Protein 2DG8 (pdb70)

Secondary structure (DSSP, 8-state):
-TTHHHHHHHHHHHHHHHH-GGG--HHHHHHHHTS-THHHHHH-SSHHHHHHHHHHHHHHHHHHHHHHHHHT--SHHHHHHHHHHHHHHHHHT-HHHHHHHHHHHHHHHH-GGGHHHHHHHHHHHHHHHTTTS-HHHHHHHHHHHHHHHHHHHT-SS---HHHHHHHHHHHT---/--HHHHHHHHHHHHHHHH-GGG--HHHHHHHHT--HHHHHHH-SSSHHHHHHHHHHHHHHHHHHHHHHHHT--SHHHHHHHHHHHHHHHHHS-HHHHHHHHHHHHHHHH-GGGHHHHHHHHHHHHHHHTTTS-HHHHHHHHHHHHHHHHHHHH-SSPPPHHHHHHHHHHHT--S--/---HHHHHHHHHHHHHH-GGG--HHHHHHHHTS-THHHHHH-SSHHHHHHHHHHHHHHHHHHHHHHHHTT--SHHHHHHHHHHHHHHHHSS-HHHHHHHHHHHHHHHH-GGGHHHHHHHHHHHHHHHTTTS-HHHHHHHHHHHHHHHHHHHTSSS---HHHHHHHHHHHT----/--HHHHHHHHHHHHHHHH-GGG--HHHHHHHHT--HHHHHHH-SSHHHHHHHHHHHHHHHHHHHHTTTTTT--SHHHHHHHHHHHHHHHHHS-HHHHHHHHHHHHHHHH-GGGHHHHHHHHHHHHHHHTTTS-HHHHHHHHHHHHHHHHHHHTSSSPPPHHHHHHHHHHHT--

Organism: Streptomyces coelicolor (strain ATCC BAA-471 / A3(2) / M145) (NCBI:txid100226)

Sequence (698 aa):
DPQRRERILAATLDLIAEEGIARVSHRRIAQRAGVPLGSMTYHFTGIEQLLREAFGRFTDHIVAVFDEHLGAAADRDEAREAVADLVHELSEDSQRDLVLTQELYTLAARQPAYRELTHEWMRRSRVHLEKHFDPGTARQLDALIEGLTLHRALAREPHGRALTLEAIARITTTDPQRRERILAATLDLIAEEGIARVSHRRIAQRAGVPLGSMTYHFTGIEQLLREAFGRFTDHIVAVFDEHLGAAADRDEAREAVADLVHELSEDSQRDLVLTQELYTLAARQPAYRELTHEWMRRSRVHLEKHFDPGTARQLDALIEGLTLHRALAREPHGRALTLEAIARITTTDRPQRRERILAATLDLIAEEGIARVSHRRIAQRAGVPLGSMTYHFTGIEQLLREAFGRFTDHIVAVFDEHLGAAADRDEAREAVADLVHELSEDSQRDLVLTQELYTLAARQPAYRELTHEWMRRSRVHLEKHFDPGTARQLDALIEGLTLHRALAREPHGRALTLEAIARITTTDRPQRRERILAATLDLIAEEGIARVSHRRIAQRAGVPLGSMTYHFTGIEQLLREAFGRFTDHIVAVFDEHLGAAADRDEAREAVADLVHELSEDSQRDLVLTQELYTLAARQPAYRELTHEWMRRSRVHLEKHFDPGTARQLDALIEGLTLHRALAREPHGRALTLEAIARITTT

Radius of gyration: 28.58 Å; Cα contacts (8 Å, |Δi|>4): 851; chains: 4; bounding box: 65×69×83 Å

Nearest PDB structures (foldseek):
  2dg8-assembly1_D  TM=9.908E-01  e=5.354E-22  Streptomyces coelicolor A3(2)
  7acl-assembly1_B  TM=9.291E-01  e=4.642E-12  Escherichia coli
  5x5i-assembly4_D  TM=9.284E-01  e=2.004E-11  Escherichia coli K-12
  3hta-assembly1_B  TM=8.439E-01  e=1.707E-08  Streptomyces lividans
  3htj-assembly1_B  TM=8.521E-01  e=8.098E-08  Streptomyces lividans

B-factor: mean 44.73, std 11.01, range [23.77, 95.93]

Foldseek 3Di:
DVCLLVLLLVLQLVCCLPPNDVPDDLVSSCVSSVHDSVVSVVNDVDVVVSVLVSLLVLLVVLLVLLCVQLVPADALVSNLVSLLVSLVCLQPVDSSSVSSVVRLVVVCVVDVVSVVSVVVSLVSSLVSLCVHAPSVLSSVLSVLSVVLSVCQNPDPHRDDSVVSSVVSCVSRDDD/DVLLCLLLVQQLVCCLPPNPVPDDLVVSCVRSVHDSVVSVVNDPGVVVSVLVSVLVLLVVLLVLLCVLLVPQPAQLSNLVSLLVSLVCLQPPDSSNVSSVVSLVVVCVVPVVSVVVVVVSLVSNLVSVVVHAPSVLSSQLSVVSVVLSVCQNPDPHRDDSVVSSVVSCVSRDDPDD/DDLVLLLVLQLVCCLPPNPVPDDLVNSCVSSVHDSVVDVVPDVDPVRSVLVSLLVLLVVLLVLLCVQLVVDPEPVSNLVSLLVSLCCQQPPDSSNVSSVVRLVVVCVVPVVSVVSVVNSLVSQLVRVVVHAPSVLSNQLSVLSVVLSVCQNPPPHRDDSVVSSVVNVVSRDDPD/DCLVVLLLVLQLVCCLPPNPVPDDLVVSCVSSVHDSVVSVVVDVDPVRSVLVSVLVLLVVLLVLLCVQCVPQPALVSNLLSLLVSLVCLQPVDVSNVSSVVRLVVVCVVPVVSVVSVVVSLVSNLVSVCVRAPNVLSNQLSVLSVVLSVQQNPDPHRDDSVVSSVVNCVSRPD

Solvent-accessible surface area: 30636 Å² total; per-residue (Å²): 121,122,91,86,73,93,87,0,18,30,4,0,6,46,0,0,11,114,69,8,52,74,106,23,31,54,183,88,0,4,143,86,6,58,12,81,93,48,9,2,94,182,48,5,128,23,70,91,58,1,13,60,55,0,0,16,88,5,4,74,83,8,5,54,16,9,59,122,28,0,48,86,14,86,69,134,95,83,0,29,74,10,0,0,39,0,0,31,56,34,8,69,88,22,85,66,26,14,5,1,20,4,11,0,12,13,13,0,0,63,92,79,46,5,43,78,22,3,41,62,18,20,108,72,4,33,75,25,0,77,121,37,17,71,89,30,3,0,80,3,0,7,1,0,3,35,0,0,18,15,6,21,5,0,13,114,127,64,19,43,82,84,33,0,51,81,0,0,42,34,0,5,62,91,181,143,111,100,61,69,109,1,0,53,11,0,10,48,0,0,14,106,70,10,52,63,108,16,12,40,152,77,0,6,146,87,22,55,16,85,104,44,13,0,84,180,29,6,129,19,68,93,41,0,9,117,38,0,0,12,83,9,5,64,85,7,10,53,14,9,65,121,34,5,56,88,13,88,70,127,105,85,0,41,71,11,0,0,61,0,0,26,57,41,15,112,104,37,99,98,27,20,5,0,21,4,9,0,12,11,13,0,0,63,66,89,73,5,40,89,32,2,36,65,18,19,102,62,5,24,57,28,0,76,127,33,14,68,93,31,2,0,83,4,0,7,1,0,4,38,0,0,18,17,13,10,10,5,25,190,80,60,23,20,92,37,31,0,50,68,0,0,28,28,0,3,63,60,125,213,182,100,166,95,98,121,0,10,50,6,0,17,47,0,0,12,110,61,10,47,65,106,16,32,41,159,70,0,7,114,88,5,56,21,96,110,49,23,1,98,168,29,6,123,20,64,105,44,1,14,141,23,0,0,14,118,4,0,70,78,7,20,41,15,8,46,133,41,6,44,85,13,70,64,135,98,81,2,50,76,12,0,0,60,0,0,27,61,33,12,90,108,39,95,98,26,9,7,1,25,2,10,0,5,9,12,0,0,70,79,76,63,4,42,92,18,3,18,64,8,16,114,87,0,39,91,29,2,81,143,30,11,32,90,28,2,0,89,5,0,5,2,0,4,22,0,2,19,12,9,10,6,1,13,124,107,57,25,44,87,82,41,0,44,72,0,0,39,35,0,10,91,46,163,199,172,126,100,77,59,107,0,3,51,7,0,17,51,0,0,13,118,64,11,44,71,101,21,37,41,180,92,3,5,135,81,7,58,14,70,87,45,7,0,96,178,52,4,124,19,70,92,27,1,7,99,51,0,0,24,100,5,7,58,88,4,6,50,29,9,37,134,40,1,37,94,15,98,77,128,91,90,0,36,77,12,0,0,61,0,0,24,69,39,18,114,106,42,85,103,24,18,2,0,21,6,7,0,11,7,10,0,0,60,86,72,56,8,40,76,16,2,41,64,21,19,102,66,4,29,72,23,0,78,122,37,12,70,96,30,3,0,70,0,0,6,2,0,4,40,0,0,20,18,14,19,7,0,13,162,126,62,20,46,87,83,29,0,50,73,0,0,36,32,0,5,68,156

InterPro domains:
  IPR001647 DNA-binding HTH domain, TetR-type [PF00440] (14-60)
  IPR001647 DNA-binding HTH domain, TetR-type [PR00455] (14-27)
  IPR001647 DNA-binding HTH domain, TetR-type [PR00455] (35-58)
  IPR001647 DNA-binding HTH domain, TetR-type [PS50977] (8-68)
  IPR009057 Homedomain-like superfamily [SSF46689] (4-81)
  IPR036271 Tetracyclin repressor-like, C-terminal domain superfamily [SSF48498] (86-174)
  IPR041583 Tetracyclin repressor-like, C-terminal, group 31 [PF17940] (81-178)

Structure (mmCIF, N/CA/C/O backbone):
data_2DG8
#
_entry.id   2DG8
#
_cell.length_a   51.336
_cell.length_b   101.262
_cell.length_c   76.914
_cell.angle_alpha   90.00
_cell.angle_beta   98.60
_cell.angle_gamma   90.00
#
_symmetry.space_group_name_H-M   'P 1 21 1'
#
loop_
_entity.id
_entity.type
_entity.pdbx_description
1 polymer 'putative tetR-family transcriptional regulatory protein'
2 water water
#
loop_
_atom_site.group_PDB
_atom_site.id
_atom_site.type_symbol
_atom_site.label_atom_id
_atom_site.label_alt_id
_atom_site.label_comp_id
_atom_site.label_asym_id
_atom_site.label_entity_id
_atom_site.label_seq_id
_atom_site.pdbx_PDB_ins_code
_atom_site.Cartn_x
_atom_site.Cartn_y
_atom_site.Cartn_z
_atom_site.occupancy
_atom_site.B_iso_or_equiv
_atom_site.auth_seq_id
_atom_site.auth_comp_id
_atom_site.auth_asym_id
_atom_site.auth_atom_id
_atom_site.pdbx_PDB_model_num
ATOM 1 N N . ASP A 1 7 ? -30.658 21.534 67.382 1.00 83.79 7 ASP A N 1
ATOM 2 C CA . ASP A 1 7 ? -29.273 21.725 67.906 1.00 82.89 7 ASP A CA 1
ATOM 3 C C . ASP A 1 7 ? -29.265 22.201 69.357 1.00 80.76 7 ASP A C 1
ATOM 4 O O . ASP A 1 7 ? -29.473 23.382 69.634 1.00 80.87 7 ASP A O 1
ATOM 9 N N . PRO A 1 8 ? -29.030 21.277 70.305 1.00 78.75 8 PRO A N 1
ATOM 10 C CA . PRO A 1 8 ? -28.988 21.578 71.744 1.00 76.84 8 PRO A CA 1
ATOM 11 C C . PRO A 1 8 ? -27.777 22.435 72.130 1.00 74.44 8 PRO A C 1
ATOM 12 O O . PRO A 1 8 ? -27.501 22.640 73.317 1.00 74.85 8 PRO A O 1
ATOM 16 N N . GLN A 1 9 ? -27.062 22.930 71.123 1.00 70.04 9 GLN A N 1
ATOM 17 C CA . GLN A 1 9 ? -25.874 23.750 71.344 1.00 65.59 9 GLN A CA 1
ATOM 18 C C . GLN A 1 9 ? -26.125 25.248 71.182 1.00 60.57 9 GLN A C 1
ATOM 19 O O . GLN A 1 9 ? -25.183 26.023 71.010 1.00 59.51 9 GLN A O 1
ATOM 25 N N . ARG A 1 10 ? -27.384 25.666 71.235 1.00 55.01 10 ARG A N 1
ATOM 26 C CA . ARG A 1 10 ? -27.686 27.085 71.081 1.00 50.18 10 ARG A CA 1
ATOM 27 C C . ARG A 1 10 ? -27.288 27.863 72.331 1.00 46.88 10 ARG A C 1
ATOM 28 O O . ARG A 1 10 ? -26.828 29.002 72.248 1.00 44.63 10 ARG A O 1
ATOM 36 N N . ARG A 1 11 ? -27.463 27.242 73.491 1.00 44.62 11 ARG A N 1
ATOM 37 C CA . ARG A 1 11 ? -27.114 27.884 74.745 1.00 43.27 11 ARG A CA 1
ATOM 38 C C . ARG A 1 11 ? -25.599 28.073 74.791 1.00 44.26 11 ARG A C 1
ATOM 39 O O . ARG A 1 11 ? -25.116 29.149 75.140 1.00 43.48 11 ARG A O 1
ATOM 47 N N . GLU A 1 12 ? -24.859 27.027 74.425 1.00 44.85 12 GLU A N 1
ATOM 48 C CA . GLU A 1 12 ? -23.397 27.074 74.409 1.00 44.92 12 GLU A CA 1
ATOM 49 C C . GLU A 1 12 ? -22.921 28.169 73.458 1.00 44.25 12 GLU A C 1
ATOM 50 O O . GLU A 1 12 ? -21.947 28.874 73.734 1.00 40.97 12 GLU A O 1
ATOM 56 N N . ARG A 1 13 ? -23.608 28.302 72.329 1.00 42.93 13 ARG A N 1
ATOM 57 C CA . ARG A 1 13 ? -23.233 29.303 71.341 1.00 42.59 13 ARG A CA 1
ATOM 58 C C . ARG A 1 13 ? -23.443 30.697 71.900 1.00 39.74 13 ARG A C 1
ATOM 59 O O . ARG A 1 13 ? -22.697 31.625 71.584 1.00 39.98 13 ARG A O 1
ATOM 67 N N . ILE A 1 14 ? -24.461 30.847 72.734 1.00 36.33 14 ILE A N 1
ATOM 68 C CA . ILE A 1 14 ? -24.734 32.144 73.320 1.00 35.26 14 ILE A CA 1
ATOM 69 C C . ILE A 1 14 ? -23.585 32.520 74.247 1.00 34.02 14 ILE A C 1
ATOM 70 O O . ILE A 1 14 ? -23.115 33.659 74.226 1.00 32.45 14 ILE A O 1
ATOM 75 N N . LEU A 1 15 ? -23.122 31.553 75.038 1.00 31.18 15 LEU A N 1
ATOM 76 C CA . LEU A 1 15 ? -22.023 31.791 75.967 1.00 32.83 15 LEU A CA 1
ATOM 77 C C . LEU A 1 15 ? -20.749 32.191 75.233 1.00 33.52 15 LEU A C 1
ATOM 78 O O . LEU A 1 15 ? -20.061 33.134 75.631 1.00 32.15 15 LEU A O 1
ATOM 83 N N . ALA A 1 16 ? -20.452 31.483 74.149 1.00 34.78 16 ALA A N 1
ATOM 84 C CA . ALA A 1 16 ? -19.266 31.769 73.351 1.00 35.55 16 ALA A CA 1
ATOM 85 C C . ALA A 1 16 ? -19.321 33.176 72.754 1.00 35.51 16 ALA A C 1
ATOM 86 O O . ALA A 1 16 ? -18.334 33.907 72.787 1.00 36.40 16 ALA A O 1
ATOM 88 N N . ALA A 1 17 ? -20.477 33.547 72.211 1.00 35.71 17 ALA A N 1
ATOM 89 C CA . ALA A 1 17 ? -20.660 34.861 71.600 1.00 34.37 17 ALA A CA 1
ATOM 90 C C . ALA A 1 17 ? -20.491 35.958 72.648 1.00 34.75 17 ALA A C 1
ATOM 91 O O . ALA A 1 17 ? -20.003 37.057 72.352 1.00 35.41 17 ALA A O 1
ATOM 93 N N . THR A 1 18 ? -20.903 35.654 73.876 1.00 31.33 18 THR A N 1
ATOM 94 C CA . THR A 1 18 ? -20.779 36.600 74.977 1.00 30.20 18 THR A CA 1
ATOM 95 C C . THR A 1 18 ? -19.290 36.845 75.263 1.00 27.88 18 THR A C 1
ATOM 96 O O . THR A 1 18 ? -18.861 37.976 75.488 1.00 23.77 18 THR A O 1
ATOM 100 N N . LEU A 1 19 ? -18.516 35.767 75.243 1.00 28.40 19 LEU A N 1
ATOM 101 C CA . LEU A 1 19 ? -17.073 35.821 75.478 1.00 32.07 19 LEU A CA 1
ATOM 102 C C . LEU A 1 19 ? -16.404 36.593 74.339 1.00 31.96 19 LEU A C 1
ATOM 103 O O . LEU A 1 19 ? -15.569 37.456 74.585 1.00 31.72 19 LEU A O 1
ATOM 108 N N . ASP A 1 20 ? -16.776 36.279 73.098 1.00 32.49 20 ASP A N 1
ATOM 109 C CA . ASP A 1 20 ? -16.238 36.975 71.932 1.00 33.83 20 ASP A CA 1
ATOM 110 C C . ASP A 1 20 ? -16.495 38.476 72.106 1.00 35.01 20 ASP A C 1
ATOM 111 O O . ASP A 1 20 ? -15.588 39.294 71.962 1.00 36.45 20 ASP A O 1
ATOM 116 N N . LEU A 1 21 ? -17.748 38.822 72.402 1.00 34.32 21 LEU A N 1
ATOM 117 C CA . LEU A 1 21 ? -18.153 40.210 72.591 1.00 34.06 21 LEU A CA 1
ATOM 118 C C . LEU A 1 21 ? -17.315 40.919 73.656 1.00 33.80 21 LEU A C 1
ATOM 119 O O . LEU A 1 21 ? -16.776 41.994 73.408 1.00 33.56 21 LEU A O 1
ATOM 124 N N . ILE A 1 22 ? -17.200 40.323 74.839 1.00 34.50 22 ILE A N 1
ATOM 125 C CA . ILE A 1 22 ? -16.420 40.942 75.909 1.00 35.56 22 ILE A CA 1
ATOM 126 C C . ILE A 1 22 ? -14.961 41.127 75.483 1.00 37.77 22 ILE A C 1
ATOM 127 O O . ILE A 1 22 ? -14.380 42.201 75.667 1.00 35.71 22 ILE A O 1
ATOM 132 N N . ALA A 1 23 ? -14.375 40.085 74.896 1.00 38.38 23 ALA A N 1
ATOM 133 C CA . ALA A 1 23 ? -12.981 40.150 74.451 1.00 38.88 23 ALA A CA 1
ATOM 134 C C . ALA A 1 23 ? -12.752 41.270 73.432 1.00 39.65 23 ALA A C 1
ATOM 135 O O . ALA A 1 23 ? -11.791 42.022 73.531 1.00 38.94 23 ALA A O 1
ATOM 137 N N . GLU A 1 24 ? -13.646 41.378 72.458 1.00 43.06 24 GLU A N 1
ATOM 138 C CA . GLU A 1 24 ? -13.526 42.384 71.411 1.00 44.55 24 GLU A CA 1
ATOM 139 C C . GLU A 1 24 ? -13.943 43.808 71.767 1.00 43.41 24 GLU A C 1
ATOM 140 O O . GLU A 1 24 ? -13.198 44.753 71.509 1.00 46.99 24 GLU A O 1
ATOM 146 N N . GLU A 1 25 ? -15.113 43.967 72.375 1.00 41.61 25 GLU A N 1
ATOM 147 C CA . GLU A 1 25 ? -15.628 45.303 72.689 1.00 40.09 25 GLU A CA 1
ATOM 148 C C . GLU A 1 25 ? -15.623 45.716 74.152 1.00 39.34 25 GLU A C 1
ATOM 149 O O . GLU A 1 25 ? -15.871 46.883 74.463 1.00 37.43 25 GLU A O 1
ATOM 155 N N . GLY A 1 26 ? -15.366 44.768 75.049 1.00 36.66 26 GLY A N 1
ATOM 156 C CA . GLY A 1 26 ? -15.348 45.091 76.462 1.00 35.47 26 GLY A CA 1
ATOM 157 C C . GLY A 1 26 ? -16.642 44.743 77.173 1.00 36.79 26 GLY A C 1
ATOM 158 O O . GLY A 1 26 ? -17.698 44.604 76.546 1.00 37.75 26 GLY A O 1
ATOM 159 N N . ILE A 1 27 ? -16.555 44.619 78.492 1.00 34.75 27 ILE A N 1
ATOM 160 C CA . ILE A 1 27 ? -17.689 44.271 79.330 1.00 35.49 27 ILE A CA 1
ATOM 161 C C . ILE A 1 27 ? -18.895 45.222 79.226 1.00 36.13 27 ILE A C 1
ATOM 162 O O . ILE A 1 27 ? -20.036 44.768 79.192 1.00 35.21 27 ILE A O 1
ATOM 167 N N . ALA A 1 28 ? -18.651 46.527 79.161 1.00 34.93 28 ALA A N 1
ATOM 168 C CA . ALA A 1 28 ? -19.752 47.491 79.090 1.00 37.52 28 ALA A CA 1
ATOM 169 C C . ALA A 1 28 ? -20.628 47.350 77.838 1.00 37.74 28 ALA A C 1
ATOM 170 O O . ALA A 1 28 ? -21.777 47.779 77.834 1.00 38.06 28 ALA A O 1
ATOM 172 N N . ARG A 1 29 ? -20.086 46.743 76.786 1.00 36.93 29 ARG A N 1
ATOM 173 C CA . ARG A 1 29 ? -20.827 46.559 75.546 1.00 36.82 29 ARG A CA 1
ATOM 174 C C . ARG A 1 29 ? -21.698 45.308 75.549 1.00 37.83 29 ARG A C 1
ATOM 175 O O . ARG A 1 29 ? -22.327 44.983 74.538 1.00 39.22 29 ARG A O 1
ATOM 183 N N . VAL A 1 30 ? -21.729 44.598 76.672 1.00 36.40 30 VAL A N 1
ATOM 184 C CA . VAL A 1 30 ? -22.543 43.392 76.755 1.00 38.22 30 VAL A CA 1
ATOM 185 C C . VAL A 1 30 ? -24.031 43.722 76.710 1.00 39.04 30 VAL A C 1
ATOM 186 O O . VAL A 1 30 ? -24.524 44.509 77.511 1.00 39.12 30 VAL A O 1
ATOM 190 N N . SER A 1 31 ? -24.742 43.130 75.758 1.00 40.64 31 SER A N 1
ATOM 191 C CA . SER A 1 31 ? -26.180 43.342 75.660 1.00 40.75 31 SER A CA 1
ATOM 192 C C . SER A 1 31 ? -26.799 42.160 74.952 1.00 40.68 31 SER A C 1
ATOM 193 O O . SER A 1 31 ? -26.155 41.502 74.132 1.00 41.49 31 SER A O 1
ATOM 196 N N . HIS A 1 32 ? -28.052 41.892 75.292 1.00 41.39 32 HIS A N 1
ATOM 197 C CA . HIS A 1 32 ? -28.808 40.797 74.711 1.00 42.08 32 HIS A CA 1
ATOM 198 C C . HIS A 1 32 ? -28.861 40.840 73.192 1.00 40.96 32 HIS A C 1
ATOM 199 O O . HIS A 1 32 ? -28.676 39.820 72.531 1.00 42.01 32 HIS A O 1
ATOM 206 N N . ARG A 1 33 ? -29.113 42.019 72.634 1.00 42.09 33 ARG A N 1
ATOM 207 C CA . ARG A 1 33 ? -29.193 42.154 71.183 1.00 41.77 33 ARG A CA 1
ATOM 208 C C . ARG A 1 33 ? -27.874 41.866 70.469 1.00 41.53 33 ARG A C 1
ATOM 209 O O . ARG A 1 33 ? -27.842 41.111 69.494 1.00 40.93 33 ARG A O 1
ATOM 217 N N . ARG A 1 34 ? -26.787 42.459 70.954 1.00 40.64 34 ARG A N 1
ATOM 218 C CA . ARG A 1 34 ? -25.482 42.260 70.337 1.00 40.64 34 ARG A CA 1
ATOM 219 C C . ARG A 1 34 ? -25.049 40.798 70.377 1.00 42.15 34 ARG A C 1
ATOM 220 O O . ARG A 1 34 ? -24.480 40.277 69.413 1.00 42.92 34 ARG A O 1
ATOM 228 N N . ILE A 1 35 ? -25.323 40.135 71.496 1.00 41.45 35 ILE A N 1
ATOM 229 C CA . ILE A 1 35 ? -24.945 38.739 71.660 1.00 39.08 35 ILE A CA 1
ATOM 230 C C . ILE A 1 35 ? -25.767 37.824 70.770 1.00 40.03 35 ILE A C 1
ATOM 231 O O . ILE A 1 35 ? -25.219 36.935 70.112 1.00 40.71 35 ILE A O 1
ATOM 236 N N . ALA A 1 36 ? -27.078 38.040 70.737 1.00 40.70 36 ALA A N 1
ATOM 237 C CA . ALA A 1 36 ? -27.942 37.213 69.900 1.00 40.73 36 ALA A CA 1
ATOM 238 C C . ALA A 1 36 ? -27.446 37.250 68.456 1.00 40.01 36 ALA A C 1
ATOM 239 O O . ALA A 1 36 ? -27.354 36.214 67.795 1.00 40.42 36 ALA A O 1
ATOM 241 N N . GLN A 1 37 ? -27.117 38.444 67.973 1.00 41.46 37 GLN A N 1
ATOM 242 C CA . GLN A 1 37 ? -26.615 38.597 66.609 1.00 43.32 37 GLN A CA 1
ATOM 243 C C . GLN A 1 37 ? -25.335 37.797 66.364 1.00 43.76 37 GLN A C 1
ATOM 244 O O . GLN A 1 37 ? -25.202 37.118 65.338 1.00 42.03 37 GLN A O 1
ATOM 250 N N . ARG A 1 38 ? -24.390 37.881 67.299 1.00 42.58 38 ARG A N 1
ATOM 251 C CA . ARG A 1 38 ? -23.130 37.156 67.160 1.00 42.38 38 ARG A CA 1
ATOM 252 C C . ARG A 1 38 ? -23.342 35.641 67.239 1.00 43.10 38 ARG A C 1
ATOM 253 O O . ARG A 1 38 ? -22.674 34.872 66.553 1.00 43.32 38 ARG A O 1
ATOM 261 N N . ALA A 1 39 ? -24.266 35.216 68.092 1.00 43.27 39 ALA A N 1
ATOM 262 C CA . ALA A 1 39 ? -24.552 33.796 68.246 1.00 42.10 39 ALA A CA 1
ATOM 263 C C . ALA A 1 39 ? -25.456 33.324 67.117 1.00 43.20 39 ALA A C 1
ATOM 264 O O . ALA A 1 39 ? -25.677 32.122 66.942 1.00 43.74 39 ALA A O 1
ATOM 266 N N . GLY A 1 40 ? -25.978 34.272 66.347 1.00 42.60 40 GLY A N 1
ATOM 267 C CA . GLY A 1 40 ? -26.866 33.905 65.260 1.00 43.46 40 GLY A CA 1
ATOM 268 C C . GLY A 1 40 ? -28.058 33.137 65.796 1.00 42.76 40 GLY A C 1
ATOM 269 O O . GLY A 1 40 ? -28.330 32.015 65.371 1.00 44.29 40 GLY A O 1
ATOM 270 N N . VAL A 1 41 ? -28.750 33.736 66.761 1.00 42.49 41 VAL A N 1
ATOM 271 C CA . VAL A 1 41 ? -29.931 33.134 67.369 1.00 41.12 41 VAL A CA 1
ATOM 272 C C . VAL A 1 41 ? -30.938 34.252 67.594 1.00 40.62 41 VAL A C 1
ATOM 273 O O . VAL A 1 41 ? -30.560 35.401 67.813 1.00 41.62 41 VAL A O 1
ATOM 277 N N . PRO A 1 42 ? -32.238 33.939 67.529 1.00 42.05 42 PRO A N 1
ATOM 278 C CA . PRO A 1 42 ? -33.210 35.013 67.749 1.00 39.97 42 PRO A CA 1
ATOM 279 C C . PRO A 1 42 ? -33.055 35.667 69.125 1.00 40.19 42 PRO A C 1
ATOM 280 O O . PRO A 1 42 ? -32.670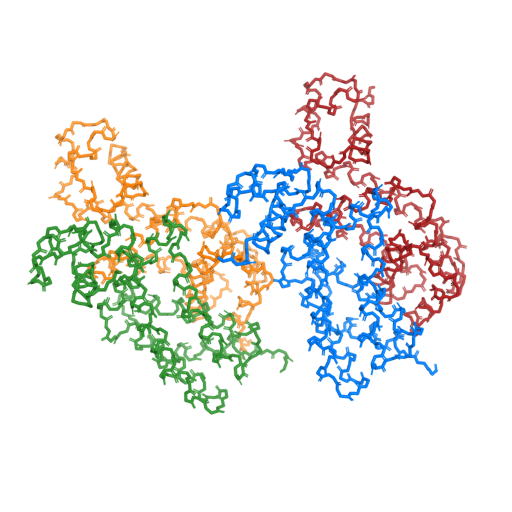 35.012 70.103 1.00 39.50 42 PRO A O 1
ATOM 284 N N . LEU A 1 43 ? -33.344 36.965 69.185 1.00 39.37 43 LEU A N 1
ATOM 285 C CA . LEU A 1 43 ? -33.241 37.743 70.416 1.00 40.61 43 LEU A CA 1
ATOM 286 C C . LEU A 1 43 ? -33.920 37.056 71.603 1.00 40.34 43 LEU A C 1
ATOM 287 O O . LEU A 1 43 ? -33.399 37.062 72.723 1.00 40.14 43 LEU A O 1
ATOM 292 N N . GLY A 1 44 ? -35.079 36.458 71.352 1.00 39.16 44 GLY A N 1
ATOM 293 C CA . GLY A 1 44 ? -35.808 35.788 72.414 1.00 39.62 44 GLY A CA 1
ATOM 294 C C . GLY A 1 44 ? -35.051 34.648 73.083 1.00 41.06 44 GLY A C 1
ATOM 295 O O . GLY A 1 44 ? -35.326 34.317 74.238 1.00 41.65 44 GLY A O 1
ATOM 296 N N . SER A 1 45 ? -34.100 34.046 72.370 1.00 39.24 45 SER A N 1
ATOM 297 C CA . SER A 1 45 ? -33.323 32.939 72.918 1.00 39.11 45 SER A CA 1
ATOM 298 C C . SER A 1 45 ? -32.507 33.359 74.135 1.00 38.11 45 SER A C 1
ATOM 299 O O . SER A 1 45 ? -32.174 32.527 74.975 1.00 39.65 45 SER A O 1
ATOM 302 N N . MET A 1 46 ? -32.181 34.645 74.225 1.00 36.49 46 MET A N 1
ATOM 303 C CA . MET A 1 46 ? -31.393 35.146 75.345 1.00 36.30 46 MET A CA 1
ATOM 304 C C . MET A 1 46 ? -32.118 34.918 76.672 1.00 36.54 46 MET A C 1
ATOM 305 O O . MET A 1 46 ? -31.579 34.294 77.585 1.00 34.92 46 MET A O 1
ATOM 310 N N . THR A 1 47 ? -33.346 35.417 76.769 1.00 36.29 47 THR A N 1
ATOM 311 C CA . THR A 1 47 ? -34.137 35.276 77.988 1.00 36.94 47 THR A CA 1
ATOM 312 C C . THR A 1 47 ? -34.793 33.898 78.134 1.00 35.35 47 THR A C 1
ATOM 313 O O . THR A 1 47 ? -35.342 33.564 79.181 1.00 34.12 47 THR A O 1
ATOM 317 N N . TYR A 1 48 ? -34.746 33.097 77.082 1.00 35.73 48 TYR A N 1
ATOM 318 C CA . TYR A 1 48 ? -35.308 31.760 77.166 1.00 35.66 48 TYR A CA 1
ATOM 319 C C . TYR A 1 48 ? -34.343 30.898 77.990 1.00 36.44 48 TYR A C 1
ATOM 320 O O . TYR A 1 48 ? -34.757 30.094 78.837 1.00 35.08 48 TYR A O 1
ATOM 329 N N . HIS A 1 49 ? -33.050 31.091 77.734 1.00 35.12 49 HIS A N 1
ATOM 330 C CA . HIS A 1 49 ? -31.989 30.324 78.385 1.00 34.27 49 HIS A CA 1
ATOM 331 C C . HIS A 1 49 ? -31.363 30.938 79.623 1.00 33.55 49 HIS A C 1
ATOM 332 O O . HIS A 1 49 ? -30.795 30.224 80.441 1.00 34.43 49 HIS A O 1
ATOM 339 N N . PHE A 1 50 ? -31.457 32.253 79.762 1.00 31.16 50 PHE A N 1
ATOM 340 C CA . PHE A 1 50 ? -30.834 32.919 80.898 1.00 33.62 50 PHE A CA 1
ATOM 341 C C . PHE A 1 50 ? -31.776 33.827 81.674 1.00 33.21 50 PHE A C 1
ATOM 342 O O . PHE A 1 50 ? -32.530 34.609 81.087 1.00 32.88 50 PHE A O 1
ATOM 350 N N . THR A 1 51 ? -31.712 33.727 82.997 1.00 33.03 51 THR A N 1
ATOM 351 C CA . THR A 1 51 ? -32.568 34.525 83.869 1.00 34.14 51 THR A CA 1
ATOM 352 C C . THR A 1 51 ? -32.228 36.005 83.820 1.00 34.59 51 THR A C 1
ATOM 353 O O . THR A 1 51 ? -33.062 36.851 84.132 1.00 37.15 51 THR A O 1
ATOM 357 N N . GLY A 1 52 ? -31.001 36.318 83.426 1.00 36.40 52 GLY A N 1
ATOM 358 C CA . GLY A 1 52 ? -30.576 37.705 83.362 1.00 36.33 52 GLY A CA 1
ATOM 359 C C . GLY A 1 52 ? -29.112 37.790 82.980 1.00 38.08 52 GLY A C 1
ATOM 360 O O . GLY A 1 52 ? -28.458 36.759 82.801 1.00 35.92 52 GLY A O 1
ATOM 361 N N . ILE A 1 53 ? -28.590 39.008 82.884 1.00 38.85 53 ILE A N 1
ATOM 362 C CA . ILE A 1 53 ? -27.202 39.222 82.492 1.00 42.03 53 ILE A CA 1
ATOM 363 C C . ILE A 1 53 ? -26.186 38.651 83.476 1.00 42.10 53 ILE A C 1
ATOM 364 O O . ILE A 1 53 ? -25.099 38.227 83.074 1.00 40.78 53 ILE A O 1
ATOM 369 N N . GLU A 1 54 ? -26.538 38.637 84.759 1.00 42.49 54 GLU A N 1
ATOM 370 C CA . GLU A 1 54 ? -25.628 38.120 85.770 1.00 41.92 54 GLU A CA 1
ATOM 371 C C . GLU A 1 54 ? -25.378 36.631 85.582 1.00 39.54 54 GLU A C 1
ATOM 372 O O . GLU A 1 54 ? -24.232 36.196 85.575 1.00 38.76 54 GLU A O 1
ATOM 378 N N . GLN A 1 55 ? -26.441 35.844 85.441 1.00 36.30 55 GLN A N 1
ATOM 379 C CA . GLN A 1 55 ? -26.255 34.414 85.239 1.00 34.53 55 GLN A CA 1
ATOM 380 C C . GLN A 1 55 ? -25.472 34.186 83.944 1.00 34.47 55 GLN A C 1
ATOM 381 O O . GLN A 1 55 ? -24.592 33.330 83.879 1.00 34.68 55 GLN A O 1
ATOM 387 N N . LEU A 1 56 ? -25.815 34.953 82.915 1.00 33.26 56 LEU A N 1
ATOM 388 C CA . LEU A 1 56 ? -25.153 34.863 81.613 1.00 34.69 56 LEU A CA 1
ATOM 389 C C . LEU A 1 56 ? -23.654 35.121 81.814 1.00 34.18 56 LEU A C 1
ATOM 390 O O . LEU A 1 56 ? -22.814 34.323 81.394 1.00 34.04 56 LEU A O 1
ATOM 395 N N . LEU A 1 57 ? -23.323 36.225 82.478 1.00 33.89 57 LEU A N 1
ATOM 396 C CA . LEU A 1 57 ? -21.922 36.558 82.723 1.00 36.95 57 LEU A CA 1
ATOM 397 C C . LEU A 1 57 ? -21.221 35.520 83.591 1.00 36.65 57 LEU A C 1
ATOM 398 O O . LEU A 1 57 ? -20.060 35.171 83.351 1.00 38.93 57 LEU A O 1
ATOM 403 N N . ARG A 1 58 ? -21.922 35.019 84.598 1.00 37.44 58 ARG A N 1
ATOM 404 C CA . ARG A 1 58 ? -21.333 34.019 85.477 1.00 39.54 58 ARG A CA 1
ATOM 405 C C . ARG A 1 58 ? -21.046 32.744 84.699 1.00 38.82 58 ARG A C 1
ATOM 406 O O . ARG A 1 58 ? -19.977 32.147 84.854 1.00 38.93 58 ARG A O 1
ATOM 414 N N . GLU A 1 59 ? -21.986 32.334 83.850 1.00 36.02 59 GLU A N 1
ATOM 415 C CA . GLU A 1 59 ? -21.789 31.120 83.067 1.00 37.01 59 GLU A CA 1
ATOM 416 C C . GLU A 1 59 ? -20.749 31.315 81.969 1.00 35.75 59 GLU A C 1
ATOM 417 O O . GLU A 1 59 ? -20.030 30.378 81.633 1.00 37.12 59 GLU A O 1
ATOM 423 N N . ALA A 1 60 ? -20.667 32.526 81.415 1.00 34.44 60 ALA A N 1
ATOM 424 C CA . ALA A 1 60 ? -19.692 32.818 80.366 1.00 33.98 60 ALA A CA 1
ATOM 425 C C . ALA A 1 60 ? -18.262 32.807 80.906 1.00 33.96 60 ALA A C 1
ATOM 426 O O . ALA A 1 60 ? -17.383 32.164 80.340 1.00 33.57 60 ALA A O 1
ATOM 428 N N . PHE A 1 61 ? -18.034 33.531 81.995 1.00 34.04 61 PHE A N 1
ATOM 429 C CA . PHE A 1 61 ? -16.705 33.598 82.592 1.00 33.80 61 PHE A CA 1
ATOM 430 C C . PHE A 1 61 ? -16.335 32.279 83.254 1.00 34.11 61 PHE A C 1
ATOM 431 O O . PHE A 1 61 ? -15.151 31.973 83.448 1.00 33.32 61 PHE A O 1
ATOM 439 N N . GLY A 1 62 ? -17.354 31.503 83.603 1.00 32.95 62 GLY A N 1
ATOM 440 C CA . GLY A 1 62 ? -17.114 30.209 84.207 1.00 34.01 62 GLY A CA 1
ATOM 441 C C . GLY A 1 62 ? -16.589 29.300 83.112 1.00 35.53 62 GLY A C 1
ATOM 442 O O . GLY A 1 62 ? -15.720 28.467 83.354 1.00 37.08 62 GLY A O 1
ATOM 443 N N . ARG A 1 63 ? -17.122 29.459 81.902 1.00 34.28 63 ARG A N 1
ATOM 444 C CA . ARG A 1 63 ? -16.671 28.661 80.766 1.00 35.74 63 ARG A CA 1
ATOM 445 C C . ARG A 1 63 ? -15.220 29.017 80.422 1.00 34.33 63 ARG A C 1
ATOM 446 O O . ARG A 1 63 ? -14.405 28.130 80.145 1.00 31.98 63 ARG A O 1
ATOM 454 N N . PHE A 1 64 ? -14.913 30.316 80.403 1.00 33.23 64 PHE A N 1
ATOM 455 C CA . PHE A 1 64 ? -13.550 30.771 80.112 1.00 33.77 64 PHE A CA 1
ATOM 456 C C . PHE A 1 64 ? -12.622 30.228 81.200 1.00 32.22 64 PHE A C 1
ATOM 457 O O . PHE A 1 64 ? -11.500 29.805 80.938 1.00 34.02 64 PHE A O 1
ATOM 465 N N . THR A 1 65 ? -13.122 30.233 82.423 1.00 31.40 65 THR A N 1
ATOM 466 C CA . THR A 1 65 ? -12.385 29.735 83.575 1.00 34.18 65 THR A CA 1
ATOM 467 C C . THR A 1 65 ? -12.042 28.249 83.418 1.00 33.90 65 THR A C 1
ATOM 468 O O . THR A 1 65 ? -10.907 27.837 83.671 1.00 33.10 65 THR A O 1
ATOM 472 N N . ASP A 1 66 ? -13.012 27.456 82.975 1.00 33.95 66 ASP A N 1
ATOM 473 C CA . ASP A 1 66 ? -12.805 26.021 82.767 1.00 35.90 66 ASP A CA 1
ATOM 474 C C . ASP A 1 66 ? -11.685 25.798 81.755 1.00 34.64 66 ASP A C 1
ATOM 475 O O . ASP A 1 66 ? -10.862 24.892 81.897 1.00 34.12 66 ASP A O 1
ATOM 480 N N . HIS A 1 67 ? -11.673 26.642 80.730 1.00 35.79 67 HIS A N 1
ATOM 481 C CA . HIS A 1 67 ? -10.691 26.587 79.646 1.00 35.71 67 HIS A CA 1
ATOM 482 C C . HIS A 1 67 ? -9.241 26.779 80.103 1.00 34.95 67 HIS A C 1
ATOM 483 O O . HIS A 1 67 ? -8.361 25.997 79.738 1.00 35.76 67 HIS A O 1
ATOM 490 N N . ILE A 1 68 ? -8.993 27.816 80.896 1.00 34.72 68 ILE A N 1
ATOM 491 C CA . ILE A 1 68 ? -7.645 28.085 81.379 1.00 35.20 68 ILE A CA 1
ATOM 492 C C . ILE A 1 68 ? -7.212 27.014 82.373 1.00 36.14 68 ILE A C 1
ATOM 493 O O . ILE A 1 68 ? -6.048 26.599 82.385 1.00 33.94 68 ILE A O 1
ATOM 498 N N . VAL A 1 69 ? -8.151 26.559 83.199 1.00 36.26 69 VAL A N 1
ATOM 499 C CA . VAL A 1 69 ? -7.856 25.509 84.163 1.00 37.07 69 VAL A CA 1
ATOM 500 C C . VAL A 1 69 ? -7.389 24.274 83.399 1.00 36.02 69 VAL A C 1
ATOM 501 O O . VAL A 1 69 ? -6.481 23.565 83.828 1.00 35.72 69 VAL A O 1
ATOM 505 N N . ALA A 1 70 ? -8.014 24.029 82.255 1.00 35.96 70 ALA A N 1
ATOM 506 C CA . ALA A 1 70 ? -7.661 22.884 81.436 1.00 35.83 70 ALA A CA 1
ATOM 507 C C . ALA A 1 70 ? -6.259 23.082 80.874 1.00 35.79 70 ALA A C 1
ATOM 508 O O . ALA A 1 70 ? -5.547 22.116 80.605 1.00 39.22 70 ALA A O 1
ATOM 510 N N . VAL A 1 71 ? -5.868 24.337 80.680 1.00 36.43 71 VAL A N 1
ATOM 511 C CA . VAL A 1 71 ? -4.538 24.622 80.157 1.00 35.36 71 VAL A CA 1
ATOM 512 C C . VAL A 1 71 ? -3.521 24.203 81.211 1.00 34.79 71 VAL A C 1
ATOM 513 O O . VAL A 1 71 ? -2.431 23.736 80.881 1.00 34.85 71 VAL A O 1
ATOM 517 N N . PHE A 1 72 ? -3.889 24.377 82.478 1.00 34.84 72 PHE A N 1
ATOM 518 C CA . PHE A 1 72 ? -3.028 23.982 83.581 1.00 37.54 72 PHE A CA 1
ATOM 519 C C . PHE A 1 72 ? -2.918 22.459 83.546 1.00 40.00 72 PHE A C 1
ATOM 520 O O . PHE A 1 72 ? -1.831 21.897 83.682 1.00 38.35 72 PHE A O 1
ATOM 528 N N . ASP A 1 73 ? -4.057 21.805 83.344 1.00 40.08 73 ASP A N 1
ATOM 529 C CA . ASP A 1 73 ? -4.111 20.355 83.283 1.00 42.69 73 ASP A CA 1
ATOM 530 C C . ASP A 1 73 ? -3.268 19.833 82.129 1.00 44.88 73 ASP A C 1
ATOM 531 O O . ASP A 1 73 ? -2.534 18.855 82.276 1.00 45.10 73 ASP A O 1
ATOM 536 N N . GLU A 1 74 ? -3.379 20.488 80.978 1.00 44.98 74 GLU A N 1
ATOM 537 C CA . GLU A 1 74 ? -2.618 20.084 79.805 1.00 46.56 74 GLU A CA 1
ATOM 538 C C . GLU A 1 74 ? -1.111 20.053 80.084 1.00 46.89 74 GLU A C 1
ATOM 539 O O . GLU A 1 74 ? -0.429 19.082 79.747 1.00 49.51 74 GLU A O 1
ATOM 545 N N . HIS A 1 75 ? -0.595 21.118 80.693 1.00 44.49 75 HIS A N 1
ATOM 546 C CA . HIS A 1 75 ? 0.829 21.207 80.993 1.00 41.99 75 HIS A CA 1
ATOM 547 C C . HIS A 1 75 ? 1.266 20.365 82.175 1.00 42.29 75 HIS A C 1
ATOM 548 O O . HIS A 1 75 ? 2.240 19.616 82.082 1.00 41.30 75 HIS A O 1
ATOM 555 N N . LEU A 1 76 ? 0.550 20.503 83.286 1.00 42.68 76 LEU A N 1
ATOM 556 C CA . LEU A 1 76 ? 0.877 19.790 84.514 1.00 44.92 76 LEU A CA 1
ATOM 557 C C . LEU A 1 76 ? 0.553 18.300 84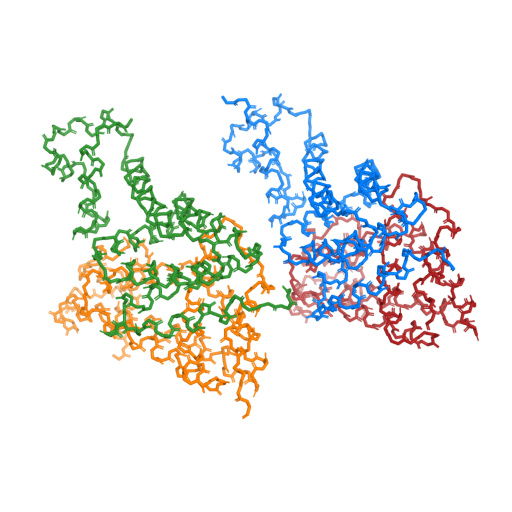.479 1.00 46.23 76 LEU A C 1
ATOM 558 O O . LEU A 1 76 ? 1.289 17.483 85.037 1.00 44.89 76 LEU A O 1
ATOM 563 N N . GLY A 1 77 ? -0.551 17.948 83.835 1.00 47.22 77 GLY A N 1
ATOM 564 C CA . GLY A 1 77 ? -0.936 16.551 83.762 1.00 49.54 77 GLY A CA 1
ATOM 565 C C . GLY A 1 77 ? 0.106 15.685 83.079 1.00 49.56 77 GLY A C 1
ATOM 566 O O . GLY A 1 77 ? 0.210 14.492 83.368 1.00 50.95 77 GLY A O 1
ATOM 567 N N . ALA A 1 78 ? 0.887 16.285 82.183 1.00 48.70 78 ALA A N 1
ATOM 568 C CA . ALA A 1 78 ? 1.917 15.559 81.445 1.00 48.75 78 ALA A CA 1
ATOM 569 C C . ALA A 1 78 ? 3.273 15.505 82.147 1.00 49.85 78 ALA A C 1
ATOM 570 O O . ALA A 1 78 ? 4.245 15.010 81.575 1.00 49.66 78 ALA A O 1
ATOM 572 N N . ALA A 1 79 ? 3.344 16.013 83.375 1.00 49.85 79 ALA A N 1
ATOM 573 C CA . ALA A 1 79 ? 4.594 16.011 84.131 1.00 50.34 79 ALA A CA 1
ATOM 574 C C . ALA A 1 79 ? 4.699 14.763 85.001 1.00 50.51 79 ALA A C 1
ATOM 575 O O . ALA A 1 79 ? 3.777 14.436 85.748 1.00 49.91 79 ALA A O 1
ATOM 577 N N . ALA A 1 80 ? 5.839 14.084 84.910 1.00 51.53 80 ALA A N 1
ATOM 578 C CA . ALA A 1 80 ? 6.082 12.857 85.662 1.00 53.26 80 ALA A CA 1
ATOM 579 C C . ALA A 1 80 ? 6.600 13.058 87.089 1.00 54.42 80 ALA A C 1
ATOM 580 O O . ALA A 1 80 ? 6.316 12.245 87.972 1.00 55.50 80 ALA A O 1
ATOM 582 N N . ASP A 1 81 ? 7.350 14.133 87.313 1.00 54.03 81 ASP A N 1
ATOM 583 C CA . ASP A 1 81 ? 7.911 14.423 88.629 1.00 55.12 81 ASP A CA 1
ATOM 584 C C . ASP A 1 81 ? 8.037 15.926 88.858 1.00 55.35 81 ASP A C 1
ATOM 585 O O . ASP A 1 81 ? 7.630 16.720 88.007 1.00 55.52 81 ASP A O 1
ATOM 590 N N . ARG A 1 82 ? 8.606 16.310 90.002 1.00 54.04 82 ARG A N 1
ATOM 591 C CA . ARG A 1 82 ? 8.798 17.723 90.331 1.00 54.99 82 ARG A CA 1
ATOM 592 C C . ARG A 1 82 ? 9.535 18.448 89.209 1.00 52.96 82 ARG A C 1
ATOM 593 O O . ARG A 1 82 ? 9.099 19.500 88.744 1.00 51.65 82 ARG A O 1
ATOM 601 N N . ASP A 1 83 ? 10.669 17.886 88.794 1.00 50.53 83 ASP A N 1
ATOM 602 C CA . ASP A 1 83 ? 11.476 18.494 87.751 1.00 49.05 83 ASP A CA 1
ATOM 603 C C . ASP A 1 83 ? 10.700 18.791 86.480 1.00 47.99 83 ASP A C 1
ATOM 604 O O . ASP A 1 83 ? 10.822 19.883 85.929 1.00 47.10 83 ASP A O 1
ATOM 609 N N . GLU A 1 84 ? 9.910 17.831 86.005 1.00 45.56 84 GLU A N 1
ATOM 610 C CA . GLU A 1 84 ? 9.133 18.060 84.792 1.00 44.18 84 GLU A CA 1
ATOM 611 C C . GLU A 1 84 ? 8.026 19.066 85.088 1.00 41.37 84 GLU A C 1
ATOM 612 O O . GLU A 1 84 ? 7.688 19.886 84.244 1.00 42.39 84 GLU A O 1
ATOM 618 N N . ALA A 1 85 ? 7.480 19.008 86.298 1.00 38.23 85 ALA A N 1
ATOM 619 C CA . ALA A 1 85 ? 6.426 19.927 86.707 1.00 37.62 85 ALA A CA 1
ATOM 620 C C . ALA A 1 85 ? 6.927 21.368 86.663 1.00 37.80 85 ALA A C 1
ATOM 621 O O . ALA A 1 85 ? 6.251 22.247 86.132 1.00 36.25 85 ALA A O 1
ATOM 623 N N . ARG A 1 86 ? 8.113 21.602 87.223 1.00 36.62 86 ARG A N 1
ATOM 624 C CA . ARG A 1 86 ? 8.695 22.939 87.239 1.00 37.09 86 ARG A CA 1
ATOM 625 C C . ARG A 1 86 ? 8.882 23.434 85.812 1.00 38.17 86 ARG A C 1
ATOM 626 O O . ARG A 1 86 ? 8.600 24.594 85.501 1.00 36.88 86 ARG A O 1
ATOM 634 N N . GLU A 1 87 ? 9.373 22.545 84.953 1.00 38.21 87 GLU A N 1
ATOM 635 C CA . GLU A 1 87 ? 9.615 22.859 83.545 1.00 39.76 87 GLU A CA 1
ATOM 636 C C . GLU A 1 87 ? 8.271 23.100 82.853 1.00 38.81 87 GLU A C 1
ATOM 637 O O . GLU A 1 87 ? 8.143 23.952 81.972 1.00 35.56 87 GLU A O 1
ATOM 643 N N . ALA A 1 88 ? 7.275 22.321 83.264 1.00 37.78 88 ALA A N 1
ATOM 644 C CA . ALA A 1 88 ? 5.935 22.419 82.710 1.00 37.58 88 ALA A CA 1
ATOM 645 C C . ALA A 1 88 ? 5.320 23.769 83.063 1.00 36.14 88 ALA A C 1
ATOM 646 O O . ALA A 1 88 ? 4.630 24.380 82.244 1.00 35.81 88 ALA A O 1
ATOM 648 N N . VAL A 1 89 ? 5.568 24.223 84.288 1.00 34.47 89 VAL A N 1
ATOM 649 C CA . VAL A 1 89 ? 5.032 25.491 84.754 1.00 32.77 89 VAL A CA 1
ATOM 650 C C . VAL A 1 89 ? 5.629 26.651 83.970 1.00 33.11 89 VAL A C 1
ATOM 651 O O . VAL A 1 89 ? 4.940 27.628 83.687 1.00 32.68 89 VAL A O 1
ATOM 655 N N . ALA A 1 90 ? 6.909 26.544 83.621 1.00 30.40 90 ALA A N 1
ATOM 656 C CA . ALA A 1 90 ? 7.564 27.600 82.857 1.00 29.28 90 ALA A CA 1
ATOM 657 C C . ALA A 1 90 ? 6.859 27.710 81.519 1.00 29.47 90 ALA A C 1
ATOM 658 O O . ALA A 1 90 ? 6.598 28.812 81.025 1.00 29.41 90 ALA A O 1
ATOM 660 N N . ASP A 1 91 ? 6.554 26.555 80.937 1.00 32.15 91 ASP A N 1
ATOM 661 C CA . ASP A 1 91 ? 5.868 26.501 79.653 1.00 35.58 91 ASP A CA 1
ATOM 662 C C . ASP A 1 91 ? 4.503 27.152 79.784 1.00 34.13 91 ASP A C 1
ATOM 663 O O . ASP A 1 91 ? 4.059 27.892 78.904 1.00 34.98 91 ASP A O 1
ATOM 668 N N . LEU A 1 92 ? 3.838 26.856 80.892 1.00 33.66 92 LEU A N 1
ATOM 669 C CA . LEU A 1 92 ? 2.508 27.387 81.157 1.00 34.23 92 LEU A CA 1
ATOM 670 C C . LEU A 1 92 ? 2.566 28.914 81.206 1.00 33.27 92 LEU A C 1
ATOM 671 O O . LEU A 1 92 ? 1.758 29.592 80.584 1.00 34.19 92 LEU A O 1
ATOM 676 N N . VAL A 1 93 ? 3.522 29.442 81.964 1.00 31.34 93 VAL A N 1
ATOM 677 C CA . VAL A 1 93 ? 3.675 30.881 82.110 1.00 31.95 93 VAL A CA 1
ATOM 678 C C . VAL A 1 93 ? 3.888 31.584 80.779 1.00 33.02 93 VAL A C 1
ATOM 679 O O . VAL A 1 93 ? 3.253 32.602 80.510 1.00 30.45 93 VAL A O 1
ATOM 683 N N . HIS A 1 94 ? 4.786 31.056 79.949 1.00 32.50 94 HIS A N 1
ATOM 684 C CA . HIS A 1 94 ? 5.037 31.700 78.667 1.00 32.82 94 HIS A CA 1
ATOM 685 C C . HIS A 1 94 ? 3.858 31.581 77.702 1.00 33.16 94 HIS A C 1
ATOM 686 O O . HIS A 1 94 ? 3.520 32.532 76.994 1.00 31.24 94 HIS A O 1
ATOM 693 N N . GLU A 1 95 ? 3.204 30.432 77.694 1.00 33.64 95 GLU A N 1
ATOM 694 C CA . GLU A 1 95 ? 2.057 30.270 76.813 1.00 36.26 95 GLU A CA 1
ATOM 695 C C . GLU A 1 95 ? 0.925 31.235 77.210 1.00 34.03 95 GLU A C 1
ATOM 696 O O . GLU A 1 95 ? 0.349 31.906 76.364 1.00 31.97 95 GLU A O 1
ATOM 702 N N . LEU A 1 96 ? 0.623 31.314 78.501 1.00 33.68 96 LEU A N 1
ATOM 703 C CA . LEU A 1 96 ? -0.449 32.188 78.971 1.00 34.15 96 LEU A CA 1
ATOM 704 C C . LEU A 1 96 ? -0.147 33.668 78.776 1.00 33.07 96 LEU A C 1
ATOM 705 O O . LEU A 1 96 ? -1.062 34.468 78.627 1.00 33.83 96 LEU A O 1
ATOM 710 N N . SER A 1 97 ? 1.128 34.036 78.799 1.00 30.26 97 SER A N 1
ATOM 711 C CA . SER A 1 97 ? 1.493 35.431 78.641 1.00 32.80 97 SER A CA 1
ATOM 712 C C . SER A 1 97 ? 1.540 35.926 77.204 1.00 32.98 97 SER A C 1
ATOM 713 O O . SER A 1 97 ? 1.445 37.129 76.977 1.00 33.95 97 SER A O 1
ATOM 716 N N . GLU A 1 98 ? 1.671 35.030 76.230 1.00 33.24 98 GLU A N 1
ATOM 717 C CA . GLU A 1 98 ? 1.776 35.506 74.850 1.00 36.05 98 GLU A CA 1
ATOM 718 C C . GLU A 1 98 ? 1.042 34.791 73.726 1.00 36.52 98 GLU A C 1
ATOM 719 O O . GLU A 1 98 ? 0.979 35.314 72.614 1.00 36.44 98 GLU A O 1
ATOM 725 N N . ASP A 1 99 ? 0.487 33.615 73.989 1.00 36.67 99 ASP A N 1
ATOM 726 C CA . ASP A 1 99 ? -0.178 32.878 72.926 1.00 35.65 99 ASP A CA 1
ATOM 727 C C . ASP A 1 99 ? -1.544 33.386 72.501 1.00 33.92 99 ASP A C 1
ATOM 728 O O . ASP A 1 99 ? -1.849 33.394 71.323 1.00 30.50 99 ASP A O 1
ATOM 733 N N . SER A 1 100 ? -2.361 33.823 73.448 1.00 34.72 100 SER A N 1
ATOM 734 C CA . SER A 1 100 ? -3.691 34.311 73.110 1.00 34.09 100 SER A CA 1
ATOM 735 C C . SER A 1 100 ? -4.013 35.670 73.724 1.00 33.12 100 SER A C 1
ATOM 736 O O . SER A 1 100 ? -4.196 35.784 74.934 1.00 33.33 100 SER A O 1
ATOM 739 N N . GLN A 1 101 ? -4.073 36.706 72.894 1.00 33.93 101 GLN A N 1
ATOM 740 C CA . GLN A 1 101 ? -4.409 38.027 73.404 1.00 37.16 101 GLN A CA 1
ATOM 741 C C . GLN A 1 101 ? -5.862 38.019 73.885 1.00 36.19 101 GLN A C 1
ATOM 742 O O . GLN A 1 101 ? -6.212 38.727 74.826 1.00 39.58 101 GLN A O 1
ATOM 748 N N . ARG A 1 102 ? -6.698 37.212 73.239 1.00 36.08 102 ARG A N 1
ATOM 749 C CA . ARG A 1 102 ? -8.111 37.095 73.612 1.00 35.82 102 ARG A CA 1
ATOM 750 C C . ARG A 1 102 ? -8.216 36.565 75.042 1.00 34.51 102 ARG A C 1
ATOM 751 O O . ARG A 1 102 ? -8.998 37.068 75.841 1.00 33.98 102 ARG A O 1
ATOM 759 N N . ASP A 1 103 ? -7.424 35.547 75.361 1.00 33.96 103 ASP A N 1
ATOM 760 C CA . ASP A 1 103 ? -7.437 34.979 76.703 1.00 33.30 103 ASP A CA 1
ATOM 761 C C . ASP A 1 103 ? -6.910 35.982 77.739 1.00 33.63 103 ASP A C 1
ATOM 762 O O . ASP A 1 103 ? -7.457 36.102 78.841 1.00 32.81 103 ASP A O 1
ATOM 767 N N . LEU A 1 104 ? -5.855 36.708 77.383 1.00 32.44 104 LEU A N 1
ATOM 768 C CA . LEU A 1 104 ? -5.292 37.709 78.282 1.00 31.61 104 LEU A CA 1
ATOM 769 C C . LEU A 1 104 ? -6.346 38.779 78.580 1.00 30.06 104 LEU A C 1
ATOM 770 O O . LEU A 1 104 ? -6.528 39.179 79.724 1.00 29.44 104 LEU A O 1
ATOM 775 N N . VAL A 1 105 ? -7.030 39.244 77.540 1.00 28.85 105 VAL A N 1
ATOM 776 C CA . VAL A 1 105 ? -8.067 40.266 77.700 1.00 29.94 105 VAL A CA 1
ATOM 777 C C . VAL A 1 105 ? -9.246 39.766 78.549 1.00 28.01 105 VAL A C 1
ATOM 778 O O . VAL A 1 105 ? -9.730 40.482 79.428 1.00 30.43 105 VAL A O 1
ATOM 782 N N . LEU A 1 106 ? -9.698 38.537 78.302 1.00 28.86 106 LEU A N 1
ATOM 783 C CA . LEU A 1 106 ? -10.818 37.977 79.067 1.00 26.61 106 LEU A CA 1
ATOM 784 C C . LEU A 1 106 ? -10.400 37.801 80.524 1.00 27.53 106 LEU A C 1
ATOM 785 O O . LEU A 1 106 ? -11.188 38.032 81.448 1.00 26.62 106 LEU A O 1
ATOM 790 N N . THR A 1 107 ? -9.151 37.406 80.734 1.00 26.07 107 THR A N 1
ATOM 791 C CA . THR A 1 107 ? -8.647 37.247 82.085 1.00 28.94 107 THR A CA 1
ATOM 792 C C . THR A 1 107 ? -8.713 38.604 82.788 1.00 27.62 107 THR A C 1
ATOM 793 O O . THR A 1 107 ? -9.213 38.714 83.904 1.00 27.49 107 THR A O 1
ATOM 797 N N . GLN A 1 108 ? -8.208 39.642 82.133 1.00 29.81 108 GLN A N 1
ATOM 798 C CA . GLN A 1 108 ? -8.222 40.965 82.749 1.00 30.57 108 GLN A CA 1
ATOM 799 C C . GLN A 1 108 ? -9.636 41.522 82.920 1.00 30.88 108 GLN A C 1
ATOM 800 O O . GLN A 1 108 ? -9.911 42.225 83.892 1.00 32.95 108 GLN A O 1
ATOM 806 N N . GLU A 1 109 ? -10.534 41.219 81.989 1.00 28.86 109 GLU A N 1
ATOM 807 C CA . GLU A 1 109 ? -11.908 41.707 82.121 1.00 30.34 109 GLU A CA 1
ATOM 808 C C . GLU A 1 109 ? -12.489 41.103 83.387 1.00 30.34 109 GLU A C 1
ATOM 809 O O . GLU A 1 109 ? -13.075 41.806 84.208 1.00 32.56 109 GLU A O 1
ATOM 815 N N . LEU A 1 110 ? -12.309 39.796 83.552 1.00 31.04 110 LEU A N 1
ATOM 816 C CA . LEU A 1 110 ? -12.836 39.117 84.725 1.00 33.11 110 LEU A CA 1
ATOM 817 C C . LEU A 1 110 ? -12.310 39.715 86.021 1.00 33.87 110 LEU A C 1
ATOM 818 O O . LEU A 1 110 ? -13.076 39.958 86.952 1.00 35.50 110 LEU A O 1
ATOM 823 N N . TYR A 1 111 ? -11.004 39.946 86.082 1.00 34.72 111 TYR A N 1
ATOM 824 C CA . TYR A 1 111 ? -10.391 40.521 87.279 1.00 35.44 111 TYR A CA 1
ATOM 825 C C . TYR A 1 111 ? -10.970 41.893 87.630 1.00 35.51 111 TYR A C 1
ATOM 826 O O . TYR A 1 111 ? -11.145 42.208 88.806 1.00 34.91 111 TYR A O 1
ATOM 835 N N . THR A 1 112 ? -11.262 42.709 86.617 1.00 36.79 112 THR A N 1
ATOM 836 C CA . THR A 1 112 ? -11.823 44.041 86.867 1.00 36.20 112 THR A CA 1
ATOM 837 C C . THR A 1 112 ? -13.233 43.872 87.403 1.00 35.97 112 THR A C 1
ATOM 838 O O . THR A 1 112 ? -13.638 44.561 88.338 1.00 36.68 112 THR A O 1
ATOM 842 N N . LEU A 1 113 ? -13.973 42.932 86.822 1.00 37.76 113 LEU A N 1
ATOM 843 C CA . LEU A 1 113 ? -15.341 42.667 87.257 1.00 38.55 113 LEU A CA 1
ATOM 844 C C . LEU A 1 113 ? -15.348 42.210 88.720 1.00 38.23 113 LEU A C 1
ATOM 845 O O . LEU A 1 113 ? -16.123 42.713 89.540 1.00 38.78 113 LEU A O 1
ATOM 850 N N . ALA A 1 114 ? -14.474 41.265 89.047 1.00 36.99 114 ALA A N 1
ATOM 851 C CA . ALA A 1 114 ? -14.389 40.748 90.409 1.00 37.88 114 ALA A CA 1
ATOM 852 C C . ALA A 1 114 ? -13.938 41.836 91.387 1.00 38.74 114 ALA A C 1
ATOM 853 O O . ALA A 1 114 ? -14.348 41.843 92.545 1.00 39.15 114 ALA A O 1
ATOM 855 N N . ALA A 1 115 ? -13.091 42.749 90.927 1.00 38.92 115 ALA A N 1
ATOM 856 C CA . ALA A 1 115 ? -12.622 43.830 91.791 1.00 39.42 115 ALA A CA 1
ATOM 857 C C . ALA A 1 115 ? -13.788 44.750 92.147 1.00 40.18 115 ALA A C 1
ATOM 858 O O . ALA A 1 115 ? -13.951 45.152 93.305 1.00 39.26 115 ALA A O 1
ATOM 860 N N . ARG A 1 116 ? -14.597 45.068 91.139 1.00 41.40 116 ARG A N 1
ATOM 861 C CA . ARG A 1 116 ? -15.744 45.956 91.298 1.00 43.66 116 ARG A CA 1
ATOM 862 C C . ARG A 1 116 ? -16.929 45.338 92.027 1.00 44.79 116 ARG A C 1
ATOM 863 O O . ARG A 1 116 ? -17.465 45.940 92.950 1.00 47.41 116 ARG A O 1
ATOM 871 N N . GLN A 1 117 ? -17.335 44.141 91.610 1.00 46.39 117 GLN A N 1
ATOM 872 C CA . GLN A 1 117 ? -18.479 43.452 92.213 1.00 45.70 117 GLN A CA 1
ATOM 873 C C . GLN A 1 117 ? -18.070 42.164 92.915 1.00 45.62 117 GLN A C 1
ATOM 874 O O . GLN A 1 117 ? -17.984 41.115 92.288 1.00 47.42 117 GLN A O 1
ATOM 880 N N . PRO A 1 118 ? -17.841 42.228 94.239 1.00 46.31 118 PRO A N 1
ATOM 881 C CA . PRO A 1 118 ? -17.435 41.100 95.085 1.00 45.37 118 PRO A CA 1
ATOM 882 C C . PRO A 1 118 ? -18.090 39.763 94.752 1.00 44.20 118 PRO A C 1
ATOM 883 O O . PRO A 1 118 ? -17.447 38.716 94.825 1.00 44.01 118 PRO A O 1
ATOM 887 N N . ALA A 1 119 ? -19.367 39.788 94.391 1.00 43.62 119 ALA A N 1
ATOM 888 C CA . ALA A 1 119 ? -20.066 38.555 94.055 1.00 43.32 119 ALA A CA 1
ATOM 889 C C . ALA A 1 119 ? -19.274 37.741 93.033 1.00 43.84 119 ALA A C 1
ATOM 890 O O . ALA A 1 119 ? -19.254 36.507 93.085 1.00 43.11 119 ALA A O 1
ATOM 892 N N . TYR A 1 120 ? -18.607 38.428 92.109 1.00 42.12 120 TYR A N 1
ATOM 893 C CA . TYR A 1 120 ? -17.842 37.719 91.091 1.00 42.34 120 TYR A CA 1
ATOM 894 C C . TYR A 1 120 ? -16.526 37.118 91.581 1.00 40.94 120 TYR A C 1
ATOM 895 O O . TYR A 1 120 ? -15.867 36.384 90.843 1.00 38.89 120 TYR A O 1
ATOM 904 N N . ARG A 1 121 ? -16.151 37.410 92.827 1.00 39.83 121 ARG A N 1
ATOM 905 C CA . ARG A 1 121 ? -14.927 36.853 93.383 1.00 37.34 121 ARG A CA 1
ATOM 906 C C . ARG A 1 121 ? -15.138 35.371 93.674 1.00 38.09 121 ARG A C 1
ATOM 907 O O . ARG A 1 121 ? -14.187 34.638 93.964 1.00 36.82 121 ARG A O 1
ATOM 915 N N . GLU A 1 122 ? -16.393 34.935 93.596 1.00 36.93 122 GLU A N 1
ATOM 916 C CA . GLU A 1 122 ? -16.719 33.521 93.780 1.00 40.85 122 GLU A CA 1
ATOM 917 C C . GLU A 1 122 ? -16.120 32.804 92.572 1.00 40.30 122 GLU A C 1
ATOM 918 O O . GLU A 1 122 ? -15.673 31.660 92.661 1.00 41.08 122 GLU A O 1
ATOM 924 N N . LEU A 1 123 ? -16.133 33.498 91.438 1.00 38.94 123 LEU A N 1
ATOM 925 C CA . LEU A 1 123 ? -15.592 32.963 90.201 1.00 40.97 123 LEU A CA 1
ATOM 926 C C . LEU A 1 123 ? -14.074 32.869 90.287 1.00 39.93 123 LEU A C 1
ATOM 927 O O . LEU A 1 123 ? -13.497 31.816 90.027 1.00 38.91 123 LEU A O 1
ATOM 932 N N . THR A 1 124 ? -13.427 33.972 90.653 1.00 38.84 124 THR A N 1
ATOM 933 C CA . THR A 1 124 ? -11.974 33.967 90.754 1.00 38.07 124 THR A CA 1
ATOM 934 C C . THR A 1 124 ? -11.496 33.018 91.855 1.00 36.97 124 THR A C 1
ATOM 935 O O . THR A 1 124 ? -10.465 32.357 91.711 1.00 37.26 124 THR A O 1
ATOM 939 N N . HIS A 1 125 ? -12.255 32.925 92.943 1.00 38.10 125 HIS A N 1
ATOM 940 C CA . HIS A 1 125 ? -11.886 32.043 94.052 1.00 36.47 125 HIS A CA 1
ATOM 941 C C . HIS A 1 125 ? -11.912 30.584 93.588 1.00 37.66 125 HIS A C 1
ATOM 942 O O . HIS A 1 125 ? -11.011 29.803 93.902 1.00 35.58 125 HIS A O 1
ATOM 949 N N . GLU A 1 126 ? -12.954 30.223 92.845 1.00 37.45 126 GLU A N 1
ATOM 950 C CA . GLU A 1 126 ? -13.107 28.863 92.333 1.00 36.83 126 GLU A CA 1
ATOM 951 C C . GLU A 1 126 ? -12.056 28.581 91.259 1.00 36.72 126 GLU A C 1
ATOM 952 O O . GLU A 1 126 ? -11.608 27.447 91.094 1.00 35.93 126 GLU A O 1
ATOM 958 N N . TRP A 1 127 ? -11.663 29.624 90.533 1.00 35.17 127 TRP A N 1
ATOM 959 C CA . TRP A 1 127 ? -10.641 29.497 89.494 1.00 34.88 127 TRP A CA 1
ATOM 960 C C . TRP A 1 127 ? -9.293 29.181 90.177 1.00 33.42 127 TRP A C 1
ATOM 961 O O . TRP A 1 127 ? -8.604 28.226 89.824 1.00 33.97 127 TRP A O 1
ATOM 972 N N . MET A 1 128 ? -8.936 29.977 91.175 1.00 34.09 128 MET A N 1
ATOM 973 C CA . MET A 1 128 ? -7.679 29.765 91.888 1.00 36.97 128 MET A CA 1
ATOM 974 C C . MET A 1 128 ? -7.625 28.392 92.550 1.00 35.59 128 MET A C 1
ATOM 975 O O . MET A 1 128 ? -6.571 27.765 92.606 1.00 35.94 128 MET A O 1
ATOM 980 N N . ARG A 1 129 ? -8.766 27.927 93.043 1.00 35.78 129 ARG A N 1
ATOM 981 C CA . ARG A 1 129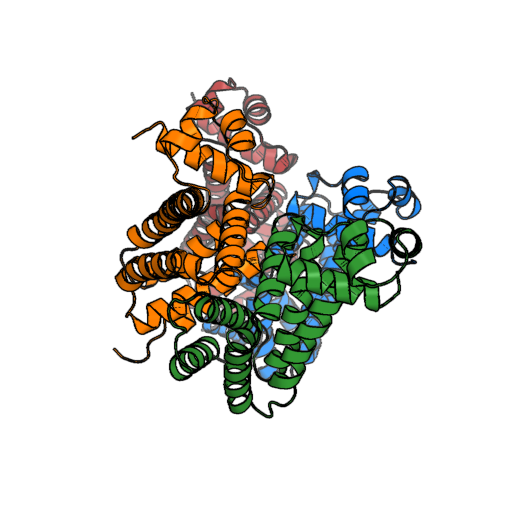 ? -8.837 26.637 93.711 1.00 38.58 129 ARG A CA 1
ATOM 982 C C . ARG A 1 129 ? -8.570 25.478 92.757 1.00 38.16 129 ARG A C 1
ATOM 983 O O . ARG A 1 129 ? -7.862 24.539 93.099 1.00 39.25 129 ARG A O 1
ATOM 991 N N . ARG A 1 130 ? -9.150 25.537 91.565 1.00 39.33 130 ARG A N 1
ATOM 992 C CA . ARG A 1 130 ? -8.960 24.475 90.582 1.00 40.45 130 ARG A CA 1
ATOM 993 C C . ARG A 1 130 ? -7.526 24.478 90.044 1.00 39.99 130 ARG A C 1
ATOM 994 O O . ARG A 1 130 ? -6.953 23.423 89.745 1.00 39.86 130 ARG A O 1
ATOM 1002 N N . SER A 1 131 ? -6.949 25.668 89.922 1.00 39.25 131 SER A N 1
ATOM 1003 C CA . SER A 1 131 ? -5.569 25.786 89.460 1.00 37.89 131 SER A CA 1
ATOM 1004 C C . SER A 1 131 ? -4.690 25.046 90.466 1.00 37.42 131 SER A C 1
ATOM 1005 O O . SER A 1 131 ? -3.844 24.226 90.099 1.00 36.23 131 SER A O 1
ATOM 1008 N N . ARG A 1 132 ? -4.915 25.334 91.745 1.00 37.95 132 ARG A N 1
ATOM 1009 C CA . ARG A 1 132 ? -4.134 24.721 92.810 1.00 40.47 132 ARG A CA 1
ATOM 1010 C C . ARG A 1 132 ? -4.273 23.207 92.849 1.00 40.92 132 ARG A C 1
ATOM 1011 O O . ARG A 1 132 ? -3.328 22.505 93.203 1.00 42.22 132 ARG A O 1
ATOM 1019 N N . VAL A 1 133 ? -5.444 22.699 92.485 1.00 39.77 133 VAL A N 1
ATOM 1020 C CA . VAL A 1 133 ? -5.646 21.258 92.488 1.00 39.73 133 VAL A CA 1
ATOM 1021 C C . VAL A 1 133 ? -4.574 20.612 91.606 1.00 40.00 133 VAL A C 1
ATOM 1022 O O . VAL A 1 133 ? -3.813 19.754 92.063 1.00 39.24 133 VAL A O 1
ATOM 1026 N N . HIS A 1 134 ? -4.497 21.038 90.349 1.00 39.18 134 HIS A N 1
ATOM 1027 C CA . HIS A 1 134 ? -3.508 20.476 89.431 1.00 39.10 134 HIS A CA 1
ATOM 1028 C C . HIS A 1 134 ? -2.078 20.720 89.890 1.00 38.51 134 HIS A C 1
ATOM 1029 O O . HIS A 1 134 ? -1.186 19.924 89.608 1.00 39.21 134 HIS A O 1
ATOM 1036 N N . LEU A 1 135 ? -1.861 21.822 90.596 1.00 37.69 135 LEU A N 1
ATOM 1037 C CA . LEU A 1 135 ? -0.530 22.149 91.081 1.00 38.09 135 LEU A CA 1
ATOM 1038 C C . LEU A 1 135 ? -0.173 21.202 92.224 1.00 38.71 135 LEU A C 1
ATOM 1039 O O . LEU A 1 135 ? 0.976 20.781 92.360 1.00 36.44 135 LEU A O 1
ATOM 1044 N N . GLU A 1 136 ? -1.169 20.863 93.035 1.00 40.53 136 GLU A N 1
ATOM 1045 C CA . GLU A 1 136 ? -0.949 19.973 94.165 1.00 42.94 136 GLU A CA 1
ATOM 1046 C C . GLU A 1 136 ? -0.704 18.525 93.761 1.00 42.88 136 GLU A C 1
ATOM 1047 O O . GLU A 1 136 ? -0.487 17.672 94.618 1.00 45.09 136 GLU A O 1
ATOM 1053 N N . LYS A 1 137 ? -0.748 18.243 92.466 1.00 42.56 137 LYS A N 1
ATOM 1054 C CA . LYS A 1 137 ? -0.479 16.892 92.008 1.00 44.63 137 LYS A CA 1
ATOM 1055 C C . LYS A 1 137 ? 1.037 16.698 92.002 1.00 45.21 137 LYS A C 1
ATOM 1056 O O . LYS A 1 137 ? 1.531 15.586 91.812 1.00 46.50 137 LYS A O 1
ATOM 1062 N N . HIS A 1 138 ? 1.774 17.785 92.222 1.00 43.73 138 HIS A N 1
ATOM 1063 C CA . HIS A 1 138 ? 3.229 17.715 92.229 1.00 43.69 138 HIS A CA 1
ATOM 1064 C C . HIS A 1 138 ? 3.884 18.403 93.418 1.00 42.42 138 HIS A C 1
ATOM 1065 O O . HIS A 1 138 ? 4.995 18.050 93.798 1.00 43.23 138 HIS A O 1
ATOM 1072 N N . PHE A 1 139 ? 3.207 19.391 93.994 1.00 41.92 139 PHE A N 1
ATOM 1073 C CA . PHE A 1 139 ? 3.757 20.127 95.127 1.00 41.48 139 PHE A CA 1
ATOM 1074 C C . PHE A 1 139 ? 2.784 20.122 96.291 1.00 43.19 139 PHE A C 1
ATOM 1075 O O . PHE A 1 139 ? 1.582 19.935 96.097 1.00 44.50 139 PHE A O 1
ATOM 1083 N N . ASP A 1 140 ? 3.306 20.335 97.498 1.00 44.35 140 ASP A N 1
ATOM 1084 C CA . ASP A 1 140 ? 2.472 20.374 98.694 1.00 45.56 140 ASP A CA 1
ATOM 1085 C C . ASP A 1 140 ? 1.530 21.580 98.602 1.00 45.30 140 ASP A C 1
ATOM 1086 O O . ASP A 1 140 ? 1.788 22.516 97.842 1.00 47.58 140 ASP A O 1
ATOM 1091 N N . PRO A 1 141 ? 0.426 21.569 99.371 1.00 43.93 141 PRO A N 1
ATOM 1092 C CA . PRO A 1 141 ? -0.572 22.647 99.386 1.00 42.01 141 PRO A CA 1
ATOM 1093 C C . PRO A 1 141 ? -0.011 24.060 99.530 1.00 41.78 141 PRO A C 1
ATOM 1094 O O . PRO A 1 141 ? -0.410 24.969 98.807 1.00 40.34 141 PRO A O 1
ATOM 1098 N N . GLY A 1 142 ? 0.897 24.243 100.480 1.00 40.40 142 GLY A N 1
ATOM 1099 C CA . GLY A 1 142 ? 1.470 25.554 100.692 1.00 40.66 142 GLY A CA 1
ATOM 1100 C C . GLY A 1 142 ? 2.248 26.078 99.496 1.00 39.69 142 GLY A C 1
ATOM 1101 O O . GLY A 1 142 ? 2.005 27.194 99.033 1.00 35.65 142 GLY A O 1
ATOM 1102 N N . THR A 1 143 ? 3.185 25.284 98.987 1.00 39.60 143 THR A N 1
ATOM 1103 C CA . THR A 1 143 ? 3.977 25.744 97.855 1.00 42.68 143 THR A CA 1
ATOM 1104 C C . THR A 1 143 ? 3.074 25.931 96.639 1.00 41.82 143 THR A C 1
ATOM 1105 O O . THR A 1 143 ? 3.255 26.862 95.852 1.00 43.92 143 THR A O 1
ATOM 1109 N N . ALA A 1 144 ? 2.094 25.047 96.495 1.00 40.17 144 ALA A N 1
ATOM 1110 C CA . ALA A 1 144 ? 1.162 25.135 95.378 1.00 39.61 144 ALA A CA 1
ATOM 1111 C C . ALA A 1 144 ? 0.450 26.488 95.393 1.00 38.22 144 ALA A C 1
ATOM 1112 O O . ALA A 1 144 ? 0.198 27.071 94.338 1.00 38.58 144 ALA A O 1
ATOM 1114 N N . ARG A 1 145 ? 0.134 26.985 96.585 1.00 35.66 145 ARG A N 1
ATOM 1115 C CA . ARG A 1 145 ? -0.539 28.270 96.710 1.00 34.93 145 ARG A CA 1
ATOM 1116 C C . ARG A 1 145 ? 0.434 29.401 96.380 1.00 35.66 145 ARG A C 1
ATOM 1117 O O . ARG A 1 145 ? 0.087 30.338 95.654 1.00 34.89 145 ARG A O 1
ATOM 1125 N N . GLN A 1 146 ? 1.648 29.319 96.923 1.00 32.50 146 GLN A N 1
ATOM 1126 C CA . GLN A 1 146 ? 2.661 30.335 96.649 1.00 32.06 146 GLN A CA 1
ATOM 1127 C C . GLN A 1 146 ? 2.985 30.332 95.147 1.00 31.84 146 GLN A C 1
ATOM 1128 O O . GLN A 1 146 ? 3.140 31.388 94.525 1.00 29.40 146 GLN A O 1
ATOM 1134 N N . LEU A 1 147 ? 3.069 29.136 94.573 1.00 30.61 147 LEU A N 1
ATOM 1135 C CA . LEU A 1 147 ? 3.379 28.984 93.157 1.00 32.67 147 LEU A CA 1
ATOM 1136 C C . LEU A 1 147 ? 2.297 29.569 92.250 1.00 31.85 147 LEU A C 1
ATOM 1137 O O . LEU A 1 147 ? 2.608 30.193 91.231 1.00 30.69 147 LEU A O 1
ATOM 1142 N N . ASP A 1 148 ? 1.033 29.380 92.619 1.00 30.48 148 ASP A N 1
ATOM 1143 C CA . ASP A 1 148 ? -0.071 29.913 91.816 1.00 29.33 148 ASP A CA 1
ATOM 1144 C C . ASP A 1 148 ? 0.018 31.434 91.754 1.00 31.32 148 ASP A C 1
ATOM 1145 O O . ASP A 1 148 ? -0.266 32.035 90.719 1.00 33.85 148 ASP A O 1
ATOM 1150 N N . ALA A 1 149 ? 0.403 32.065 92.863 1.00 30.17 149 ALA A N 1
ATOM 1151 C CA . ALA A 1 149 ? 0.534 33.517 92.880 1.00 30.37 149 ALA A CA 1
ATOM 1152 C C . ALA A 1 149 ? 1.721 33.955 92.020 1.00 31.20 149 ALA A C 1
ATOM 1153 O O . ALA A 1 149 ? 1.686 35.025 91.404 1.00 30.61 149 ALA A O 1
ATOM 1155 N N . LEU A 1 150 ? 2.775 33.138 91.989 1.00 31.18 150 LEU A N 1
ATOM 1156 C CA . LEU A 1 150 ? 3.953 33.468 91.186 1.00 31.79 150 LEU A CA 1
ATOM 1157 C C . LEU A 1 150 ? 3.583 33.369 89.712 1.00 31.36 150 LEU A C 1
ATOM 1158 O O . LEU A 1 150 ? 3.891 34.265 88.921 1.00 34.33 150 LEU A O 1
ATOM 1163 N N . ILE A 1 151 ? 2.927 32.271 89.347 1.00 31.15 151 ILE A N 1
ATOM 1164 C CA . ILE A 1 151 ? 2.506 32.053 87.966 1.00 31.09 151 ILE A CA 1
ATOM 1165 C C . ILE A 1 151 ? 1.667 33.243 87.504 1.00 32.17 151 ILE A C 1
ATOM 1166 O O . ILE A 1 151 ? 1.839 33.756 86.387 1.00 31.83 151 ILE A O 1
ATOM 1171 N N . GLU A 1 152 ? 0.771 33.683 88.380 1.00 29.58 152 GLU A N 1
ATOM 1172 C CA . GLU A 1 152 ? -0.101 34.813 88.084 1.00 32.18 152 GLU A CA 1
ATOM 1173 C C . GLU A 1 152 ? 0.736 36.053 87.773 1.00 29.53 152 GLU A C 1
ATOM 1174 O O . GLU A 1 152 ? 0.536 36.711 86.756 1.00 28.95 152 GLU A O 1
ATOM 1180 N N . GLY A 1 153 ? 1.675 36.355 88.664 1.00 28.05 153 GLY A N 1
ATOM 1181 C CA . GLY A 1 153 ? 2.528 37.518 88.500 1.00 27.57 153 GLY A CA 1
ATOM 1182 C C . GLY A 1 153 ? 3.504 37.480 87.334 1.00 28.30 153 GLY A C 1
ATOM 1183 O O . GLY A 1 153 ? 3.692 38.492 86.659 1.00 27.37 153 GLY A O 1
ATOM 1184 N N . LEU A 1 154 ? 4.134 36.329 87.100 1.00 28.75 154 LEU A N 1
ATOM 1185 C CA . LEU A 1 154 ? 5.083 36.183 85.995 1.00 28.81 154 LEU A CA 1
ATOM 1186 C C . LEU A 1 154 ? 4.361 36.331 84.662 1.00 29.95 154 LEU A C 1
ATOM 1187 O O . LEU A 1 154 ? 4.857 36.970 83.742 1.00 30.02 154 LEU A O 1
ATOM 1192 N N . THR A 1 155 ? 3.181 35.734 84.571 1.00 31.62 155 THR A N 1
ATOM 1193 C CA . THR A 1 155 ? 2.373 35.788 83.360 1.00 31.41 155 THR A CA 1
ATOM 1194 C C . THR A 1 155 ? 2.007 37.232 83.033 1.00 31.93 155 THR A C 1
ATOM 1195 O O . THR A 1 155 ? 2.173 37.698 81.901 1.00 32.37 155 THR A O 1
ATOM 1199 N N . LEU A 1 156 ? 1.511 37.930 84.047 1.00 31.83 156 LEU A N 1
ATOM 1200 C CA . LEU A 1 156 ? 1.095 39.309 83.915 1.00 31.81 156 LEU A CA 1
ATOM 1201 C C . LEU A 1 156 ? 2.251 40.207 83.513 1.00 31.94 156 LEU A C 1
ATOM 1202 O O . LEU A 1 156 ? 2.107 41.044 82.628 1.00 28.78 156 LEU A O 1
ATOM 1207 N N . HIS A 1 157 ? 3.400 40.045 84.160 1.00 30.96 157 HIS A N 1
ATOM 1208 C CA . HIS A 1 157 ? 4.533 40.891 83.823 1.00 32.90 157 HIS A CA 1
ATOM 1209 C C . HIS A 1 157 ? 5.118 40.613 82.454 1.00 32.52 157 HIS A C 1
ATOM 1210 O O . HIS A 1 157 ? 5.668 41.517 81.834 1.00 34.15 157 HIS A O 1
ATOM 1217 N N . ARG A 1 158 ? 5.002 39.381 81.968 1.00 32.86 158 ARG A N 1
ATOM 1218 C CA . ARG A 1 158 ? 5.518 39.087 80.629 1.00 35.23 158 ARG A CA 1
ATOM 1219 C C . ARG A 1 158 ? 4.540 39.612 79.578 1.00 34.54 158 ARG A C 1
ATOM 1220 O O . ARG A 1 158 ? 4.937 40.245 78.599 1.00 34.44 158 ARG A O 1
ATOM 1228 N N . ALA A 1 159 ? 3.258 39.347 79.801 1.00 33.88 159 ALA A N 1
ATOM 1229 C CA . ALA A 1 159 ? 2.209 39.760 78.875 1.00 35.08 159 ALA A CA 1
ATOM 1230 C C . ALA A 1 159 ? 2.145 41.265 78.636 1.00 36.21 159 ALA A C 1
ATOM 1231 O O . ALA A 1 159 ? 2.019 41.709 77.497 1.00 38.52 159 ALA A O 1
ATOM 1233 N N . LEU A 1 160 ? 2.240 42.054 79.699 1.00 37.90 160 LEU A N 1
ATOM 1234 C CA . LEU A 1 160 ? 2.159 43.504 79.550 1.00 40.03 160 LEU A CA 1
ATOM 1235 C C . LEU A 1 160 ? 3.517 44.171 79.509 1.00 41.73 160 LEU A C 1
ATOM 1236 O O . LEU A 1 160 ? 3.640 45.350 79.823 1.00 42.51 160 LEU A O 1
ATOM 1241 N N . ALA A 1 161 ? 4.540 43.417 79.123 1.00 42.24 161 ALA A N 1
ATOM 1242 C CA . ALA A 1 161 ? 5.885 43.966 79.042 1.00 44.40 161 ALA A CA 1
ATOM 1243 C C . ALA A 1 161 ? 6.173 44.521 77.655 1.00 45.65 161 ALA A C 1
ATOM 1244 O O . ALA A 1 161 ? 5.578 44.098 76.664 1.00 45.30 161 ALA A O 1
ATOM 1246 N N . ARG A 1 162 ? 7.082 45.485 77.596 1.00 48.64 162 ARG A N 1
ATOM 1247 C CA . ARG A 1 162 ? 7.495 46.048 76.324 1.00 51.23 162 ARG A CA 1
ATOM 1248 C C . ARG A 1 162 ? 8.597 45.090 75.907 1.00 50.89 162 ARG A C 1
ATOM 1249 O O . ARG A 1 162 ? 8.791 44.822 74.723 1.00 52.07 162 ARG A O 1
ATOM 1257 N N . GLU A 1 163 ? 9.298 44.561 76.909 1.00 49.44 163 GLU A N 1
ATOM 1258 C CA . GLU A 1 163 ? 10.381 43.607 76.700 1.00 50.29 163 GLU A CA 1
ATOM 1259 C C . GLU A 1 163 ? 10.248 42.508 77.764 1.00 47.51 163 GLU A C 1
ATOM 1260 O O . GLU A 1 163 ? 10.829 42.596 78.843 1.00 47.62 163 GLU A O 1
ATOM 1266 N N . PRO A 1 164 ? 9.486 41.447 77.458 1.00 46.04 164 PRO A N 1
ATOM 1267 C CA . PRO A 1 164 ? 9.261 40.329 78.382 1.00 44.00 164 PRO A CA 1
ATOM 1268 C C . PRO A 1 164 ? 10.514 39.577 78.777 1.00 42.55 164 PRO A C 1
ATOM 1269 O O . PRO A 1 164 ? 11.398 39.369 77.950 1.00 42.78 164 PRO A O 1
ATOM 1273 N N . HIS A 1 165 ? 10.591 39.176 80.046 1.00 40.14 165 HIS A N 1
ATOM 1274 C CA . HIS A 1 165 ? 11.755 38.438 80.519 1.00 37.39 165 HIS A CA 1
ATOM 1275 C C . HIS A 1 165 ? 11.768 37.059 79.856 1.00 35.53 165 HIS A C 1
ATOM 1276 O O . HIS A 1 165 ? 10.764 36.626 79.286 1.00 34.98 165 HIS A O 1
ATOM 1283 N N . GLY A 1 166 ? 12.903 36.372 79.927 1.00 35.08 166 GLY A N 1
ATOM 1284 C CA . GLY A 1 166 ? 13.017 35.065 79.300 1.00 31.80 166 GLY A CA 1
ATOM 1285 C C . GLY A 1 166 ? 12.715 33.877 80.189 1.00 30.19 166 GLY A C 1
ATOM 1286 O O . GLY A 1 166 ? 12.486 34.034 81.385 1.00 31.72 166 GLY A O 1
ATOM 1287 N N . ARG A 1 167 ? 12.751 32.683 79.599 1.00 29.89 167 ARG A N 1
ATOM 1288 C CA . ARG A 1 167 ? 12.458 31.435 80.309 1.00 29.73 167 ARG A CA 1
ATOM 1289 C C . ARG A 1 167 ? 13.420 31.105 81.458 1.00 30.36 167 ARG A C 1
ATOM 1290 O O . ARG A 1 167 ? 12.994 30.571 82.478 1.00 27.09 167 ARG A O 1
ATOM 1298 N N . ALA A 1 168 ? 14.706 31.418 81.306 1.00 30.33 168 ALA A N 1
ATOM 1299 C CA . ALA A 1 168 ? 15.661 31.124 82.377 1.00 31.78 168 ALA A CA 1
ATOM 1300 C C . ALA A 1 168 ? 15.236 31.832 83.664 1.00 31.86 168 ALA A C 1
ATOM 1301 O O . ALA A 1 168 ? 15.255 31.249 84.747 1.00 34.54 168 ALA A O 1
ATOM 1303 N N . LEU A 1 169 ? 14.850 33.095 83.540 1.00 32.44 169 LEU A N 1
ATOM 1304 C CA . LEU A 1 169 ? 14.398 33.874 84.685 1.00 31.93 169 LEU A CA 1
ATOM 1305 C C . LEU A 1 169 ? 13.101 33.271 85.228 1.00 30.65 169 LEU A C 1
ATOM 1306 O O . LEU A 1 169 ? 12.903 33.199 86.432 1.00 30.84 169 LEU A O 1
ATOM 1311 N N . THR A 1 170 ? 12.216 32.839 84.335 1.00 29.49 170 THR A N 1
ATOM 1312 C CA . THR A 1 170 ? 10.958 32.234 84.756 1.00 29.54 170 THR A CA 1
ATOM 1313 C C . THR A 1 170 ? 11.242 30.919 85.496 1.00 29.51 170 THR A C 1
ATOM 1314 O O . THR A 1 170 ? 10.700 30.661 86.567 1.00 29.34 170 THR A O 1
ATOM 1318 N N . LEU A 1 171 ? 12.114 30.101 84.927 1.00 30.72 171 LEU A N 1
ATOM 1319 C CA . LEU A 1 171 ? 12.439 28.820 85.528 1.00 31.14 171 LEU A CA 1
ATOM 1320 C C . LEU A 1 171 ? 13.100 28.970 86.894 1.00 29.54 171 LEU A C 1
ATOM 1321 O O . LEU A 1 171 ? 12.833 28.189 87.801 1.00 30.10 171 LEU A O 1
ATOM 1326 N N . GLU A 1 172 ? 13.949 29.982 87.051 1.00 30.30 172 GLU A N 1
ATOM 1327 C CA . GLU A 1 172 ? 14.620 30.204 88.331 1.00 30.02 172 GLU A CA 1
ATOM 1328 C C . GLU A 1 172 ? 13.635 30.589 89.436 1.00 28.04 172 GLU A C 1
ATOM 1329 O O . GLU A 1 172 ? 13.721 30.085 90.550 1.00 28.49 172 GLU A O 1
ATOM 1335 N N . ALA A 1 173 ? 12.710 31.494 89.135 1.00 28.90 173 ALA A N 1
ATOM 1336 C CA . ALA A 1 173 ? 11.728 31.924 90.137 1.00 29.48 173 ALA A CA 1
ATOM 1337 C C . ALA A 1 173 ? 10.918 30.709 90.565 1.00 29.45 173 ALA A C 1
ATOM 1338 O O . ALA A 1 173 ? 10.643 30.499 91.749 1.00 30.33 173 ALA A O 1
ATOM 1340 N N . ILE A 1 174 ? 10.537 29.901 89.587 1.00 29.50 174 ILE A N 1
ATOM 1341 C CA . ILE A 1 174 ? 9.773 28.705 89.874 1.00 30.90 174 ILE A CA 1
ATOM 1342 C C . ILE A 1 174 ? 10.590 27.772 90.764 1.00 32.13 174 ILE A C 1
ATOM 1343 O O . ILE A 1 174 ? 10.088 27.282 91.778 1.00 34.38 174 ILE A O 1
ATOM 1348 N N . ALA A 1 175 ? 11.853 27.546 90.406 1.00 32.49 175 ALA A N 1
ATOM 1349 C CA . ALA A 1 175 ? 12.702 26.668 91.206 1.00 33.93 175 ALA A CA 1
ATOM 1350 C C . ALA A 1 175 ? 12.800 27.189 92.631 1.00 32.37 175 ALA A C 1
ATOM 1351 O O . ALA A 1 175 ? 12.703 26.423 93.584 1.00 33.48 175 ALA A O 1
ATOM 1353 N N . ARG A 1 176 ? 12.982 28.496 92.777 1.00 32.96 176 ARG A N 1
ATOM 1354 C CA . ARG A 1 176 ? 13.084 29.096 94.102 1.00 34.11 176 ARG A CA 1
ATOM 1355 C C . ARG A 1 176 ? 11.799 28.967 94.943 1.00 34.97 176 ARG A C 1
ATOM 1356 O O . ARG A 1 176 ? 11.854 28.519 96.091 1.00 35.39 176 ARG A O 1
ATOM 1364 N N . ILE A 1 177 ? 10.644 29.314 94.370 1.00 34.95 177 ILE A N 1
ATOM 1365 C CA . ILE A 1 177 ? 9.370 29.226 95.092 1.00 36.12 177 ILE A CA 1
ATOM 1366 C C . ILE A 1 177 ? 9.028 27.774 95.484 1.00 38.05 177 ILE A C 1
ATOM 1367 O O . ILE A 1 177 ? 8.405 27.535 96.513 1.00 36.79 177 ILE A O 1
ATOM 1372 N N . THR A 1 178 ? 9.446 26.809 94.672 1.00 39.35 178 THR A N 1
ATOM 1373 C CA . THR A 1 178 ? 9.169 25.407 94.961 1.00 41.08 178 THR A CA 1
ATOM 1374 C C . THR A 1 178 ? 10.312 24.716 95.722 1.00 44.55 178 THR A C 1
ATOM 1375 O O . THR A 1 178 ? 10.461 23.493 95.675 1.00 43.30 178 THR A O 1
ATOM 1379 N N . THR A 1 179 ? 11.124 25.501 96.420 1.00 47.82 179 THR A N 1
ATOM 1380 C CA . THR A 1 179 ? 12.221 24.938 97.202 1.00 51.58 179 THR A CA 1
ATOM 1381 C C . THR A 1 179 ? 11.767 24.764 98.654 1.00 54.30 179 THR A C 1
ATOM 1382 O O . THR A 1 179 ? 11.178 25.672 99.234 1.00 54.26 179 THR A O 1
ATOM 1386 N N . THR A 1 180 ? 12.028 23.592 99.224 1.00 58.50 180 THR A N 1
ATOM 1387 C CA . THR A 1 180 ? 11.669 23.309 100.610 1.00 63.31 180 THR A CA 1
ATOM 1388 C C . THR A 1 180 ? 12.824 22.614 101.344 1.00 66.60 180 THR A C 1
ATOM 1389 O O . THR A 1 180 ? 12.653 21.530 101.904 1.00 67.58 180 THR A O 1
ATOM 1393 N N . ASP A 1 181 ? 13.999 23.245 101.323 1.00 70.45 181 ASP A N 1
ATOM 1394 C CA . ASP A 1 181 ? 15.201 22.723 101.985 1.00 73.33 181 ASP A CA 1
ATOM 1395 C C . ASP A 1 181 ? 15.949 23.867 102.663 1.00 74.48 181 ASP A C 1
ATOM 1396 O O . ASP A 1 181 ? 15.537 25.028 102.452 1.00 76.07 181 ASP A O 1
ATOM 1401 N N . PRO B 1 8 ? -0.454 61.973 33.191 1.00 88.09 8 PRO B N 1
ATOM 1402 C CA . PRO B 1 8 ? 0.137 62.972 34.110 1.00 88.18 8 PRO B CA 1
ATOM 1403 C C . PRO B 1 8 ? -0.749 63.201 35.333 1.00 87.81 8 PRO B C 1
ATOM 1404 O O . PRO B 1 8 ? -0.254 63.426 36.439 1.00 88.19 8 PRO B O 1
ATOM 1408 N N . GLN B 1 9 ? -2.059 63.148 35.121 1.00 87.12 9 GLN B N 1
ATOM 1409 C CA . GLN B 1 9 ? -3.025 63.324 36.197 1.00 86.47 9 GLN B CA 1
ATOM 1410 C C . GLN B 1 9 ? -4.325 62.639 35.801 1.00 85.47 9 GLN B C 1
ATOM 1411 O O . GLN B 1 9 ? -4.993 62.030 36.637 1.00 86.45 9 GLN B O 1
ATOM 1417 N N . ARG B 1 10 ? -4.682 62.741 34.523 1.00 82.93 10 ARG B N 1
ATOM 1418 C CA . ARG B 1 10 ? -5.904 62.114 34.033 1.00 80.51 10 ARG B CA 1
ATOM 1419 C C . ARG B 1 10 ? -5.687 60.604 34.031 1.00 77.76 10 ARG B C 1
ATOM 1420 O O . ARG B 1 10 ? -6.589 59.832 34.360 1.00 75.61 10 ARG B O 1
ATOM 1428 N N . ARG B 1 11 ? -4.476 60.203 33.657 1.00 75.49 11 ARG B N 1
ATOM 1429 C CA . ARG B 1 11 ? -4.084 58.802 33.624 1.00 73.55 11 ARG B CA 1
ATOM 1430 C C . ARG B 1 11 ? -4.298 58.200 35.009 1.00 71.76 11 ARG B C 1
ATOM 1431 O O . ARG B 1 11 ? -5.001 57.201 35.167 1.00 70.99 11 ARG B O 1
ATOM 1439 N N . GLU B 1 12 ? -3.689 58.831 36.009 1.00 69.34 12 GLU B N 1
ATOM 1440 C CA . GLU B 1 12 ? -3.785 58.375 37.389 1.00 66.65 12 GLU B CA 1
ATOM 1441 C C . GLU B 1 12 ? -5.208 58.382 37.942 1.00 64.37 12 GLU B C 1
ATOM 1442 O O . GLU B 1 12 ? -5.552 57.560 38.790 1.00 62.13 12 GLU B O 1
ATOM 1448 N N . ARG B 1 13 ? -6.035 59.304 37.465 1.00 62.60 13 ARG B N 1
ATOM 1449 C CA . ARG B 1 13 ? -7.413 59.364 37.930 1.00 61.21 13 ARG B CA 1
ATOM 1450 C C . ARG B 1 13 ? -8.153 58.116 37.464 1.00 59.24 13 ARG B C 1
ATOM 1451 O O . ARG B 1 13 ? -9.012 57.589 38.174 1.00 58.05 13 ARG B O 1
ATOM 1459 N N . ILE B 1 14 ? -7.805 57.652 36.267 1.00 56.93 14 ILE B N 1
ATOM 1460 C CA . ILE B 1 14 ? -8.420 56.462 35.688 1.00 56.43 14 ILE B CA 1
ATOM 1461 C C . ILE B 1 14 ? -7.973 55.217 36.450 1.00 53.95 14 ILE B C 1
ATOM 1462 O O . ILE B 1 14 ? -8.802 54.423 36.883 1.00 53.95 14 ILE B O 1
ATOM 1467 N N . LEU B 1 15 ? -6.661 55.056 36.605 1.00 53.23 15 LEU B N 1
ATOM 1468 C CA . LEU B 1 15 ? -6.114 53.912 37.327 1.00 52.22 15 LEU B CA 1
ATOM 1469 C C . LEU B 1 15 ? -6.720 53.907 38.720 1.00 51.63 15 LEU B C 1
ATOM 1470 O O . LEU B 1 15 ? -7.202 52.883 39.201 1.00 51.07 15 LEU B O 1
ATOM 1475 N N . ALA B 1 16 ? -6.709 55.072 39.356 1.00 51.75 16 ALA B N 1
ATOM 1476 C CA . ALA B 1 16 ? -7.265 55.222 40.690 1.00 51.29 16 ALA B CA 1
ATOM 1477 C C . ALA B 1 16 ? -8.685 54.669 40.730 1.00 50.86 16 ALA B C 1
ATOM 1478 O O . ALA B 1 16 ? -9.062 53.969 41.666 1.00 50.41 16 ALA B O 1
ATOM 1480 N N . ALA B 1 17 ? -9.467 54.983 39.702 1.00 49.75 17 ALA B N 1
ATOM 1481 C CA . ALA B 1 17 ? -10.850 54.522 39.624 1.00 48.02 17 ALA B CA 1
ATOM 1482 C C . ALA B 1 17 ? -10.956 53.015 39.379 1.00 46.53 17 ALA B C 1
ATOM 1483 O O . ALA B 1 17 ? -11.858 52.359 39.900 1.00 44.60 17 ALA B O 1
ATOM 1485 N N . THR B 1 18 ? -10.040 52.466 38.590 1.00 45.58 18 THR B N 1
ATOM 1486 C CA . THR B 1 18 ? -10.080 51.038 38.306 1.00 47.95 18 THR B CA 1
ATOM 1487 C C . THR B 1 18 ? -9.753 50.207 39.550 1.00 47.26 18 THR B C 1
ATOM 1488 O O . THR B 1 18 ? -10.402 49.190 39.805 1.00 46.02 18 THR B O 1
ATOM 1492 N N . LEU B 1 19 ? -8.753 50.633 40.321 1.00 46.58 19 LEU B N 1
ATOM 1493 C CA . LEU B 1 19 ? -8.398 49.906 41.535 1.00 45.50 19 LEU B CA 1
ATOM 1494 C C . LEU B 1 19 ? -9.619 49.880 42.437 1.00 44.53 19 LEU B C 1
ATOM 1495 O O . LEU B 1 19 ? -9.950 48.850 43.021 1.00 44.32 19 LEU B O 1
ATOM 1500 N N . ASP B 1 20 ? -10.288 51.022 42.545 1.00 45.37 20 ASP B N 1
ATOM 1501 C CA . ASP B 1 20 ? -11.493 51.136 43.359 1.00 47.70 20 ASP B CA 1
ATOM 1502 C C . ASP B 1 20 ? -12.543 50.157 42.850 1.00 45.91 20 ASP B C 1
ATOM 1503 O O . ASP B 1 20 ? -13.206 49.477 43.632 1.00 46.23 20 ASP B O 1
ATOM 1508 N N . LEU B 1 21 ? -12.696 50.100 41.531 1.00 45.19 21 LEU B N 1
ATOM 1509 C CA . LEU B 1 21 ? -13.671 49.204 40.925 1.00 44.32 21 LEU B CA 1
ATOM 1510 C C . LEU B 1 21 ? -13.313 47.759 41.246 1.00 42.84 21 LEU B C 1
ATOM 1511 O O . LEU B 1 21 ? -14.167 46.977 41.656 1.00 41.48 21 LEU B O 1
ATOM 1516 N N . ILE B 1 22 ? -12.044 47.413 41.065 1.00 43.01 22 ILE B N 1
ATOM 1517 C CA . ILE B 1 22 ? -11.583 46.059 41.343 1.00 44.49 22 ILE B CA 1
ATOM 1518 C C . ILE B 1 22 ? -11.805 45.695 42.813 1.00 45.97 22 ILE B C 1
ATOM 1519 O O . ILE B 1 22 ? -12.381 44.651 43.125 1.00 46.41 22 ILE B O 1
ATOM 1524 N N . ALA B 1 23 ? -11.358 46.566 43.710 1.00 46.52 23 ALA B N 1
ATOM 1525 C CA . ALA B 1 23 ? -11.506 46.331 45.138 1.00 48.13 23 ALA B CA 1
ATOM 1526 C C . ALA B 1 23 ? -12.969 46.215 45.551 1.00 49.69 23 ALA B C 1
ATOM 1527 O O . ALA B 1 23 ? -13.306 45.465 46.467 1.00 49.77 23 ALA B O 1
ATOM 1529 N N . GLU B 1 24 ? -13.838 46.952 44.869 1.00 50.53 24 GLU B N 1
ATOM 1530 C CA . GLU B 1 24 ? -15.254 46.942 45.206 1.00 52.17 24 GLU B CA 1
ATOM 1531 C C . GLU B 1 24 ? -16.112 45.865 44.549 1.00 51.25 24 GLU B C 1
ATOM 1532 O O . GLU B 1 24 ? -16.869 45.171 45.228 1.00 49.74 24 GLU B O 1
ATOM 1538 N N . GLU B 1 25 ? -15.992 45.721 43.234 1.00 51.71 25 GLU B N 1
ATOM 1539 C CA . GLU B 1 25 ? -16.827 44.770 42.508 1.00 51.37 25 GLU B CA 1
ATOM 1540 C C . GLU B 1 25 ? -16.100 43.574 41.908 1.00 50.01 25 GLU B C 1
ATOM 1541 O O . GLU B 1 25 ? -16.723 42.699 41.307 1.00 48.22 25 GLU B O 1
ATOM 1547 N N . GLY B 1 26 ? -14.783 43.539 42.065 1.00 48.11 26 GLY B N 1
ATOM 1548 C CA . GLY B 1 26 ? -14.024 42.431 41.527 1.00 46.16 26 GLY B CA 1
ATOM 1549 C C . GLY B 1 26 ? -13.501 42.726 40.141 1.00 45.42 26 GLY B C 1
ATOM 1550 O O . GLY B 1 26 ? -14.091 43.502 39.389 1.00 45.80 26 GLY B O 1
ATOM 1551 N N . ILE B 1 27 ? -12.390 42.084 39.809 1.00 44.03 27 ILE B N 1
ATOM 1552 C CA . ILE B 1 27 ? -11.726 42.249 38.528 1.00 45.23 27 ILE B CA 1
ATOM 1553 C C . ILE B 1 27 ? -12.639 42.068 37.303 1.00 45.98 27 ILE B C 1
ATOM 1554 O O . ILE B 1 27 ? -12.490 42.769 36.304 1.00 44.47 27 ILE B O 1
ATOM 1559 N N . ALA B 1 28 ? -13.590 41.143 37.381 1.00 47.29 28 ALA B N 1
ATOM 1560 C CA . ALA B 1 28 ? -14.484 40.890 36.252 1.00 49.25 28 ALA B CA 1
ATOM 1561 C C . ALA B 1 28 ? -15.304 42.091 35.785 1.00 47.92 28 ALA B C 1
ATOM 1562 O O . ALA B 1 28 ? -15.521 42.260 34.583 1.00 47.47 28 ALA B O 1
ATOM 1564 N N . ARG B 1 29 ? -15.759 42.922 36.717 1.00 47.84 29 ARG B N 1
ATOM 1565 C CA . ARG B 1 29 ? -16.570 44.076 36.347 1.00 48.38 29 ARG B CA 1
ATOM 1566 C C . ARG B 1 29 ? -15.817 45.264 35.743 1.00 48.46 29 ARG B C 1
ATOM 1567 O O . ARG B 1 29 ? -16.406 46.317 35.501 1.00 48.19 29 ARG B O 1
ATOM 1575 N N . VAL B 1 30 ? -14.529 45.083 35.471 1.00 48.49 30 VAL B N 1
ATOM 1576 C CA . VAL B 1 30 ? -13.717 46.144 34.885 1.00 52.09 30 VAL B CA 1
ATOM 1577 C C . VAL B 1 30 ? -13.966 46.320 33.385 1.00 53.83 30 VAL B C 1
ATOM 1578 O O . VAL B 1 30 ? -13.771 45.391 32.598 1.00 54.03 30 VAL B O 1
ATOM 1582 N N . SER B 1 31 ? -14.386 47.524 33.004 1.00 54.97 31 SER B N 1
ATOM 1583 C CA . SER B 1 31 ? -14.657 47.859 31.607 1.00 55.82 31 SER B CA 1
ATOM 1584 C C . SER B 1 31 ? -14.563 49.372 31.399 1.00 56.39 31 SER B C 1
ATOM 1585 O O . SER B 1 31 ? -14.854 50.152 32.311 1.00 55.80 31 SER B O 1
ATOM 1588 N N . HIS B 1 32 ? -14.150 49.778 30.201 1.00 56.38 32 HIS B N 1
ATOM 1589 C CA . HIS B 1 32 ? -14.023 51.193 29.865 1.00 57.91 32 HIS B CA 1
ATOM 1590 C C . HIS B 1 32 ? -15.281 51.944 30.281 1.00 57.42 32 HIS B C 1
ATOM 1591 O O . HIS B 1 32 ? -15.221 52.945 30.994 1.00 55.78 32 HIS B O 1
ATOM 1598 N N . ARG B 1 33 ? -16.421 51.443 29.823 1.00 57.82 33 ARG B N 1
ATOM 1599 C CA . ARG B 1 33 ? -17.716 52.041 30.116 1.00 59.84 33 ARG B CA 1
ATOM 1600 C C . ARG B 1 33 ? -18.004 52.190 31.607 1.00 59.08 33 ARG B C 1
ATOM 1601 O O . ARG B 1 33 ? -18.426 53.254 32.055 1.00 59.10 33 ARG B O 1
ATOM 1609 N N . ARG B 1 34 ? -17.777 51.133 32.380 1.00 59.30 34 ARG B N 1
ATOM 1610 C CA . ARG B 1 34 ? -18.032 51.197 33.814 1.00 59.09 34 ARG B CA 1
ATOM 1611 C C . ARG B 1 34 ? -17.029 52.087 34.548 1.00 59.02 34 ARG B C 1
ATOM 1612 O O . ARG B 1 34 ? -17.389 52.775 35.501 1.00 60.24 34 ARG B O 1
ATOM 1620 N N . ILE B 1 35 ? -15.778 52.078 34.100 1.00 59.54 35 ILE B N 1
ATOM 1621 C CA . ILE B 1 35 ? -14.735 52.896 34.716 1.00 60.97 35 ILE B CA 1
ATOM 1622 C C . ILE B 1 35 ? -14.926 54.376 34.386 1.00 62.86 35 ILE B C 1
ATOM 1623 O O . ILE B 1 35 ? -14.743 55.244 35.243 1.00 62.39 35 ILE B O 1
ATOM 1628 N N . ALA B 1 36 ? -15.289 54.662 33.139 1.00 63.96 36 ALA B N 1
ATOM 1629 C CA . ALA B 1 36 ? -15.509 56.036 32.711 1.00 65.22 36 ALA B CA 1
ATOM 1630 C C . ALA B 1 36 ? -16.515 56.697 33.651 1.00 66.02 36 ALA B C 1
ATOM 1631 O O . ALA B 1 36 ? -16.295 57.809 34.132 1.00 65.39 36 ALA B O 1
ATOM 1633 N N . GLN B 1 37 ? -17.611 55.994 33.915 1.00 68.11 37 GLN B N 1
ATOM 1634 C CA . GLN B 1 37 ? -18.659 56.489 34.803 1.00 70.86 37 GLN B CA 1
ATOM 1635 C C . GLN B 1 37 ? -18.084 56.846 36.172 1.00 71.74 37 GLN B C 1
ATOM 1636 O O . GLN B 1 37 ? -18.400 57.897 36.733 1.00 72.36 37 GLN B O 1
ATOM 1642 N N . ARG B 1 38 ? -17.239 55.965 36.703 1.00 72.16 38 ARG B N 1
ATOM 1643 C CA . ARG B 1 38 ? -16.613 56.174 38.008 1.00 71.57 38 ARG B CA 1
ATOM 1644 C C . ARG B 1 38 ? -15.731 57.414 38.068 1.00 71.03 38 ARG B C 1
ATOM 1645 O O . ARG B 1 38 ? -16.019 58.357 38.805 1.00 71.36 38 ARG B O 1
ATOM 1653 N N . ALA B 1 39 ? -14.652 57.403 37.291 1.00 69.68 39 ALA B N 1
ATOM 1654 C CA . ALA B 1 39 ? -13.703 58.513 37.263 1.00 69.19 39 ALA B CA 1
ATOM 1655 C C . ALA B 1 39 ? -14.295 59.836 36.771 1.00 69.30 39 ALA B C 1
ATOM 1656 O O . ALA B 1 39 ? -13.667 60.890 36.902 1.00 68.42 39 ALA B O 1
ATOM 1658 N N . GLY B 1 40 ? -15.499 59.785 36.212 1.00 69.69 40 GLY B N 1
ATOM 1659 C CA . GLY B 1 40 ? -16.112 60.999 35.705 1.00 69.45 40 GLY B CA 1
ATOM 1660 C C . GLY B 1 40 ? -15.299 61.520 34.534 1.00 69.77 40 GLY B C 1
ATOM 1661 O O . GLY B 1 40 ? -14.716 62.607 34.590 1.00 69.29 40 GLY B O 1
ATOM 1662 N N . VAL B 1 41 ? -15.245 60.727 33.470 1.00 68.50 41 VAL B N 1
ATOM 1663 C CA . VAL B 1 41 ? -14.503 61.103 32.279 1.00 67.50 41 VAL B CA 1
ATOM 1664 C C . VAL B 1 41 ? -15.231 60.598 31.040 1.00 66.87 41 VAL B C 1
ATOM 1665 O O . VAL B 1 41 ? -16.004 59.640 31.111 1.00 66.87 41 VAL B O 1
ATOM 1669 N N . PRO B 1 42 ? -15.002 61.246 29.886 1.00 65.65 42 PRO B N 1
ATOM 1670 C CA . PRO B 1 42 ? -15.662 60.823 28.649 1.00 64.44 42 PRO B CA 1
ATOM 1671 C C . PRO B 1 42 ? -15.279 59.381 28.362 1.00 62.96 42 PRO B C 1
ATOM 1672 O O . PRO B 1 42 ? -14.176 58.954 28.704 1.00 62.81 42 PRO B O 1
ATOM 1676 N N . LEU B 1 43 ? -16.177 58.625 27.747 1.00 60.71 43 LEU B N 1
ATOM 1677 C CA . LEU B 1 43 ? -15.850 57.247 27.423 1.00 60.64 43 LEU B CA 1
ATOM 1678 C C . LEU B 1 43 ? -14.683 57.322 26.444 1.00 59.72 43 LEU B C 1
ATOM 1679 O O . LEU B 1 43 ? -13.911 56.377 26.297 1.00 60.49 43 LEU B O 1
ATOM 1684 N N . GLY B 1 44 ? -14.548 58.478 25.801 1.00 58.68 44 GLY B N 1
ATOM 1685 C CA . GLY B 1 44 ? -13.485 58.681 24.835 1.00 57.35 44 GLY B CA 1
ATOM 1686 C C . GLY B 1 44 ? -12.112 58.838 25.456 1.00 56.41 44 GLY B C 1
ATOM 1687 O O . GLY B 1 44 ? -11.099 58.778 24.759 1.00 56.72 44 GLY B O 1
ATOM 1688 N N . SER B 1 45 ? -12.071 59.047 26.766 1.00 56.13 45 SER B N 1
ATOM 1689 C CA . SER B 1 45 ? -10.802 59.199 27.466 1.00 56.44 45 SER B CA 1
ATOM 1690 C C . SER B 1 45 ? -10.167 57.829 27.716 1.00 56.33 45 SER B C 1
ATOM 1691 O O . SER B 1 45 ? -8.943 57.693 27.715 1.00 55.18 45 SER B O 1
ATOM 1694 N N . MET B 1 46 ? -11.007 56.818 27.926 1.00 57.41 46 MET B N 1
ATOM 1695 C CA . MET B 1 46 ? -10.531 55.456 28.166 1.00 57.82 46 MET B CA 1
ATOM 169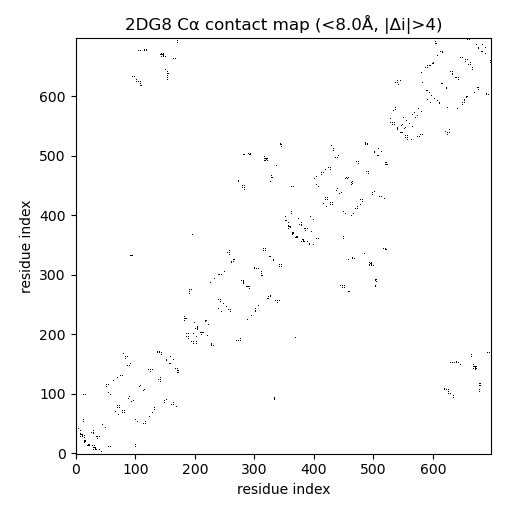6 C C . MET B 1 46 ? -9.777 54.957 26.941 1.00 59.80 46 MET B C 1
ATOM 1697 O O . MET B 1 46 ? -8.673 54.414 27.045 1.00 59.02 46 MET B O 1
ATOM 1702 N N . THR B 1 47 ? -10.392 55.147 25.777 1.00 61.92 47 THR B N 1
ATOM 1703 C CA . THR B 1 47 ? -9.805 54.729 24.511 1.00 64.03 47 THR B CA 1
ATOM 1704 C C . THR B 1 47 ? -8.553 55.531 24.181 1.00 64.19 47 THR B C 1
ATOM 1705 O O . THR B 1 47 ? -7.594 55.004 23.621 1.00 63.86 47 THR B O 1
ATOM 1709 N N . TYR B 1 48 ? -8.566 56.810 24.536 1.00 65.66 48 TYR B N 1
ATOM 1710 C CA . TYR B 1 48 ? -7.433 57.685 24.275 1.00 66.31 48 TYR B CA 1
ATOM 1711 C C . TYR B 1 48 ? -6.195 57.295 25.085 1.00 66.53 48 TYR B C 1
ATOM 1712 O O . TYR B 1 48 ? -5.071 57.365 24.586 1.00 66.75 48 TYR B O 1
ATOM 1721 N N . HIS B 1 49 ? -6.400 56.876 26.329 1.00 66.67 49 HIS B N 1
ATOM 1722 C CA . HIS B 1 49 ? -5.283 56.494 27.190 1.00 67.26 49 HIS B CA 1
ATOM 1723 C C . HIS B 1 49 ? -4.889 55.022 27.151 1.00 66.75 49 HIS B C 1
ATOM 1724 O O . HIS B 1 49 ? -3.725 54.689 27.371 1.00 66.31 49 HIS B O 1
ATOM 1731 N N . PHE B 1 50 ? -5.840 54.137 26.874 1.00 66.41 50 PHE B N 1
ATOM 1732 C CA . PHE B 1 50 ? -5.522 52.718 26.879 1.00 66.71 50 PHE B CA 1
ATOM 1733 C C . PHE B 1 50 ? -5.849 51.932 25.618 1.00 67.20 50 PHE B C 1
ATOM 1734 O O . PHE B 1 50 ? -6.956 52.006 25.080 1.00 66.43 50 PHE B O 1
ATOM 1742 N N . THR B 1 51 ? -4.857 51.170 25.169 1.00 68.06 51 THR B N 1
ATOM 1743 C CA . THR B 1 51 ? -4.960 50.344 23.974 1.00 68.73 51 THR B CA 1
ATOM 1744 C C . THR B 1 51 ? -5.912 49.173 24.180 1.00 68.40 51 THR B C 1
ATOM 1745 O O . THR B 1 51 ? -6.297 48.497 23.225 1.00 69.46 51 THR B O 1
ATOM 1749 N N . GLY B 1 52 ? -6.287 48.938 25.432 1.00 67.82 52 GLY B N 1
ATOM 1750 C CA . GLY B 1 52 ? -7.187 47.846 25.749 1.00 67.53 52 GLY B CA 1
ATOM 1751 C C . GLY B 1 52 ? -7.370 47.701 27.246 1.00 67.38 52 GLY B C 1
ATOM 1752 O O . GLY B 1 52 ? -7.328 48.687 27.975 1.00 68.15 52 GLY B O 1
ATOM 1753 N N . ILE B 1 53 ? -7.565 46.473 27.713 1.00 67.36 53 ILE B N 1
ATOM 1754 C CA . ILE B 1 53 ? -7.758 46.235 29.138 1.00 66.56 53 ILE B CA 1
ATOM 1755 C C . ILE B 1 53 ? -6.503 45.667 29.791 1.00 65.99 53 ILE B C 1
ATOM 1756 O O . ILE B 1 53 ? -6.282 45.848 30.985 1.00 66.34 53 ILE B O 1
ATOM 1761 N N . GLU B 1 54 ? -5.678 44.985 29.005 1.00 66.28 54 GLU B N 1
ATOM 1762 C CA . GLU B 1 54 ? -4.451 44.403 29.531 1.00 67.34 54 GLU B CA 1
ATOM 1763 C C . GLU B 1 54 ? -3.488 45.476 30.020 1.00 65.36 54 GLU B C 1
ATOM 1764 O O . GLU B 1 54 ? -2.940 45.371 31.113 1.00 65.45 54 GLU B O 1
ATOM 1770 N N . GLN B 1 55 ? -3.281 46.505 29.208 1.00 63.63 55 GLN B N 1
ATOM 1771 C CA . GLN B 1 55 ? -2.383 47.586 29.587 1.00 61.92 55 GLN B CA 1
ATOM 1772 C C . GLN B 1 55 ? -2.941 48.330 30.794 1.00 59.73 55 GLN B C 1
ATOM 1773 O O . GLN B 1 55 ? -2.198 48.702 31.702 1.00 58.93 55 GLN B O 1
ATOM 1779 N N . LEU B 1 56 ? -4.252 48.545 30.792 1.00 57.19 56 LEU B N 1
ATOM 1780 C CA . LEU B 1 56 ? -4.923 49.242 31.883 1.00 55.86 56 LEU B CA 1
ATOM 1781 C C . LEU B 1 56 ? -4.728 48.514 33.210 1.00 55.47 56 LEU B C 1
ATOM 1782 O O . LEU B 1 56 ? -4.605 49.138 34.264 1.00 55.00 56 LEU B O 1
ATOM 1787 N N . LEU B 1 57 ? -4.700 47.188 33.142 1.00 55.08 57 LEU B N 1
ATOM 1788 C CA . LEU B 1 57 ? -4.535 46.354 34.322 1.00 53.22 57 LEU B CA 1
ATOM 1789 C C . LEU B 1 57 ? -3.093 46.321 34.814 1.00 52.46 57 LEU B C 1
ATOM 1790 O O . LEU B 1 57 ? -2.848 46.338 36.020 1.00 50.72 57 LEU B O 1
ATOM 1795 N N . ARG B 1 58 ? -2.138 46.270 33.887 1.00 52.74 58 ARG B N 1
ATOM 1796 C CA . ARG B 1 58 ? -0.733 46.245 34.272 1.00 54.00 58 ARG B CA 1
ATOM 1797 C C . ARG B 1 58 ? -0.368 47.532 34.995 1.00 54.11 58 ARG B C 1
ATOM 1798 O O . ARG B 1 58 ? 0.495 47.539 35.877 1.00 52.59 58 ARG B O 1
ATOM 1806 N N . GLU B 1 59 ? -1.027 48.622 34.612 1.00 53.78 59 GLU B N 1
ATOM 1807 C CA . GLU B 1 59 ? -0.759 49.917 35.218 1.00 53.18 59 GLU B CA 1
ATOM 1808 C C . GLU B 1 59 ? -1.484 50.122 36.535 1.00 49.62 59 GLU B C 1
ATOM 1809 O O . GLU B 1 59 ? -0.893 50.613 37.490 1.00 50.24 59 GLU B O 1
ATOM 1815 N N . ALA B 1 60 ? -2.756 49.752 36.595 1.00 47.32 60 ALA B N 1
ATOM 1816 C CA . ALA B 1 60 ? -3.505 49.909 37.833 1.00 47.29 60 ALA B CA 1
ATOM 1817 C C . ALA B 1 60 ? -2.781 49.161 38.962 1.00 47.66 60 ALA B C 1
ATOM 1818 O O . ALA B 1 60 ? -2.458 49.741 40.000 1.00 46.84 60 ALA B O 1
ATOM 1820 N N . PHE B 1 61 ? -2.516 47.878 38.745 1.00 46.26 61 PHE B N 1
ATOM 1821 C CA . PHE B 1 61 ? -1.829 47.066 39.740 1.00 47.77 61 PHE B CA 1
ATOM 1822 C C . PHE B 1 61 ? -0.403 47.553 40.003 1.00 48.00 61 PHE B C 1
ATOM 1823 O O . PHE B 1 61 ? 0.105 47.439 41.119 1.00 47.14 61 PHE B O 1
ATOM 1831 N N . GLY B 1 62 ? 0.243 48.095 38.979 1.00 47.50 62 GLY B N 1
ATOM 1832 C CA . GLY B 1 62 ? 1.581 48.615 39.170 1.00 48.90 62 GLY B CA 1
ATOM 1833 C C . GLY B 1 62 ? 1.499 49.722 40.205 1.00 50.39 62 GLY B C 1
ATOM 1834 O O . GLY B 1 62 ? 2.354 49.841 41.087 1.00 50.92 62 GLY B O 1
ATOM 1835 N N . ARG B 1 63 ? 0.454 50.535 40.100 1.00 49.86 63 ARG B N 1
ATOM 1836 C CA . ARG B 1 63 ? 0.252 51.624 41.041 1.00 49.81 63 ARG B CA 1
ATOM 1837 C C . ARG B 1 63 ? 0.001 51.052 42.435 1.00 48.09 63 ARG B C 1
ATOM 1838 O O . ARG B 1 63 ? 0.515 51.573 43.425 1.00 46.44 63 ARG B O 1
ATOM 1846 N N . PHE B 1 64 ? -0.794 49.984 42.516 1.00 46.78 64 PHE B N 1
ATOM 1847 C CA . PHE B 1 64 ? -1.084 49.362 43.812 1.00 45.13 64 PHE B CA 1
ATOM 1848 C C . PHE B 1 64 ? 0.190 48.782 44.431 1.00 42.70 64 PHE B C 1
ATOM 1849 O O . PHE B 1 64 ? 0.358 48.786 45.646 1.00 39.81 64 PHE B O 1
ATOM 1857 N N . THR B 1 65 ? 1.071 48.276 43.576 1.00 43.37 65 THR B N 1
ATOM 1858 C CA . THR B 1 65 ? 2.344 47.710 44.003 1.00 46.82 65 THR B CA 1
ATOM 1859 C C . THR B 1 65 ? 3.219 48.815 44.591 1.00 46.19 65 THR B C 1
ATOM 1860 O O . THR B 1 65 ? 3.787 48.660 45.676 1.00 45.45 65 THR B O 1
ATOM 1864 N N . ASP B 1 66 ? 3.330 49.923 43.863 1.00 45.73 66 ASP B N 1
ATOM 1865 C CA . ASP B 1 66 ? 4.115 51.068 44.317 1.00 46.83 66 ASP B CA 1
ATOM 1866 C C . ASP B 1 66 ? 3.699 51.402 45.745 1.00 45.25 66 ASP B C 1
ATOM 1867 O O . ASP B 1 66 ? 4.536 51.665 46.608 1.00 46.66 66 ASP B O 1
ATOM 1872 N N . HIS B 1 67 ? 2.392 51.378 45.976 1.00 43.42 67 HIS B N 1
ATOM 1873 C CA . HIS B 1 67 ? 1.816 51.661 47.282 1.00 44.05 67 HIS B CA 1
ATOM 1874 C C . HIS B 1 67 ? 2.298 50.708 48.366 1.00 43.99 67 HIS B C 1
ATOM 1875 O O . HIS B 1 67 ? 2.686 51.139 49.449 1.00 43.94 67 HIS B O 1
ATOM 1882 N N . ILE B 1 68 ? 2.261 49.410 48.079 1.00 42.95 68 ILE B N 1
ATOM 1883 C CA . ILE B 1 68 ? 2.674 48.416 49.060 1.00 42.57 68 ILE B CA 1
ATOM 1884 C C . ILE B 1 68 ? 4.172 48.482 49.341 1.00 41.39 68 ILE B C 1
ATOM 1885 O O . ILE B 1 68 ? 4.598 48.340 50.484 1.00 39.46 68 ILE B O 1
ATOM 1890 N N . VAL B 1 69 ? 4.963 48.699 48.297 1.00 41.36 69 VAL B N 1
ATOM 1891 C CA . VAL B 1 69 ? 6.412 48.816 48.442 1.00 43.52 69 VAL B CA 1
ATOM 1892 C C . VAL B 1 69 ? 6.731 49.989 49.377 1.00 44.19 69 VAL B C 1
ATOM 1893 O O . VAL B 1 69 ? 7.689 49.944 50.155 1.00 43.08 69 VAL B O 1
ATOM 1897 N N . ALA B 1 70 ? 5.913 51.035 49.286 1.00 44.78 70 ALA B N 1
ATOM 1898 C CA . ALA B 1 70 ? 6.066 52.235 50.099 1.00 44.77 70 ALA B CA 1
ATOM 1899 C C . ALA B 1 70 ? 5.894 51.900 51.569 1.00 44.44 70 ALA B C 1
ATOM 1900 O O . ALA B 1 70 ? 6.651 52.371 52.412 1.00 43.61 70 ALA B O 1
ATOM 1902 N N . VAL B 1 71 ? 4.881 51.095 51.871 1.00 45.26 71 VAL B N 1
ATOM 1903 C CA . VAL B 1 71 ? 4.618 50.677 53.242 1.00 44.48 71 VAL B CA 1
ATOM 1904 C C . VAL B 1 71 ? 5.836 49.938 53.781 1.00 45.92 71 VAL B C 1
ATOM 1905 O O . VAL B 1 71 ? 6.202 50.100 54.948 1.00 47.20 71 VAL B O 1
ATOM 1909 N N . PHE B 1 72 ? 6.469 49.139 52.923 1.00 45.48 72 PHE B N 1
ATOM 1910 C CA . PHE B 1 72 ? 7.671 48.393 53.292 1.00 46.23 72 PHE B CA 1
ATOM 1911 C C . PHE B 1 72 ? 8.808 49.355 53.622 1.00 47.99 72 PHE B C 1
ATOM 1912 O O . PHE B 1 72 ? 9.391 49.305 54.706 1.00 49.23 72 PHE B O 1
ATOM 1920 N N . ASP B 1 73 ? 9.127 50.220 52.663 1.00 49.82 73 ASP B N 1
ATOM 1921 C CA . ASP B 1 73 ? 10.190 51.204 52.823 1.00 50.98 73 ASP B CA 1
ATOM 1922 C C . ASP B 1 73 ? 9.976 52.007 54.097 1.00 51.01 73 ASP B C 1
ATOM 1923 O O . ASP B 1 73 ? 10.922 52.287 54.833 1.00 50.79 73 ASP B O 1
ATOM 1928 N N . GLU B 1 74 ? 8.722 52.355 54.359 1.00 50.43 74 GLU B N 1
ATOM 1929 C CA . GLU B 1 74 ? 8.354 53.118 55.540 1.00 51.84 74 GLU B CA 1
ATOM 1930 C C . GLU B 1 74 ? 8.765 52.401 56.833 1.00 51.93 74 GLU B C 1
ATOM 1931 O O . GLU B 1 74 ? 9.325 53.017 57.742 1.00 52.73 74 GLU B O 1
ATOM 1937 N N . HIS B 1 75 ? 8.487 51.102 56.912 1.00 50.42 75 HIS B N 1
ATOM 1938 C CA . HIS B 1 75 ? 8.832 50.306 58.091 1.00 48.59 75 HIS B CA 1
ATOM 1939 C C . HIS B 1 75 ? 10.325 49.957 58.158 1.00 47.66 75 HIS B C 1
ATOM 1940 O O . HIS B 1 75 ? 10.967 50.123 59.195 1.00 47.37 75 HIS B O 1
ATOM 1947 N N . LEU B 1 76 ? 10.869 49.477 57.045 1.00 46.97 76 LEU B N 1
ATOM 1948 C CA . LEU B 1 76 ? 12.270 49.085 56.975 1.00 47.30 76 LEU B CA 1
ATOM 1949 C C . LEU B 1 76 ? 13.265 50.245 56.938 1.00 50.04 76 LEU B C 1
ATOM 1950 O O . LEU B 1 76 ? 14.410 50.103 57.377 1.00 50.81 76 LEU B O 1
ATOM 1955 N N . GLY B 1 77 ? 12.834 51.390 56.416 1.00 52.50 77 GLY B N 1
ATOM 1956 C CA . GLY B 1 77 ? 13.718 52.541 56.337 1.00 53.76 77 GLY B CA 1
ATOM 1957 C C . GLY B 1 77 ? 14.061 53.145 57.687 1.00 54.53 77 GLY B C 1
ATOM 1958 O O . GLY B 1 77 ? 15.151 53.676 57.868 1.00 53.61 77 GLY B O 1
ATOM 1959 N N . ALA B 1 78 ? 13.135 53.052 58.637 1.00 56.22 78 ALA B N 1
ATOM 1960 C CA . ALA B 1 78 ? 13.334 53.609 59.973 1.00 57.45 78 ALA B CA 1
ATOM 1961 C C . ALA B 1 78 ? 14.173 52.732 60.906 1.00 59.33 78 ALA B C 1
ATOM 1962 O O . ALA B 1 78 ? 14.603 53.186 61.971 1.00 58.66 78 ALA B O 1
ATOM 1964 N N . ALA B 1 79 ? 14.399 51.479 60.519 1.00 59.70 79 ALA B N 1
ATOM 1965 C CA . ALA B 1 79 ? 15.196 50.574 61.348 1.00 59.89 79 ALA B CA 1
ATOM 1966 C C . ALA B 1 79 ? 16.675 50.901 61.181 1.00 59.11 79 ALA B C 1
ATOM 1967 O O . ALA B 1 79 ? 17.172 51.005 60.060 1.00 59.18 79 ALA B O 1
ATOM 1969 N N . ALA B 1 80 ? 17.375 51.063 62.298 1.00 58.97 80 ALA B N 1
ATOM 1970 C CA . ALA B 1 80 ? 18.797 51.382 62.259 1.00 57.86 80 ALA B CA 1
ATOM 1971 C C . ALA B 1 80 ? 19.650 50.131 62.100 1.00 56.70 80 ALA B C 1
ATOM 1972 O O . ALA B 1 80 ? 20.707 50.169 61.465 1.00 57.30 80 ALA B O 1
ATOM 1974 N N . ASP B 1 81 ? 19.189 49.023 62.673 1.00 54.33 81 ASP B N 1
ATOM 1975 C CA . ASP B 1 81 ? 19.928 47.771 62.588 1.00 53.03 81 ASP B CA 1
ATOM 1976 C C . ASP B 1 81 ? 19.046 46.546 62.356 1.00 51.79 81 ASP B C 1
ATOM 1977 O O . ASP B 1 81 ? 17.829 46.655 62.200 1.00 49.00 81 ASP B O 1
ATOM 1982 N N . ARG B 1 82 ? 19.693 45.384 62.343 1.00 51.22 82 ARG B N 1
ATOM 1983 C CA . ARG B 1 82 ? 19.055 44.092 62.128 1.00 51.87 82 ARG B CA 1
ATOM 1984 C C . ARG B 1 82 ? 17.978 43.769 63.158 1.00 51.09 82 ARG B C 1
ATOM 1985 O O . ARG B 1 82 ? 16.920 43.245 62.814 1.00 49.97 82 ARG B O 1
ATOM 1993 N N . ASP B 1 83 ? 18.246 44.069 64.423 1.00 50.42 83 ASP B N 1
ATOM 1994 C CA . ASP B 1 83 ? 17.267 43.798 65.465 1.00 49.38 83 ASP B CA 1
ATOM 1995 C C . ASP B 1 83 ? 16.044 44.692 65.333 1.00 48.66 83 ASP B C 1
ATOM 1996 O O . ASP B 1 83 ? 14.919 44.229 65.504 1.00 47.89 83 ASP B O 1
ATOM 2001 N N . GLU B 1 84 ? 16.264 45.970 65.041 1.00 45.70 84 GLU B N 1
ATOM 2002 C CA . GLU B 1 84 ? 15.151 46.890 64.864 1.00 46.68 84 GLU B CA 1
ATOM 2003 C C . GLU B 1 84 ? 14.403 46.463 63.600 1.00 42.92 84 GLU B C 1
ATOM 2004 O O . GLU B 1 84 ? 13.188 46.600 63.509 1.00 42.01 84 GLU B O 1
ATOM 2010 N N . ALA B 1 85 ? 15.147 45.935 62.636 1.00 39.81 85 ALA B N 1
ATOM 2011 C CA . ALA B 1 85 ? 14.569 45.491 61.373 1.00 40.54 85 ALA B CA 1
ATOM 2012 C C . ALA B 1 85 ? 13.584 44.340 61.585 1.00 39.94 85 ALA B C 1
ATOM 2013 O O . ALA B 1 85 ? 12.523 44.311 60.964 1.00 40.13 85 ALA B O 1
ATOM 2015 N N . ARG B 1 86 ? 13.938 43.400 62.459 1.00 37.16 86 ARG B N 1
ATOM 2016 C CA . ARG B 1 86 ? 13.070 42.264 62.739 1.00 36.78 86 ARG B CA 1
ATOM 2017 C C . ARG B 1 86 ? 11.785 42.749 63.383 1.00 37.34 86 ARG B C 1
ATOM 2018 O O . ARG B 1 86 ? 10.701 42.288 63.031 1.00 36.52 86 ARG B O 1
ATOM 2026 N N . GLU B 1 87 ? 11.903 43.688 64.318 1.00 38.31 87 GLU B N 1
ATOM 2027 C CA . GLU B 1 87 ? 10.728 44.239 64.984 1.00 37.65 87 GLU B CA 1
ATOM 2028 C C . GLU B 1 87 ? 9.883 44.997 63.956 1.00 36.83 87 GLU B C 1
ATOM 2029 O O . GLU B 1 87 ? 8.649 44.962 64.002 1.00 35.23 87 GLU B O 1
ATOM 2035 N N . ALA B 1 88 ? 10.560 45.680 63.034 1.00 34.66 88 ALA B N 1
ATOM 2036 C CA . ALA B 1 88 ? 9.887 46.452 61.989 1.00 34.57 88 ALA B CA 1
ATOM 2037 C C . ALA B 1 88 ? 9.127 45.533 61.033 1.00 33.05 88 ALA B C 1
ATOM 2038 O O . ALA B 1 88 ? 8.047 45.880 60.553 1.00 35.16 88 ALA B O 1
ATOM 2040 N N . VAL B 1 89 ? 9.696 44.371 60.742 1.00 33.04 89 VAL B N 1
ATOM 2041 C CA . VAL B 1 89 ? 9.033 43.423 59.855 1.00 31.85 89 VAL B CA 1
ATOM 2042 C C . VAL B 1 89 ? 7.793 42.879 60.562 1.00 33.11 89 VAL B C 1
ATOM 2043 O O . VAL B 1 89 ? 6.759 42.644 59.937 1.00 31.45 89 VAL B O 1
ATOM 2047 N N . ALA B 1 90 ? 7.891 42.698 61.874 1.00 32.57 90 ALA B N 1
ATOM 2048 C CA . ALA B 1 90 ? 6.757 42.214 62.640 1.00 33.62 90 ALA B CA 1
ATOM 2049 C C . ALA B 1 90 ? 5.644 43.258 62.603 1.00 34.59 90 ALA B C 1
ATOM 2050 O O . ALA B 1 90 ? 4.465 42.909 62.495 1.00 36.01 90 ALA B O 1
ATOM 2052 N N . ASP B 1 91 ? 6.018 44.534 62.697 1.00 34.98 91 ASP B N 1
ATOM 2053 C CA . ASP B 1 91 ? 5.047 45.626 62.649 1.00 36.86 91 ASP B CA 1
ATOM 2054 C C . ASP B 1 91 ? 4.399 45.659 61.268 1.00 35.70 91 ASP B C 1
ATOM 2055 O O . ASP B 1 91 ? 3.196 45.882 61.133 1.00 37.01 91 ASP B O 1
ATOM 2060 N N . LEU B 1 92 ? 5.217 45.449 60.244 1.00 34.55 92 LEU B N 1
ATOM 2061 C CA . LEU B 1 92 ? 4.741 45.440 58.868 1.00 35.31 92 LEU B CA 1
ATOM 2062 C C . LEU B 1 92 ? 3.733 44.316 58.658 1.00 34.63 92 LEU B C 1
ATOM 2063 O O . LEU B 1 92 ? 2.681 44.528 58.064 1.00 34.76 92 LEU B O 1
ATOM 2068 N N . VAL B 1 93 ? 4.050 43.118 59.146 1.00 33.76 93 VAL B N 1
ATOM 2069 C CA . VAL B 1 93 ? 3.141 41.990 58.974 1.00 31.77 93 VAL B CA 1
ATOM 2070 C C . VAL B 1 93 ? 1.781 42.285 59.571 1.00 33.60 93 VAL B C 1
ATOM 2071 O O . VAL B 1 93 ? 0.746 42.002 58.952 1.00 31.90 93 VAL B O 1
ATOM 2075 N N . HIS B 1 94 ? 1.778 42.852 60.772 1.00 31.80 94 HIS B N 1
ATOM 2076 C CA . HIS B 1 94 ? 0.523 43.158 61.426 1.00 36.17 94 HIS B CA 1
ATOM 2077 C C . HIS B 1 94 ? -0.246 44.316 60.793 1.00 39.25 94 HIS B C 1
ATOM 2078 O O . HIS B 1 94 ? -1.462 44.224 60.622 1.00 40.68 94 HIS B O 1
ATOM 2085 N N . GLU B 1 95 ? 0.448 45.388 60.422 1.00 40.47 95 GLU B N 1
ATOM 2086 C CA . GLU B 1 95 ? -0.232 46.505 59.780 1.00 43.07 95 GLU B CA 1
ATOM 2087 C C . GLU B 1 95 ? -0.868 45.977 58.494 1.00 43.21 95 GLU B C 1
ATOM 2088 O O . GLU B 1 95 ? -2.023 46.261 58.189 1.00 45.69 95 GLU B O 1
ATOM 2094 N N . LEU B 1 96 ? -0.101 45.184 57.756 1.00 44.05 96 LEU B N 1
ATOM 2095 C CA . LEU B 1 96 ? -0.548 44.604 56.497 1.00 42.48 96 LEU B CA 1
ATOM 2096 C C . LEU B 1 96 ? -1.715 43.612 56.609 1.00 41.75 96 LEU B C 1
ATOM 2097 O O . LEU B 1 96 ? -2.435 43.388 55.637 1.00 40.23 96 LEU B O 1
ATOM 2102 N N . SER B 1 97 ? -1.920 43.023 57.782 1.00 40.87 97 SER B N 1
ATOM 2103 C CA . SER B 1 97 ? -3.002 42.053 57.916 1.00 41.90 97 SER B CA 1
ATOM 2104 C C . SER B 1 97 ? -4.227 42.536 58.679 1.00 43.12 97 SER B C 1
ATOM 2105 O O . SER B 1 97 ? -5.208 41.806 58.787 1.00 42.61 97 SER B O 1
ATOM 2108 N N . GLU B 1 98 ? -4.188 43.758 59.196 1.00 45.74 98 GLU B N 1
ATOM 2109 C CA . GLU B 1 98 ? -5.321 44.263 59.964 1.00 48.96 98 GLU B CA 1
ATOM 2110 C C . GLU B 1 98 ? -5.836 45.610 59.502 1.00 49.68 98 GLU B C 1
ATOM 2111 O O . GLU B 1 98 ? -7.022 45.903 59.636 1.00 49.95 98 GLU B O 1
ATOM 2117 N N . ASP B 1 99 ? -4.938 46.433 58.974 1.00 50.13 99 ASP B N 1
ATOM 2118 C CA . ASP B 1 99 ? -5.296 47.789 58.584 1.00 52.41 99 ASP B CA 1
ATOM 2119 C C . ASP B 1 99 ? -6.136 48.081 57.343 1.00 52.50 99 ASP B C 1
ATOM 2120 O O . ASP B 1 99 ? -6.922 49.029 57.355 1.00 51.84 99 ASP B O 1
ATOM 2125 N N . SER B 1 100 ? -6.002 47.298 56.280 1.00 51.00 100 SER B N 1
ATOM 2126 C CA . SER B 1 100 ? -6.777 47.616 55.087 1.00 49.48 100 SER B CA 1
ATOM 2127 C C . SER B 1 100 ? -7.439 46.462 54.342 1.00 47.25 100 SER B C 1
ATOM 2128 O O . SER B 1 100 ? -6.770 45.638 53.716 1.00 45.44 100 SER B O 1
ATOM 2131 N N . GLN B 1 101 ? -8.765 46.421 54.421 1.00 44.80 101 GLN B N 1
ATOM 2132 C CA . GLN B 1 101 ? -9.560 45.415 53.729 1.00 44.09 101 GLN B CA 1
ATOM 2133 C C . GLN B 1 101 ? -9.237 45.577 52.247 1.00 42.33 101 GLN B C 1
ATOM 2134 O O . GLN B 1 101 ? -9.018 44.609 51.524 1.00 41.82 101 GLN B O 1
ATOM 2140 N N . ARG B 1 102 ? -9.203 46.833 51.822 1.00 42.30 102 ARG B N 1
ATOM 2141 C CA . ARG B 1 102 ? -8.907 47.205 50.448 1.00 43.11 102 ARG B CA 1
ATOM 2142 C C . ARG B 1 102 ? -7.621 46.558 49.926 1.00 42.25 102 ARG B C 1
ATOM 2143 O O . ARG B 1 102 ? -7.645 45.842 48.926 1.00 41.87 102 ARG B O 1
ATOM 2151 N N . ASP B 1 103 ? -6.504 46.808 50.606 1.00 41.23 103 ASP B N 1
ATOM 2152 C CA . ASP B 1 103 ? -5.219 46.255 50.185 1.00 40.20 103 ASP B CA 1
ATOM 2153 C C . ASP B 1 103 ? -5.197 44.724 50.175 1.00 39.22 103 ASP B C 1
ATOM 2154 O O . ASP B 1 103 ? -4.517 44.109 49.349 1.00 37.77 103 ASP B O 1
ATOM 2159 N N . LEU B 1 104 ? -5.941 44.109 51.086 1.00 36.82 104 LEU B N 1
ATOM 2160 C CA . LEU B 1 104 ? -5.989 42.652 51.152 1.00 38.05 104 LEU B CA 1
ATOM 2161 C C . LEU B 1 104 ? -6.658 42.109 49.892 1.00 37.10 104 LEU B C 1
ATOM 2162 O O . LEU B 1 104 ? -6.169 41.166 49.265 1.00 36.22 104 LEU B O 1
ATOM 2167 N N . VAL B 1 105 ? -7.780 42.717 49.528 1.00 35.77 105 VAL B N 1
ATOM 2168 C CA . VAL B 1 105 ? -8.524 42.299 48.351 1.00 36.13 105 VAL B CA 1
ATOM 2169 C C . VAL B 1 105 ? -7.725 42.511 47.070 1.00 35.83 105 VAL B C 1
ATOM 2170 O O . VAL B 1 105 ? -7.594 41.599 46.253 1.00 35.83 105 VAL B O 1
ATOM 2174 N N . LEU B 1 106 ? -7.176 43.709 46.906 1.00 34.78 106 LEU B N 1
ATOM 2175 C CA . LEU B 1 106 ? -6.399 44.023 45.718 1.00 34.87 106 LEU B CA 1
ATOM 2176 C C . LEU B 1 106 ? -5.219 43.077 45.589 1.00 33.93 106 LEU B C 1
ATOM 2177 O O . LEU B 1 106 ? -4.890 42.634 44.490 1.00 34.42 106 LEU B O 1
ATOM 2182 N N . THR B 1 107 ? -4.582 42.771 46.713 1.00 32.23 107 THR B N 1
ATOM 2183 C CA . THR B 1 107 ? -3.457 41.848 46.714 1.00 31.28 107 THR B CA 1
ATOM 2184 C C . THR B 1 107 ? -3.943 40.500 46.191 1.00 30.20 107 THR B C 1
ATOM 2185 O O . THR B 1 107 ? -3.343 39.914 45.295 1.00 30.58 107 THR B O 1
ATOM 2189 N N . GLN B 1 108 ? -5.044 40.013 46.751 1.00 30.24 108 GLN B N 1
ATOM 2190 C CA . GLN B 1 108 ? -5.580 38.731 46.328 1.00 33.12 108 GLN B CA 1
ATOM 2191 C C . GLN B 1 108 ? -6.045 38.779 44.878 1.00 34.85 108 GLN B C 1
ATOM 2192 O O . GLN B 1 108 ? -5.806 37.837 44.118 1.00 36.55 108 GLN B O 1
ATOM 2198 N N . GLU B 1 109 ? -6.707 39.866 44.488 1.00 34.80 109 GLU B N 1
ATOM 2199 C CA . GLU B 1 109 ? -7.146 39.990 43.098 1.00 36.86 109 GLU B CA 1
ATOM 2200 C C . GLU B 1 109 ? -5.918 39.872 42.192 1.00 35.23 109 GLU B C 1
ATOM 2201 O O . GLU B 1 109 ? -5.958 39.182 41.176 1.00 36.38 109 GLU B O 1
ATOM 2207 N N . LEU B 1 110 ? -4.819 40.523 42.573 1.00 36.15 110 LEU B N 1
ATOM 2208 C CA . LEU B 1 110 ? -3.599 40.484 41.762 1.00 34.72 110 LEU B CA 1
ATOM 2209 C C . LEU B 1 110 ? -3.018 39.080 41.656 1.00 35.25 110 LEU B C 1
ATOM 2210 O O . LEU B 1 110 ? -2.594 38.659 40.577 1.00 33.52 110 LEU B O 1
ATOM 2215 N N . TYR B 1 111 ? -2.985 38.363 42.779 1.00 36.04 111 TYR B N 1
ATOM 2216 C CA . TYR B 1 111 ? -2.441 37.006 42.804 1.00 36.69 111 TYR B CA 1
ATOM 2217 C C . TYR B 1 111 ? -3.207 36.025 41.921 1.00 34.64 111 TYR B C 1
ATOM 2218 O O . TYR B 1 111 ? -2.608 35.177 41.274 1.00 33.45 111 TYR B O 1
ATOM 2227 N N . THR B 1 112 ? -4.529 36.128 41.907 1.00 35.80 112 THR B N 1
ATOM 2228 C CA . THR B 1 112 ? -5.334 35.243 41.072 1.00 37.26 112 THR B CA 1
ATOM 2229 C C . THR B 1 112 ? -5.032 35.537 39.606 1.00 39.54 112 THR B C 1
ATOM 2230 O O . THR B 1 112 ? -4.883 34.626 38.790 1.00 39.19 112 THR B O 1
ATOM 2234 N N . LEU B 1 113 ? -4.940 36.822 39.282 1.00 39.64 113 LEU B N 1
ATOM 2235 C CA . LEU B 1 113 ? -4.658 37.237 37.918 1.00 40.12 113 LEU B CA 1
ATOM 2236 C C . LEU B 1 113 ? -3.348 36.628 37.443 1.00 40.99 113 LEU B C 1
ATOM 2237 O O . LEU B 1 113 ? -3.294 36.005 36.385 1.00 41.95 113 LEU B O 1
ATOM 2242 N N . ALA B 1 114 ? -2.291 36.802 38.232 1.00 42.05 114 ALA B N 1
ATOM 2243 C CA . ALA B 1 114 ? -0.980 36.274 37.874 1.00 41.25 114 ALA B CA 1
ATOM 2244 C C . ALA B 1 114 ? -0.963 34.751 37.807 1.00 42.36 114 ALA B C 1
ATOM 2245 O O . ALA B 1 114 ? -0.196 34.167 37.039 1.00 41.29 114 ALA B O 1
ATOM 2247 N N . ALA B 1 115 ? -1.794 34.105 38.619 1.00 42.19 115 ALA B N 1
ATOM 2248 C CA . ALA B 1 115 ? -1.842 32.648 38.612 1.00 44.55 115 ALA B CA 1
ATOM 2249 C C . ALA B 1 115 ? -2.520 32.177 37.327 1.00 45.87 115 ALA B C 1
ATOM 2250 O O . ALA B 1 115 ? -2.058 31.257 36.652 1.00 45.83 115 ALA B O 1
ATOM 2252 N N . ARG B 1 116 ? -3.621 32.832 37.000 1.00 48.56 116 ARG B N 1
ATOM 2253 C CA . ARG B 1 116 ? -4.403 32.499 35.824 1.00 51.87 116 ARG B CA 1
ATOM 2254 C C . ARG B 1 116 ? -3.689 32.895 34.525 1.00 53.42 116 ARG B C 1
ATOM 2255 O O . ARG B 1 116 ? -3.714 32.150 33.547 1.00 54.93 116 ARG B O 1
ATOM 2263 N N . GLN B 1 117 ? -3.033 34.052 34.521 1.00 54.57 117 GLN B N 1
ATOM 2264 C CA . GLN B 1 117 ? -2.339 34.521 33.325 1.00 54.94 117 GLN B CA 1
ATOM 2265 C C . GLN B 1 117 ? -0.866 34.811 33.605 1.00 55.62 117 GLN B C 1
ATOM 2266 O O . GLN B 1 117 ? -0.502 35.905 34.038 1.00 55.45 117 GLN B O 1
ATOM 2272 N N . PRO B 1 118 ? 0.009 33.828 33.338 1.00 56.46 118 PRO B N 1
ATOM 2273 C CA . PRO B 1 118 ? 1.453 33.955 33.560 1.00 57.15 118 PRO B CA 1
ATOM 2274 C C . PRO B 1 118 ? 2.096 35.266 33.115 1.00 56.67 118 PRO B C 1
ATOM 2275 O O . PRO B 1 118 ? 3.211 35.583 33.523 1.00 55.99 118 PRO B O 1
ATOM 2279 N N . ALA B 1 119 ? 1.401 36.030 32.282 1.00 57.78 119 ALA B N 1
ATOM 2280 C CA . ALA B 1 119 ? 1.936 37.300 31.812 1.00 56.80 119 ALA B CA 1
ATOM 2281 C C . ALA B 1 119 ? 2.023 38.264 32.987 1.00 56.52 119 ALA B C 1
ATOM 2282 O O . ALA B 1 119 ? 3.042 38.923 33.188 1.00 56.95 119 ALA B O 1
ATOM 2284 N N . TYR B 1 120 ? 0.947 38.332 33.763 1.00 55.45 120 TYR B N 1
ATOM 2285 C CA . TYR B 1 120 ? 0.882 39.209 34.923 1.00 53.97 120 TYR B CA 1
ATOM 2286 C C . TYR B 1 120 ? 1.821 38.799 36.059 1.00 52.70 120 TYR B C 1
ATOM 2287 O O . TYR B 1 120 ? 1.935 39.507 37.058 1.00 50.08 120 TYR B O 1
ATOM 2296 N N . ARG B 1 121 ? 2.485 37.654 35.917 1.00 51.04 121 ARG B N 1
ATOM 2297 C CA . ARG B 1 121 ? 3.419 37.213 36.943 1.00 49.95 121 ARG B CA 1
ATOM 2298 C C . ARG B 1 121 ? 4.632 38.117 36.863 1.00 49.84 121 ARG B C 1
ATOM 2299 O O . ARG B 1 121 ? 5.467 38.152 37.766 1.00 48.46 121 ARG B O 1
ATOM 2307 N N . GLU B 1 122 ? 4.719 38.838 35.752 1.00 49.66 122 GLU B N 1
ATOM 2308 C CA . GLU B 1 122 ? 5.800 39.774 35.533 1.00 50.09 122 GLU B CA 1
ATOM 2309 C C . GLU B 1 122 ? 5.633 40.865 36.570 1.00 49.31 122 GLU B C 1
ATOM 2310 O O . GLU B 1 122 ? 6.601 41.375 37.127 1.00 49.96 122 GLU B O 1
ATOM 2316 N N . LEU B 1 123 ? 4.381 41.205 36.839 1.00 49.06 123 LEU B N 1
ATOM 2317 C CA . LEU B 1 123 ? 4.067 42.237 37.809 1.00 49.30 123 LEU B CA 1
ATOM 2318 C C . LEU B 1 123 ? 4.383 41.762 39.227 1.00 48.40 123 LEU B C 1
ATOM 2319 O O . LEU B 1 123 ? 4.952 42.502 40.031 1.00 48.12 123 LEU B O 1
ATOM 2324 N N . THR B 1 124 ? 4.020 40.521 39.530 1.00 47.29 124 THR B N 1
ATOM 2325 C CA . THR B 1 124 ? 4.273 39.976 40.854 1.00 47.01 124 THR B CA 1
ATOM 2326 C C . THR B 1 124 ? 5.770 39.764 41.112 1.00 47.38 124 THR B C 1
ATOM 2327 O O . THR B 1 124 ? 6.242 39.931 42.235 1.00 46.03 124 THR B O 1
ATOM 2331 N N . HIS B 1 125 ? 6.520 39.415 40.074 1.00 47.30 125 HIS B N 1
ATOM 2332 C CA . HIS B 1 125 ? 7.957 39.216 40.221 1.00 49.99 125 HIS B CA 1
ATOM 2333 C C . HIS B 1 125 ? 8.632 40.539 40.599 1.00 50.55 125 HIS B C 1
ATOM 2334 O O . HIS B 1 125 ? 9.467 40.586 41.501 1.00 50.72 125 HIS B O 1
ATOM 2341 N N . GLU B 1 126 ? 8.274 41.608 39.896 1.00 49.28 126 GLU B N 1
ATOM 2342 C CA . GLU B 1 126 ? 8.843 42.927 40.159 1.00 49.54 126 GLU B CA 1
ATOM 2343 C C . GLU B 1 126 ? 8.455 43.408 41.552 1.00 48.58 126 GLU B C 1
ATOM 2344 O O . GLU B 1 126 ? 9.214 44.112 42.220 1.00 49.87 126 GLU B O 1
ATOM 2350 N N . TRP B 1 127 ? 7.262 43.028 41.984 1.00 46.94 127 TRP B N 1
ATOM 2351 C CA . TRP B 1 127 ? 6.775 43.411 43.298 1.00 45.48 127 TRP B CA 1
ATOM 2352 C C . TRP B 1 127 ? 7.678 42.760 44.349 1.00 44.26 127 TRP B C 1
ATOM 2353 O O . TRP B 1 127 ? 8.176 43.424 45.260 1.00 43.93 127 TRP B O 1
ATOM 2364 N N . MET B 1 128 ? 7.900 41.458 44.202 1.00 42.80 128 MET B N 1
ATOM 2365 C CA . MET B 1 128 ? 8.743 40.718 45.132 1.00 40.71 128 MET B CA 1
ATOM 2366 C C . MET B 1 128 ? 10.179 41.252 45.128 1.00 40.77 128 MET B C 1
ATOM 2367 O O . MET B 1 128 ? 10.787 41.417 46.184 1.00 38.43 128 MET B O 1
ATOM 2372 N N . ARG B 1 129 ? 10.713 41.531 43.939 1.00 42.12 129 ARG B N 1
ATOM 2373 C CA . ARG B 1 129 ? 12.071 42.059 43.809 1.00 43.71 129 ARG B CA 1
ATOM 2374 C C . ARG B 1 129 ? 12.216 43.337 44.625 1.00 43.90 129 ARG B C 1
ATOM 2375 O O . ARG B 1 129 ? 13.129 43.464 45.444 1.00 43.51 129 ARG B O 1
ATOM 2383 N N . ARG B 1 130 ? 11.308 44.282 44.394 1.00 42.90 130 ARG B N 1
ATOM 2384 C CA . ARG B 1 130 ? 11.338 45.552 45.100 1.00 43.51 130 ARG B CA 1
ATOM 2385 C C . ARG B 1 130 ? 11.236 45.341 46.604 1.00 44.01 130 ARG B C 1
ATOM 2386 O O . ARG B 1 130 ? 11.881 46.045 47.379 1.00 44.49 130 ARG B O 1
ATOM 2394 N N . SER B 1 131 ? 10.418 44.375 47.015 1.00 44.27 131 SER B N 1
ATOM 2395 C CA . SER B 1 131 ? 10.263 44.062 48.435 1.00 44.44 131 SER B CA 1
ATOM 2396 C C . SER B 1 131 ? 11.600 43.586 48.996 1.00 43.14 131 SER B C 1
ATOM 2397 O O . SER B 1 131 ? 12.057 44.074 50.025 1.00 44.17 131 SER B O 1
ATOM 2400 N N . ARG B 1 132 ? 12.224 42.631 48.313 1.00 42.69 132 ARG B N 1
ATOM 2401 C CA . ARG B 1 132 ? 13.500 42.100 48.762 1.00 44.20 132 ARG B CA 1
ATOM 2402 C C . ARG B 1 132 ? 14.578 43.175 48.846 1.00 46.04 132 ARG B C 1
ATOM 2403 O O . ARG B 1 132 ? 15.430 43.134 49.737 1.00 46.26 132 ARG B O 1
ATOM 2411 N N . VAL B 1 133 ? 14.536 44.137 47.928 1.00 46.48 133 VAL B N 1
ATOM 2412 C CA . VAL B 1 133 ? 15.509 45.222 47.915 1.00 47.36 133 VAL B CA 1
ATOM 2413 C C . VAL B 1 133 ? 15.564 45.906 49.276 1.00 47.53 133 VAL B C 1
ATOM 2414 O O . VAL B 1 133 ? 16.641 46.233 49.774 1.00 48.00 133 VAL B O 1
ATOM 2418 N N . HIS B 1 134 ? 14.401 46.120 49.877 1.00 47.89 134 HIS B N 1
ATOM 2419 C CA . HIS B 1 134 ? 14.334 46.771 51.177 1.00 48.22 134 HIS B CA 1
ATOM 2420 C C . HIS B 1 134 ? 14.767 45.831 52.296 1.00 48.28 134 HIS B C 1
ATOM 2421 O O . HIS B 1 134 ? 15.348 46.271 53.288 1.00 47.68 134 HIS B O 1
ATOM 2428 N N . LEU B 1 135 ? 14.484 44.540 52.140 1.00 46.59 135 LEU B N 1
ATOM 2429 C CA . LEU B 1 135 ? 14.873 43.568 53.153 1.00 46.83 135 LEU B CA 1
ATOM 2430 C C . LEU B 1 135 ? 16.389 43.401 53.128 1.00 45.32 135 LEU B C 1
ATOM 2431 O O . LEU B 1 135 ? 17.021 43.258 54.167 1.00 43.52 135 LEU B O 1
ATOM 2436 N N . GLU B 1 136 ? 16.957 43.437 51.928 1.00 46.02 136 GLU B N 1
ATOM 2437 C CA . GLU B 1 136 ? 18.395 43.296 51.733 1.00 48.18 136 GLU B CA 1
ATOM 2438 C C . GLU B 1 136 ? 19.183 44.444 52.350 1.00 49.15 136 GLU B C 1
ATOM 2439 O O . GLU B 1 136 ? 20.417 44.420 52.391 1.00 46.96 136 GLU B O 1
ATOM 2445 N N . LYS B 1 137 ? 18.462 45.451 52.827 1.00 48.87 137 LYS B N 1
ATOM 2446 C CA . LYS B 1 137 ? 19.101 46.592 53.453 1.00 51.67 137 LYS B CA 1
ATOM 2447 C C . LYS B 1 137 ? 19.605 46.155 54.827 1.00 51.86 137 LYS B C 1
ATOM 2448 O O . LYS B 1 137 ? 20.493 46.785 55.404 1.00 50.32 137 LYS B O 1
ATOM 2454 N N . HIS B 1 138 ? 19.040 45.059 55.333 1.00 50.66 138 HIS B N 1
ATOM 2455 C CA . HIS B 1 138 ? 19.399 44.538 56.646 1.00 49.08 138 HIS B CA 1
ATOM 2456 C C . HIS B 1 138 ? 19.732 43.058 56.653 1.00 47.56 138 HIS B C 1
ATOM 2457 O O . HIS B 1 138 ? 20.298 42.555 57.619 1.00 47.44 138 HIS B O 1
ATOM 2464 N N . PHE B 1 139 ? 19.383 42.355 55.582 1.00 45.37 139 PHE B N 1
ATOM 2465 C CA . PHE B 1 139 ? 19.645 40.922 55.524 1.00 44.59 139 PHE B CA 1
ATOM 2466 C C . PHE B 1 139 ? 20.296 40.526 54.209 1.00 44.38 139 PHE B C 1
ATOM 2467 O O . PHE B 1 139 ? 20.145 41.225 53.204 1.00 46.10 139 PHE B O 1
ATOM 2475 N N . ASP B 1 140 ? 21.013 39.405 54.221 1.00 44.00 140 ASP B N 1
ATOM 2476 C CA . ASP B 1 140 ? 21.676 38.903 53.021 1.00 44.44 140 ASP B CA 1
ATOM 2477 C C . ASP B 1 140 ? 20.610 38.437 52.034 1.00 44.44 140 ASP B C 1
ATOM 2478 O O . ASP B 1 140 ? 19.533 38.010 52.437 1.00 43.17 140 ASP B O 1
ATOM 2483 N N . PRO B 1 141 ? 20.902 38.511 50.725 1.00 45.49 141 PRO B N 1
ATOM 2484 C CA . PRO B 1 141 ? 19.954 38.099 49.684 1.00 43.82 141 PRO B CA 1
ATOM 2485 C C . PRO B 1 141 ? 19.213 36.777 49.920 1.00 43.17 141 PRO B C 1
ATOM 2486 O O . PRO B 1 141 ? 17.995 36.718 49.770 1.00 39.24 141 PRO B O 1
ATOM 2490 N N . GLY B 1 142 ? 19.936 35.721 50.279 1.00 42.42 142 GLY B N 1
ATOM 2491 C CA . GLY B 1 142 ? 19.281 34.447 50.527 1.00 41.49 142 GLY B CA 1
ATOM 2492 C C . GLY B 1 142 ? 18.228 34.590 51.618 1.00 40.07 142 GLY B C 1
ATOM 2493 O O . GLY B 1 142 ? 17.073 34.196 51.459 1.00 38.06 142 GLY B O 1
ATOM 2494 N N . THR B 1 143 ? 18.641 35.168 52.737 1.00 39.42 143 THR B N 1
ATOM 2495 C CA . THR B 1 143 ? 17.752 35.381 53.868 1.00 39.87 143 THR B CA 1
ATOM 2496 C C . THR B 1 143 ? 16.543 36.255 53.518 1.00 38.95 143 THR B C 1
ATOM 2497 O O . THR B 1 143 ? 15.422 35.978 53.945 1.00 38.28 143 THR B O 1
ATOM 2501 N N . ALA B 1 144 ? 16.780 37.304 52.736 1.00 38.70 144 ALA B N 1
ATOM 2502 C CA . ALA B 1 144 ? 15.729 38.241 52.341 1.00 35.72 144 ALA B CA 1
ATOM 2503 C C . ALA B 1 144 ? 14.627 37.569 51.531 1.00 34.94 144 ALA B C 1
ATOM 2504 O O . ALA B 1 144 ? 13.442 37.875 51.687 1.00 33.22 144 ALA B O 1
ATOM 2506 N N . ARG B 1 145 ? 15.020 36.652 50.661 1.00 34.09 145 ARG B N 1
ATOM 2507 C CA . ARG B 1 145 ? 14.055 35.947 49.835 1.00 36.78 145 ARG B CA 1
ATOM 2508 C C . ARG B 1 145 ? 13.217 35.005 50.702 1.00 37.11 145 ARG B C 1
ATOM 2509 O O . ARG B 1 145 ? 12.015 34.862 50.494 1.00 37.47 145 ARG B O 1
ATOM 2517 N N . GLN B 1 146 ? 13.848 34.366 51.682 1.00 35.56 146 GLN B N 1
ATOM 2518 C CA . GLN B 1 146 ? 13.123 33.469 52.581 1.00 33.63 146 GLN B CA 1
ATOM 2519 C C . GLN B 1 146 ? 12.163 34.290 53.439 1.00 31.76 146 GLN B C 1
ATOM 2520 O O . GLN B 1 146 ? 11.005 33.924 53.621 1.00 29.02 146 GLN B O 1
ATOM 2526 N N . LEU B 1 147 ? 12.658 35.412 53.956 1.00 31.64 147 LEU B N 1
ATOM 2527 C CA . LEU B 1 147 ? 11.860 36.286 54.809 1.00 31.31 147 LEU B CA 1
ATOM 2528 C C . LEU B 1 147 ? 10.660 36.830 54.062 1.00 32.42 147 LEU B C 1
ATOM 2529 O O . LEU B 1 147 ? 9.558 36.902 54.612 1.00 35.33 147 LEU B O 1
ATOM 2534 N N . ASP B 1 148 ? 10.866 37.205 52.806 1.00 30.88 148 ASP B N 1
ATOM 2535 C CA . ASP B 1 148 ? 9.779 37.743 52.008 1.00 32.32 148 ASP B CA 1
ATOM 2536 C C . ASP B 1 148 ? 8.667 36.710 51.886 1.00 31.48 148 ASP B C 1
ATOM 2537 O O . ASP B 1 148 ? 7.487 37.039 52.007 1.00 28.99 148 ASP B O 1
ATOM 2542 N N . ALA B 1 149 ? 9.052 35.460 51.647 1.00 30.10 149 ALA B N 1
ATOM 2543 C CA . ALA B 1 149 ? 8.080 34.385 51.537 1.00 30.97 149 ALA B CA 1
ATOM 2544 C C . ALA B 1 149 ? 7.356 34.240 52.881 1.00 30.26 149 ALA B C 1
ATOM 2545 O O . ALA B 1 149 ? 6.135 34.117 52.924 1.00 31.25 149 ALA B O 1
ATOM 2547 N N . LEU B 1 150 ? 8.112 34.292 53.976 1.00 30.73 150 LEU B N 1
ATOM 2548 C CA . LEU B 1 150 ? 7.539 34.181 55.320 1.00 28.78 150 LEU B CA 1
ATOM 2549 C C . LEU B 1 150 ? 6.533 35.296 55.575 1.00 30.21 150 LEU B C 1
ATOM 2550 O O . LEU B 1 150 ? 5.434 35.051 56.091 1.00 27.24 150 LEU B O 1
ATOM 2555 N N . ILE B 1 151 ? 6.925 36.525 55.234 1.00 29.95 151 ILE B N 1
ATOM 2556 C CA . ILE B 1 151 ? 6.064 37.696 55.420 1.00 30.28 151 ILE B CA 1
ATOM 2557 C C . ILE B 1 151 ? 4.743 37.510 54.693 1.00 32.16 151 ILE B C 1
ATOM 2558 O O . ILE B 1 151 ? 3.669 37.812 55.224 1.00 32.70 151 ILE B O 1
ATOM 2563 N N . GLU B 1 152 ? 4.841 37.020 53.465 1.00 30.27 152 GLU B N 1
ATOM 2564 C CA . GLU B 1 152 ? 3.677 36.778 52.631 1.00 32.53 152 GLU B CA 1
ATOM 2565 C C . GLU B 1 152 ? 2.727 35.810 53.346 1.00 30.04 152 GLU B C 1
ATOM 2566 O O . GLU B 1 152 ? 1.531 36.063 53.456 1.00 31.88 152 GLU B O 1
ATOM 2572 N N . GLY B 1 153 ? 3.283 34.706 53.838 1.00 30.77 153 GLY B N 1
ATOM 2573 C CA . GLY B 1 153 ? 2.491 33.679 54.498 1.00 25.78 153 GLY B CA 1
ATOM 2574 C C . GLY B 1 153 ? 1.886 34.085 55.817 1.00 27.91 153 GLY B C 1
ATOM 2575 O O . GLY B 1 153 ? 0.727 33.772 56.095 1.00 29.24 153 GLY B O 1
ATOM 2576 N N . LEU B 1 154 ? 2.667 34.776 56.638 1.00 25.69 154 LEU B N 1
ATOM 2577 C CA . LEU B 1 154 ? 2.185 35.235 57.930 1.00 27.81 154 LEU B CA 1
ATOM 2578 C C . LEU B 1 154 ? 1.083 36.271 57.756 1.00 28.50 154 LEU B C 1
ATOM 2579 O O . LEU B 1 154 ? 0.127 36.309 58.525 1.00 28.62 154 LEU B O 1
ATOM 2584 N N . THR B 1 155 ? 1.230 37.127 56.751 1.00 29.75 155 THR B N 1
ATOM 2585 C CA . THR B 1 155 ? 0.239 38.167 56.513 1.00 30.15 155 THR B CA 1
ATOM 2586 C C . THR B 1 155 ? -1.098 37.542 56.114 1.00 31.14 155 THR B C 1
ATOM 2587 O O . THR B 1 155 ? -2.136 37.860 56.692 1.00 30.47 155 THR B O 1
ATOM 2591 N N . LEU B 1 156 ? -1.062 36.626 55.152 1.00 31.14 156 LEU B N 1
ATOM 2592 C CA . LEU B 1 156 ? -2.274 35.969 54.693 1.00 30.51 156 LEU B CA 1
ATOM 2593 C C . LEU B 1 156 ? -2.989 35.244 55.828 1.00 30.60 156 LEU B C 1
ATOM 2594 O O . LEU B 1 156 ? -4.201 35.396 56.003 1.00 28.26 156 LEU B O 1
ATOM 2599 N N . HIS B 1 157 ? -2.245 34.452 56.595 1.00 29.04 157 HIS B N 1
ATOM 2600 C CA . HIS B 1 157 ? -2.849 33.715 57.697 1.00 31.12 157 HIS B CA 1
ATOM 2601 C C . HIS B 1 157 ? -3.493 34.598 58.759 1.00 32.44 157 HIS B C 1
ATOM 2602 O O . HIS B 1 157 ? -4.588 34.296 59.230 1.00 33.24 157 HIS B O 1
ATOM 2609 N N . ARG B 1 158 ? -2.828 35.686 59.140 1.00 32.44 158 ARG B N 1
ATOM 2610 C CA . ARG B 1 158 ? -3.405 36.584 60.132 1.00 31.51 158 ARG B CA 1
ATOM 2611 C C . ARG B 1 158 ? -4.629 37.296 59.550 1.00 30.82 158 ARG B C 1
ATOM 2612 O O . ARG B 1 158 ? -5.640 37.471 60.229 1.00 28.80 158 ARG B O 1
ATOM 2620 N N . ALA B 1 159 ? -4.539 37.701 58.291 1.00 30.09 159 ALA B N 1
ATOM 2621 C CA . ALA B 1 159 ? -5.651 38.396 57.655 1.00 33.90 159 ALA B CA 1
ATOM 2622 C C . ALA B 1 159 ? -6.922 37.559 57.549 1.00 34.20 159 ALA B C 1
ATOM 2623 O O . ALA B 1 159 ? -8.013 38.078 57.735 1.00 33.98 159 ALA B O 1
ATOM 2625 N N . LEU B 1 160 ? -6.795 36.267 57.262 1.00 36.92 160 LEU B N 1
ATOM 2626 C CA . LEU B 1 160 ? -7.990 35.439 57.112 1.00 39.15 160 LEU B CA 1
ATOM 2627 C C . LEU B 1 160 ? -8.328 34.560 58.307 1.00 40.17 160 LEU B C 1
ATOM 2628 O O . LEU B 1 160 ? -9.234 33.730 58.234 1.00 41.68 160 LEU B O 1
ATOM 2633 N N . ALA B 1 161 ? -7.614 34.748 59.408 1.00 41.18 161 ALA B N 1
ATOM 2634 C CA . ALA B 1 161 ? -7.836 33.942 60.601 1.00 42.96 161 ALA B CA 1
ATOM 2635 C C . ALA B 1 161 ? -9.057 34.380 61.388 1.00 44.50 161 ALA B C 1
ATOM 2636 O O . ALA B 1 161 ? -9.480 35.534 61.321 1.00 45.86 161 ALA B O 1
ATOM 2638 N N . ARG B 1 162 ? -9.625 33.446 62.134 1.00 45.57 162 ARG B N 1
ATOM 2639 C CA . ARG B 1 162 ? -10.780 33.755 62.957 1.00 49.17 162 ARG B CA 1
ATOM 2640 C C . ARG B 1 162 ? -10.208 34.551 64.134 1.00 48.42 162 ARG B C 1
ATOM 2641 O O . ARG B 1 162 ? -10.767 35.567 64.547 1.00 48.33 162 ARG B O 1
ATOM 2649 N N . GLU B 1 163 ? -9.072 34.079 64.650 1.00 47.95 163 GLU B N 1
ATOM 2650 C CA . GLU B 1 163 ? -8.374 34.722 65.763 1.00 46.89 163 GLU B CA 1
ATOM 2651 C C . GLU B 1 163 ? -6.898 34.831 65.367 1.00 45.48 163 GLU B C 1
ATOM 2652 O O . GLU B 1 163 ? -6.096 33.932 65.647 1.00 44.74 163 GLU B O 1
ATOM 2658 N N . PRO B 1 164 ? -6.523 35.935 64.701 1.00 42.17 164 PRO B N 1
ATOM 2659 C CA . PRO B 1 164 ? -5.133 36.130 64.274 1.00 41.32 164 PRO B CA 1
ATOM 2660 C C . PRO B 1 164 ? -4.096 35.928 65.384 1.00 41.20 164 PRO B C 1
ATOM 2661 O O . PRO B 1 164 ? -4.235 36.468 66.481 1.00 40.86 164 PRO B O 1
ATOM 2665 N N . HIS B 1 165 ? -3.059 35.143 65.087 1.00 39.63 165 HIS B N 1
ATOM 2666 C CA . HIS B 1 165 ? -2.018 34.859 66.068 1.00 38.18 165 HIS B CA 1
ATOM 2667 C C . HIS B 1 165 ? -1.354 36.138 66.578 1.00 37.34 165 HIS B C 1
ATOM 2668 O O . HIS B 1 165 ? -1.428 37.194 65.944 1.00 36.84 165 HIS B O 1
ATOM 2675 N N . GLY B 1 166 ? -0.722 36.036 67.740 1.00 36.05 166 GLY B N 1
ATOM 2676 C CA . GLY B 1 166 ? -0.083 37.189 68.340 1.00 34.16 166 GLY B CA 1
ATOM 2677 C C . GLY B 1 166 ? 1.220 37.622 67.709 1.00 35.53 166 GLY B C 1
ATOM 2678 O O . GLY B 1 166 ? 1.855 36.874 66.953 1.00 33.50 166 GLY B O 1
ATOM 2679 N N . ARG B 1 167 ? 1.621 38.844 68.041 1.00 32.77 167 ARG B N 1
ATOM 2680 C CA . ARG B 1 167 ? 2.844 39.422 67.530 1.00 34.54 167 ARG B CA 1
ATOM 2681 C C . ARG B 1 167 ? 4.047 38.591 67.953 1.00 33.81 167 ARG B C 1
ATOM 2682 O O . ARG B 1 167 ? 5.007 38.457 67.196 1.00 33.92 167 ARG B O 1
ATOM 2690 N N . ALA B 1 168 ? 3.983 38.020 69.154 1.00 32.65 168 ALA B N 1
ATOM 2691 C CA . ALA B 1 168 ? 5.076 37.204 69.671 1.00 33.58 168 ALA B CA 1
ATOM 2692 C C . ALA B 1 168 ? 5.444 36.091 68.694 1.00 33.24 168 ALA B C 1
ATOM 2693 O O . ALA B 1 168 ? 6.621 35.837 68.462 1.00 34.95 168 ALA B O 1
ATOM 2695 N N . LEU B 1 169 ? 4.442 35.428 68.122 1.00 32.94 169 LEU B N 1
ATOM 2696 C CA . LEU B 1 169 ? 4.715 34.359 67.165 1.00 33.24 169 LEU B CA 1
ATOM 2697 C C . LEU B 1 169 ? 5.285 34.929 65.869 1.00 32.42 169 LEU B C 1
ATOM 2698 O O . LEU B 1 169 ? 6.190 34.351 65.275 1.00 30.92 169 LEU B O 1
ATOM 2703 N N . THR B 1 170 ? 4.759 36.072 65.440 1.00 32.46 170 THR B N 1
ATOM 2704 C CA . THR B 1 170 ? 5.244 36.710 64.222 1.00 32.56 170 THR B CA 1
ATOM 2705 C C . THR B 1 170 ? 6.729 37.040 64.366 1.00 31.76 170 THR B C 1
ATOM 2706 O O . THR B 1 170 ? 7.533 36.751 63.477 1.00 29.87 170 THR B O 1
ATOM 2710 N N . LEU B 1 171 ? 7.077 37.631 65.505 1.00 30.80 171 LEU B N 1
ATOM 2711 C CA . LEU B 1 171 ? 8.444 38.030 65.811 1.00 32.26 171 LEU B CA 1
ATOM 2712 C C . LEU B 1 171 ? 9.388 36.829 65.813 1.00 31.77 171 LEU B C 1
ATOM 2713 O O . LEU B 1 171 ? 10.460 36.865 65.210 1.00 31.34 171 LEU B O 1
ATOM 2718 N N . GLU B 1 172 ? 8.974 35.774 66.504 1.00 30.16 172 GLU B N 1
ATOM 2719 C CA . GLU B 1 172 ? 9.754 34.550 66.603 1.00 29.77 172 GLU B CA 1
ATOM 2720 C C . GLU B 1 172 ? 10.039 33.938 65.234 1.00 29.10 172 GLU B C 1
ATOM 2721 O O . GLU B 1 172 ? 11.185 33.590 64.930 1.00 28.16 172 GLU B O 1
ATOM 2727 N N . ALA B 1 173 ? 9.009 33.811 64.400 1.00 25.95 173 ALA B N 1
ATOM 2728 C CA . ALA B 1 173 ? 9.210 33.231 63.073 1.00 27.58 173 ALA B CA 1
ATOM 2729 C C . ALA B 1 173 ? 10.246 34.033 62.299 1.00 27.42 173 ALA B C 1
ATOM 2730 O O . ALA B 1 173 ? 11.134 33.472 61.644 1.00 29.46 173 ALA B O 1
ATOM 2732 N N . ILE B 1 174 ? 10.124 35.350 62.381 1.00 29.14 174 ILE B N 1
ATOM 2733 C CA . ILE B 1 174 ? 11.030 36.256 61.699 1.00 29.33 174 ILE B CA 1
ATOM 2734 C C . ILE B 1 174 ? 12.438 36.065 62.245 1.00 31.05 174 ILE B C 1
ATOM 2735 O O . ILE B 1 174 ? 13.404 35.982 61.486 1.00 31.53 174 ILE B O 1
ATOM 2740 N N . ALA B 1 175 ? 12.559 36.005 63.566 1.00 31.64 175 ALA B N 1
ATOM 2741 C CA . ALA B 1 175 ? 13.875 35.807 64.165 1.00 33.86 175 ALA B CA 1
ATOM 2742 C C . ALA B 1 175 ? 14.505 34.493 63.685 1.00 33.11 175 ALA B C 1
ATOM 2743 O O . ALA B 1 175 ? 15.699 34.448 63.406 1.00 35.13 175 ALA B O 1
ATOM 2745 N N . ARG B 1 176 ? 13.711 33.428 63.570 1.00 32.17 176 ARG B N 1
ATOM 2746 C CA . ARG B 1 176 ? 14.263 32.138 63.136 1.00 32.12 176 ARG B CA 1
ATOM 2747 C C . ARG B 1 176 ? 14.708 32.116 61.682 1.00 32.83 176 ARG B C 1
ATOM 2748 O O . ARG B 1 176 ? 15.776 31.588 61.363 1.00 30.69 176 ARG B O 1
ATOM 2756 N N . ILE B 1 177 ? 13.883 32.683 60.805 1.00 31.41 177 ILE B N 1
ATOM 2757 C CA . ILE B 1 177 ? 14.180 32.696 59.379 1.00 34.63 177 ILE B CA 1
ATOM 2758 C C . ILE B 1 177 ? 15.356 33.624 59.053 1.00 35.26 177 ILE B C 1
ATOM 2759 O O . ILE B 1 177 ? 16.025 33.446 58.039 1.00 34.74 177 ILE B O 1
ATOM 2764 N N . THR B 1 178 ? 15.611 34.607 59.915 1.00 36.85 178 THR B N 1
ATOM 2765 C CA . THR B 1 178 ? 16.721 35.530 59.690 1.00 38.39 178 THR B CA 1
ATOM 2766 C C . THR B 1 178 ? 17.951 35.184 60.538 1.00 40.70 178 THR B C 1
ATOM 2767 O O . THR B 1 178 ? 18.837 36.017 60.749 1.00 40.65 178 THR B O 1
ATOM 2771 N N . THR B 1 179 ? 17.992 33.961 61.045 1.00 43.06 179 THR B N 1
ATOM 2772 C CA . THR B 1 179 ? 19.137 33.521 61.823 1.00 49.42 179 THR B CA 1
ATOM 2773 C C . THR B 1 179 ? 20.100 32.818 60.873 1.00 53.81 179 THR B C 1
ATOM 2774 O O . THR B 1 179 ? 19.816 31.724 60.374 1.00 52.93 179 THR B O 1
ATOM 2778 N N . THR B 1 180 ? 21.223 33.476 60.605 1.00 59.16 180 THR B N 1
ATOM 2779 C CA . THR B 1 180 ? 22.250 32.928 59.731 1.00 64.64 180 THR B CA 1
ATOM 2780 C C . THR B 1 180 ? 23.418 32.548 60.621 1.00 69.14 180 THR B C 1
ATOM 2781 O O . THR B 1 180 ? 24.052 33.411 61.235 1.00 70.35 180 THR B O 1
ATOM 2785 N N . ASP B 1 181 ? 23.693 31.255 60.709 1.00 73.54 181 ASP B N 1
ATOM 2786 C CA . ASP B 1 181 ? 24.797 30.787 61.531 1.00 78.56 181 ASP B CA 1
ATOM 2787 C C . ASP B 1 181 ? 26.104 30.949 60.762 1.00 80.98 181 ASP B C 1
ATOM 2788 O O . ASP B 1 181 ? 26.786 29.965 60.481 1.00 80.54 181 ASP B O 1
ATOM 2793 N N . ARG B 1 182 ? 26.450 32.191 60.423 1.00 84.57 182 ARG B N 1
ATOM 2794 C CA . ARG B 1 182 ? 27.677 32.454 59.676 1.00 87.78 182 ARG B CA 1
ATOM 2795 C C . ARG B 1 182 ? 28.184 33.894 59.814 1.00 89.58 182 ARG B C 1
ATOM 2796 O O . ARG B 1 182 ? 27.990 34.713 58.913 1.00 89.86 182 ARG B O 1
ATOM 2804 N N . PRO B 1 183 ? 28.819 34.230 60.952 1.00 91.05 183 PRO B N 1
ATOM 2805 C CA . PRO B 1 183 ? 29.331 35.596 61.127 1.00 91.69 183 PRO B CA 1
ATOM 2806 C C . PRO B 1 183 ? 30.728 35.749 60.521 1.00 92.43 183 PRO B C 1
ATOM 2807 O O . PRO B 1 183 ? 30.864 36.466 59.506 1.00 92.84 183 PRO B O 1
ATOM 2811 N N . GLN C 1 9 ? -28.257 19.374 49.084 1.00 77.90 9 GLN C N 1
ATOM 2812 C CA . GLN C 1 9 ? -27.361 19.942 48.032 1.00 77.00 9 GLN C CA 1
ATOM 2813 C C . GLN C 1 9 ? -26.429 18.842 47.539 1.00 76.36 9 GLN C C 1
ATOM 2814 O O . GLN C 1 9 ? -25.235 18.819 47.853 1.00 75.44 9 GLN C O 1
ATOM 2820 N N . ARG C 1 10 ? -26.998 17.929 46.760 1.00 75.72 10 ARG C N 1
ATOM 2821 C CA . ARG C 1 10 ? -26.259 16.798 46.222 1.00 74.66 10 ARG C CA 1
ATOM 2822 C C . ARG C 1 10 ? -25.772 17.053 44.797 1.00 71.79 10 ARG C C 1
ATOM 2823 O O . ARG C 1 10 ? -25.314 18.147 44.474 1.00 72.53 10 ARG C O 1
ATOM 2831 N N . ARG C 1 11 ? -25.885 16.031 43.952 1.00 68.46 11 ARG C N 1
ATOM 2832 C CA . ARG C 1 11 ? -25.443 16.104 42.566 1.00 63.22 11 ARG C CA 1
ATOM 2833 C C . ARG C 1 11 ? -23.983 16.538 42.517 1.00 60.60 11 ARG C C 1
ATOM 2834 O O . ARG C 1 11 ? -23.669 17.727 42.416 1.00 58.46 11 ARG C O 1
ATOM 2842 N N . GLU C 1 12 ? -23.099 15.550 42.603 1.00 56.93 12 GLU C N 1
ATOM 2843 C CA . GLU C 1 12 ? -21.663 15.784 42.587 1.00 54.97 12 GLU C CA 1
ATOM 2844 C C . GLU C 1 12 ? -21.229 16.415 41.274 1.00 51.61 12 GLU C C 1
ATOM 2845 O O . GLU C 1 12 ? -20.214 17.106 41.220 1.00 50.73 12 GLU C O 1
ATOM 2851 N N . ARG C 1 13 ? -21.997 16.169 40.218 1.00 49.22 13 ARG C N 1
ATOM 2852 C CA . ARG C 1 13 ? -21.685 16.718 38.906 1.00 47.73 13 ARG C CA 1
ATOM 2853 C C . ARG C 1 13 ? -21.761 18.238 38.909 1.00 44.90 13 ARG C C 1
ATOM 2854 O O . ARG C 1 13 ? -20.901 18.909 38.338 1.00 45.55 13 ARG C O 1
ATOM 2862 N N . ILE C 1 14 ? -22.795 18.776 39.549 1.00 41.60 14 ILE C N 1
ATOM 2863 C CA . ILE C 1 14 ? -22.977 20.219 39.626 1.00 38.79 14 ILE C CA 1
ATOM 2864 C C . ILE C 1 14 ? -21.811 20.868 40.363 1.00 37.81 14 ILE C C 1
ATOM 2865 O O . ILE C 1 14 ? -21.285 21.889 39.921 1.00 38.39 14 ILE C O 1
ATOM 2870 N N . LEU C 1 15 ? -21.413 20.267 41.482 1.00 36.03 15 LEU C N 1
ATOM 2871 C CA . LEU C 1 15 ? -20.309 20.776 42.291 1.00 36.47 15 LEU C CA 1
ATOM 2872 C C . LEU C 1 15 ? -19.015 20.768 41.496 1.00 38.24 15 LEU C C 1
ATOM 2873 O O . LEU C 1 15 ? -18.272 21.753 41.487 1.00 35.94 15 LEU C O 1
ATOM 2878 N N . ALA C 1 16 ? -18.759 19.634 40.843 1.00 37.74 16 ALA C N 1
ATOM 2879 C CA . ALA C 1 16 ? -17.564 19.440 40.035 1.00 38.48 16 ALA C CA 1
ATOM 2880 C C . ALA C 1 16 ? -17.496 20.493 38.926 1.00 39.03 16 ALA C C 1
ATOM 2881 O O . ALA C 1 16 ? -16.457 21.132 38.716 1.00 38.37 16 ALA C O 1
ATOM 2883 N N . ALA C 1 17 ? -18.617 20.673 38.235 1.00 38.63 17 ALA C N 1
ATOM 2884 C CA . ALA C 1 17 ? -18.708 21.640 37.147 1.00 38.62 17 ALA C CA 1
ATOM 2885 C C . ALA C 1 17 ? -18.528 23.072 37.655 1.00 36.18 17 ALA C C 1
ATOM 2886 O O . ALA C 1 17 ? -17.947 23.911 36.974 1.00 38.62 17 ALA C O 1
ATOM 2888 N N . THR C 1 18 ? -19.036 23.348 38.849 1.00 36.67 18 THR C N 1
ATOM 2889 C CA . THR C 1 18 ? -18.910 24.678 39.440 1.00 35.30 18 THR C CA 1
ATOM 2890 C C . THR C 1 18 ? -17.420 24.979 39.604 1.00 34.50 18 THR C C 1
ATOM 2891 O O . THR C 1 18 ? -16.945 26.067 39.286 1.00 33.94 18 THR C O 1
ATOM 2895 N N . LEU C 1 19 ? -16.685 23.985 40.079 1.00 34.34 19 LEU C N 1
ATOM 2896 C CA . LEU C 1 19 ? -15.248 24.117 40.285 1.00 36.62 19 LEU C CA 1
ATOM 2897 C C . LEU C 1 19 ? -14.529 24.310 38.944 1.00 36.16 19 LEU C C 1
ATOM 2898 O O . LEU C 1 19 ? -13.653 25.167 38.820 1.00 34.81 19 LEU C O 1
ATOM 2903 N N . ASP C 1 20 ? -14.909 23.517 37.943 1.00 36.93 20 ASP C N 1
ATOM 2904 C CA . ASP C 1 20 ? -14.308 23.630 36.620 1.00 37.64 20 ASP C CA 1
ATOM 2905 C C . ASP C 1 20 ? -14.499 25.041 36.073 1.00 36.87 20 ASP C C 1
ATOM 2906 O O . ASP C 1 20 ? -13.581 25.613 35.503 1.00 36.83 20 ASP C O 1
ATOM 2911 N N . LEU C 1 21 ? -15.697 25.597 36.250 1.00 38.36 21 LEU C N 1
ATOM 2912 C CA . LEU C 1 21 ? -16.003 26.940 35.752 1.00 37.51 21 LEU C CA 1
ATOM 2913 C C . LEU C 1 21 ? -15.174 28.007 36.457 1.00 36.11 21 LEU C C 1
ATOM 2914 O O . LEU C 1 21 ? -14.580 28.870 35.811 1.00 36.92 21 LEU C O 1
ATOM 2919 N N . ILE C 1 22 ? -15.144 27.964 37.780 1.00 34.48 22 ILE C N 1
ATOM 2920 C CA . ILE C 1 22 ? -14.369 28.946 38.525 1.00 36.92 22 ILE C CA 1
ATOM 2921 C C . ILE C 1 22 ? -12.917 28.924 38.053 1.00 38.27 22 ILE C C 1
ATOM 2922 O O . ILE C 1 22 ? -12.335 29.970 37.767 1.00 40.31 22 ILE C O 1
ATOM 2927 N N . ALA C 1 23 ? -12.346 27.727 37.958 1.00 38.26 23 ALA C N 1
ATOM 2928 C CA . ALA C 1 23 ? -10.962 27.568 37.531 1.00 40.69 23 ALA C CA 1
ATOM 2929 C C . ALA C 1 23 ? -10.699 28.152 36.146 1.00 42.02 23 ALA C C 1
ATOM 2930 O O . ALA C 1 23 ? -9.718 28.859 35.946 1.00 41.02 23 ALA C O 1
ATOM 2932 N N . GLU C 1 24 ? -11.586 27.861 35.199 1.00 42.81 24 GLU C N 1
ATOM 2933 C CA . GLU C 1 24 ? -11.418 28.332 33.827 1.00 43.65 24 GLU C CA 1
ATOM 2934 C C . GLU C 1 24 ? -11.802 29.788 33.575 1.00 42.96 24 GLU C C 1
ATOM 2935 O O . GLU C 1 24 ? -11.039 30.541 32.974 1.00 42.22 24 GLU C O 1
ATOM 2941 N N . GLU C 1 25 ? -12.979 30.184 34.044 1.00 41.91 25 GLU C N 1
ATOM 2942 C CA . GLU C 1 25 ? -13.479 31.528 33.788 1.00 42.03 25 GLU C CA 1
ATOM 2943 C C . GLU C 1 25 ? -13.482 32.542 34.926 1.00 42.26 25 GLU C C 1
ATOM 2944 O O . GLU C 1 25 ? -13.767 33.719 34.701 1.00 44.44 25 GLU C O 1
ATOM 2950 N N . GLY C 1 26 ? -13.175 32.113 36.141 1.00 39.56 26 GLY C N 1
ATOM 2951 C CA . GLY C 1 26 ? -13.198 33.059 37.237 1.00 37.92 26 GLY C CA 1
ATOM 2952 C C . GLY C 1 26 ? -14.520 32.993 37.972 1.00 37.19 26 GLY C C 1
ATOM 2953 O O . GLY C 1 26 ? -15.549 32.646 37.393 1.00 33.26 26 GLY C O 1
ATOM 2954 N N . ILE C 1 27 ? -14.489 33.355 39.250 1.00 38.80 27 ILE C N 1
ATOM 2955 C CA . ILE C 1 27 ? -15.661 33.297 40.110 1.00 40.39 27 ILE C CA 1
ATOM 2956 C C . ILE C 1 27 ? -16.855 34.170 39.702 1.00 43.00 27 ILE C C 1
ATOM 2957 O O . ILE C 1 27 ? -18.002 33.844 40.013 1.00 44.13 27 ILE C O 1
ATOM 2962 N N . ALA C 1 28 ? -16.598 35.266 38.998 1.00 43.51 28 ALA C N 1
ATOM 2963 C CA . ALA C 1 28 ? -17.684 36.152 38.583 1.00 43.43 28 ALA C CA 1
ATOM 2964 C C . ALA C 1 28 ? -18.581 35.500 37.531 1.00 41.99 28 ALA C C 1
ATOM 2965 O O . ALA C 1 28 ? -19.745 35.870 37.373 1.00 41.09 28 ALA C O 1
ATOM 2967 N N . ARG C 1 29 ? -18.037 34.519 36.823 1.00 40.78 29 ARG C N 1
ATOM 2968 C CA . ARG C 1 29 ? -18.773 33.831 35.770 1.00 39.47 29 ARG C CA 1
ATOM 2969 C C . ARG C 1 29 ? -19.686 32.697 36.243 1.00 37.64 29 ARG C C 1
ATOM 2970 O O . ARG C 1 29 ? -20.315 32.013 35.431 1.00 35.88 29 ARG C O 1
ATOM 2978 N N . VAL C 1 30 ? -19.768 32.493 37.548 1.00 36.89 30 VAL C N 1
ATOM 2979 C CA . VAL C 1 30 ? -20.607 31.429 38.077 1.00 37.59 30 VAL C CA 1
ATOM 2980 C C . VAL C 1 30 ? -22.096 31.749 38.008 1.00 38.72 30 VAL C C 1
ATOM 2981 O O . VAL C 1 30 ? -22.589 32.609 38.732 1.00 41.09 30 VAL C O 1
ATOM 2985 N N . SER C 1 31 ? -22.813 31.049 37.137 1.00 39.46 31 SER C N 1
ATOM 2986 C CA . SER C 1 31 ? -24.255 31.252 37.006 1.00 39.19 31 SER C CA 1
ATOM 2987 C C . SER C 1 31 ? -24.921 29.899 36.854 1.00 38.80 31 SER C C 1
ATOM 2988 O O . SER C 1 31 ? -24.298 28.939 36.394 1.00 39.78 31 SER C O 1
ATOM 2991 N N . HIS C 1 32 ? -26.187 29.821 37.238 1.00 37.89 32 HIS C N 1
ATOM 2992 C CA . HIS C 1 32 ? -26.929 28.574 37.130 1.00 37.24 32 HIS C CA 1
ATOM 2993 C C . HIS C 1 32 ? -26.941 28.092 35.688 1.00 37.05 32 HIS C C 1
ATOM 2994 O O . HIS C 1 32 ? -26.751 26.904 35.408 1.00 36.55 32 HIS C O 1
ATOM 3001 N N . ARG C 1 33 ? -27.159 29.025 34.768 1.00 37.76 33 ARG C N 1
ATOM 3002 C CA . ARG C 1 33 ? -27.203 28.684 33.353 1.00 37.79 33 ARG C CA 1
ATOM 3003 C C . ARG C 1 33 ? -25.907 28.051 32.868 1.00 35.44 33 ARG C C 1
ATOM 3004 O O . ARG C 1 33 ? -25.927 27.002 32.233 1.00 37.06 33 ARG C O 1
ATOM 3012 N N . ARG C 1 34 ? -24.772 28.665 33.166 1.00 34.68 34 ARG C N 1
ATOM 3013 C CA . ARG C 1 34 ? -23.515 28.091 32.704 1.00 34.88 34 ARG C CA 1
ATOM 3014 C C . ARG C 1 34 ? -23.164 26.761 33.385 1.00 35.32 34 ARG C C 1
ATOM 3015 O O . ARG C 1 34 ? -22.671 25.833 32.742 1.00 33.46 34 ARG C O 1
ATOM 3023 N N . ILE C 1 35 ? -23.432 26.662 34.682 1.00 34.64 35 ILE C N 1
ATOM 3024 C CA . ILE C 1 35 ? -23.143 25.436 35.414 1.00 35.75 35 ILE C CA 1
ATOM 3025 C C . ILE C 1 35 ? -24.052 24.300 34.959 1.00 37.10 35 ILE C C 1
ATOM 3026 O O . ILE C 1 35 ? -23.604 23.170 34.794 1.00 39.09 35 ILE C O 1
ATOM 3031 N N . ALA C 1 36 ? -25.329 24.600 34.761 1.00 37.98 36 ALA C N 1
ATOM 3032 C CA . ALA C 1 36 ? -26.274 23.588 34.312 1.00 41.93 36 ALA C CA 1
ATOM 3033 C C . ALA C 1 36 ? -25.787 22.998 32.986 1.00 43.50 36 ALA C C 1
ATOM 3034 O O . ALA C 1 36 ? -25.839 21.784 32.786 1.00 43.52 36 ALA C O 1
ATOM 3036 N N . GLN C 1 37 ? -25.302 23.860 32.094 1.00 44.53 37 GLN C N 1
ATOM 3037 C CA . GLN C 1 37 ? -24.804 23.419 30.790 1.00 47.92 37 GLN C CA 1
ATOM 3038 C C . GLN C 1 37 ? -23.567 22.542 30.918 1.00 48.50 37 GLN C C 1
ATOM 3039 O O . GLN C 1 37 ? -23.433 21.542 30.214 1.00 48.89 37 GLN C O 1
ATOM 3045 N N . ARG C 1 38 ? -22.654 22.933 31.801 1.00 48.26 38 ARG C N 1
ATOM 3046 C CA . ARG C 1 38 ? -21.424 22.178 32.021 1.00 48.68 38 ARG C CA 1
ATOM 3047 C C . ARG C 1 38 ? -21.716 20.840 32.688 1.00 49.12 38 ARG C C 1
ATOM 3048 O O . ARG C 1 38 ? -21.120 19.818 32.334 1.00 49.43 38 ARG C O 1
ATOM 3056 N N . ALA C 1 39 ? -22.630 20.857 33.657 1.00 47.47 39 ALA C N 1
ATOM 3057 C CA . ALA C 1 39 ? -23.001 19.654 34.396 1.00 47.24 39 ALA C CA 1
ATOM 3058 C C . ALA C 1 39 ? -23.817 18.677 33.557 1.00 47.08 39 ALA C C 1
ATOM 3059 O O . ALA C 1 39 ? -23.830 17.479 33.827 1.00 46.22 39 ALA C O 1
ATOM 3061 N N . GLY C 1 40 ? -24.504 19.188 32.542 1.00 47.15 40 GLY C N 1
ATOM 3062 C CA . GLY C 1 40 ? -25.314 18.321 31.709 1.00 47.43 40 GLY C CA 1
ATOM 3063 C C . GLY C 1 40 ? -26.641 17.983 32.368 1.00 49.42 40 GLY C C 1
ATOM 3064 O O . GLY C 1 40 ? -27.285 16.996 32.020 1.00 49.48 40 GLY C O 1
ATOM 3065 N N . VAL C 1 41 ? -27.049 18.801 33.332 1.00 49.00 41 VAL C N 1
ATOM 3066 C CA . VAL C 1 41 ? -28.313 18.588 34.023 1.00 47.86 41 VAL C CA 1
ATOM 3067 C C . VAL C 1 41 ? -29.257 19.710 33.617 1.00 48.34 41 VAL C C 1
ATOM 3068 O O . VAL C 1 41 ? -28.821 20.733 33.088 1.00 49.77 41 VAL C O 1
ATOM 3072 N N . PRO C 1 42 ? -30.567 19.533 33.848 1.00 48.90 42 PRO C N 1
ATOM 3073 C CA . PRO C 1 42 ? -31.530 20.578 33.490 1.00 48.13 42 PRO C CA 1
ATOM 3074 C C . PRO C 1 42 ? -31.374 21.780 34.427 1.00 46.77 42 PRO C C 1
ATOM 3075 O O . PRO C 1 42 ? -30.927 21.635 35.563 1.00 47.37 42 PRO C O 1
ATOM 3079 N N . LEU C 1 43 ? -31.740 22.961 33.948 1.00 45.36 43 LEU C N 1
ATOM 3080 C CA . LEU C 1 43 ? -31.626 24.177 34.744 1.00 44.59 43 LEU C CA 1
ATOM 3081 C C . LEU C 1 43 ? -32.286 24.046 36.116 1.00 43.75 43 LEU C C 1
ATOM 3082 O O . LEU C 1 43 ? -31.745 24.510 37.121 1.00 43.41 43 LEU C O 1
ATOM 3087 N N . GLY C 1 44 ? -33.449 23.401 36.152 1.00 42.13 44 GLY C N 1
ATOM 3088 C CA . GLY C 1 44 ? -34.171 23.225 37.400 1.00 41.19 44 GLY C CA 1
ATOM 3089 C C . GLY C 1 44 ? -33.421 22.487 38.496 1.00 41.03 44 GLY C C 1
ATOM 3090 O O . GLY C 1 44 ? -33.692 22.688 39.681 1.00 39.25 44 GLY C O 1
ATOM 3091 N N . SER C 1 45 ? -32.488 21.621 38.115 1.00 41.50 45 SER C N 1
ATOM 3092 C CA . SER C 1 45 ? -31.714 20.866 39.100 1.00 42.36 45 SER C CA 1
ATOM 3093 C C . SER C 1 45 ? -30.901 21.771 40.029 1.00 41.45 45 SER C C 1
ATOM 3094 O O . SER C 1 45 ? -30.628 21.407 41.174 1.00 42.79 45 SER C O 1
ATOM 3097 N N . MET C 1 46 ? -30.518 22.945 39.537 1.00 39.68 46 MET C N 1
ATOM 3098 C CA . MET C 1 46 ? -29.730 23.880 40.333 1.00 39.42 46 MET C CA 1
ATOM 3099 C C . MET C 1 46 ? -30.474 24.344 41.588 1.00 39.75 46 MET C C 1
ATOM 3100 O O . MET C 1 46 ? -29.969 24.206 42.702 1.00 35.72 46 MET C O 1
ATOM 3105 N N . THR C 1 47 ? -31.670 24.902 41.400 1.00 40.05 47 THR C N 1
ATOM 3106 C CA . THR C 1 47 ? -32.465 25.401 42.523 1.00 39.38 47 THR C CA 1
ATOM 3107 C C . THR C 1 47 ? -33.200 24.307 43.286 1.00 38.22 47 THR C C 1
ATOM 3108 O O . THR C 1 47 ? -33.859 24.574 44.292 1.00 38.61 47 THR C O 1
ATOM 3112 N N . TYR C 1 48 ? -33.093 23.075 42.796 1.00 37.94 48 TYR C N 1
ATOM 3113 C CA . TYR C 1 48 ? -33.685 21.924 43.465 1.00 35.61 48 TYR C CA 1
ATOM 3114 C C . TYR C 1 48 ? -32.674 21.497 44.524 1.00 37.31 48 TYR C C 1
ATOM 3115 O O . TYR C 1 48 ? -33.041 21.049 45.608 1.00 37.03 48 TYR C O 1
ATOM 3124 N N . HIS C 1 49 ? -31.391 21.639 44.190 1.00 37.20 49 HIS C N 1
ATOM 3125 C CA . HIS C 1 49 ? -30.304 21.234 45.081 1.00 38.84 49 HIS C CA 1
ATOM 3126 C C . HIS C 1 49 ? -29.637 22.335 45.902 1.00 38.31 49 HIS C C 1
ATOM 3127 O O . HIS C 1 49 ? -29.073 22.056 46.956 1.00 39.82 49 HIS C O 1
ATOM 3134 N N . PHE C 1 50 ? -29.693 23.576 45.435 1.00 36.49 50 PHE C N 1
ATOM 3135 C CA . PHE C 1 50 ? -29.045 24.670 46.156 1.00 37.35 50 PHE C CA 1
ATOM 3136 C C . PHE C 1 50 ? -29.950 25.870 46.375 1.00 38.18 50 PHE C C 1
ATOM 3137 O O . PHE C 1 50 ? -30.691 26.269 45.481 1.00 38.49 50 PHE C O 1
ATOM 3145 N N . THR C 1 51 ? -29.867 26.446 47.568 1.00 39.93 51 THR C N 1
ATOM 3146 C CA . THR C 1 51 ? -30.679 27.598 47.942 1.00 43.18 51 THR C CA 1
ATOM 3147 C C . THR C 1 51 ? -30.303 28.846 47.155 1.00 44.84 51 THR C C 1
ATOM 3148 O O . THR C 1 51 ? -31.084 29.802 47.070 1.00 45.93 51 THR C O 1
ATOM 3152 N N . GLY C 1 52 ? -29.106 28.823 46.577 1.00 44.52 52 GLY C N 1
ATOM 3153 C CA . GLY C 1 52 ? -28.618 29.948 45.800 1.00 45.65 52 GLY C CA 1
ATOM 3154 C C . GLY C 1 52 ? -27.114 29.837 45.604 1.00 46.77 52 GLY C C 1
ATOM 3155 O O . GLY C 1 52 ? -26.472 28.974 46.203 1.00 45.45 52 GLY C O 1
ATOM 3156 N N . ILE C 1 53 ? -26.551 30.713 44.777 1.00 47.57 53 ILE C N 1
ATOM 3157 C CA . ILE C 1 53 ? -25.117 30.708 44.494 1.00 48.52 53 ILE C CA 1
ATOM 3158 C C . ILE C 1 53 ? -24.266 30.641 45.760 1.00 47.82 53 ILE C C 1
ATOM 3159 O O . ILE C 1 53 ? -23.246 29.962 45.790 1.00 46.00 53 ILE C O 1
ATOM 3164 N N . GLU C 1 54 ? -24.694 31.341 46.804 1.00 47.05 54 GLU C N 1
ATOM 3165 C CA . GLU C 1 54 ? -23.970 31.355 48.069 1.00 46.35 54 GLU C CA 1
ATOM 3166 C C . GLU C 1 54 ? -23.733 29.933 48.586 1.00 42.63 54 GLU C C 1
ATOM 3167 O O . GLU C 1 54 ? -22.595 29.537 48.833 1.00 40.73 54 GLU C O 1
ATOM 3173 N N . GLN C 1 55 ? -24.808 29.171 48.751 1.00 38.50 55 GLN C N 1
ATOM 3174 C CA . GLN C 1 55 ? -24.694 27.799 49.232 1.00 37.09 55 GLN C CA 1
ATOM 3175 C C . GLN C 1 55 ? -23.843 26.961 48.279 1.00 34.83 55 GLN C C 1
ATOM 3176 O O . GLN C 1 55 ? -22.948 26.227 48.705 1.00 33.06 55 GLN C O 1
ATOM 3182 N N . LEU C 1 56 ? -24.130 27.088 46.989 1.00 33.74 56 LEU C N 1
ATOM 3183 C CA . LEU C 1 56 ? -23.408 26.360 45.951 1.00 34.74 56 LEU C CA 1
ATOM 3184 C C . LEU C 1 56 ? -21.906 26.593 46.034 1.00 35.13 56 LEU C C 1
ATOM 3185 O O . LEU C 1 56 ? -21.109 25.662 45.928 1.00 35.00 56 LEU C O 1
ATOM 3190 N N . LEU C 1 57 ? -21.534 27.856 46.196 1.00 34.24 57 LEU C N 1
ATOM 3191 C CA . LEU C 1 57 ? -20.143 28.252 46.287 1.00 36.21 57 LEU C CA 1
ATOM 3192 C C . LEU C 1 57 ? -19.491 27.627 47.517 1.00 37.02 57 LEU C C 1
ATOM 3193 O O . LEU C 1 57 ? -18.375 27.117 47.453 1.00 36.86 57 LEU C O 1
ATOM 3198 N N . ARG C 1 58 ? -20.206 27.667 48.633 1.00 37.09 58 ARG C N 1
ATOM 3199 C CA . ARG C 1 58 ? -19.717 27.120 49.889 1.00 39.14 58 ARG C CA 1
ATOM 3200 C C . ARG C 1 58 ? -19.396 25.638 49.733 1.00 38.98 58 ARG C C 1
ATOM 3201 O O . ARG C 1 58 ? -18.312 25.190 50.090 1.00 39.34 58 ARG C O 1
ATOM 3209 N N . GLU C 1 59 ? -20.331 24.877 49.183 1.00 39.25 59 GLU C N 1
ATOM 3210 C CA . GLU C 1 59 ? -20.111 23.451 49.012 1.00 41.30 59 GLU C CA 1
ATOM 3211 C C . GLU C 1 59 ? -19.096 23.071 47.938 1.00 39.91 59 GLU C C 1
ATOM 3212 O O . GLU C 1 59 ? -18.359 22.102 48.110 1.00 40.38 59 GLU C O 1
ATOM 3218 N N . ALA C 1 60 ? -19.055 23.813 46.835 1.00 37.64 60 ALA C N 1
ATOM 3219 C CA . ALA C 1 60 ? -18.087 23.516 45.777 1.00 36.64 60 ALA C CA 1
ATOM 3220 C C . ALA C 1 60 ? -16.685 23.694 46.361 1.00 36.18 60 ALA C C 1
ATOM 3221 O O . ALA C 1 60 ? -15.845 22.805 46.268 1.00 36.03 60 ALA C O 1
ATOM 3223 N N . PHE C 1 61 ? -16.441 24.851 46.965 1.00 35.97 61 PHE C N 1
ATOM 3224 C CA . PHE C 1 61 ? -15.150 25.129 47.571 1.00 37.37 61 PHE C CA 1
ATOM 3225 C C . PHE C 1 61 ? -14.922 24.216 48.773 1.00 38.22 61 PHE C C 1
ATOM 3226 O O . PHE C 1 61 ? -13.790 24.035 49.222 1.00 39.52 61 PHE C O 1
ATOM 3234 N N . GLY C 1 62 ? -16.006 23.648 49.289 1.00 39.27 62 GLY C N 1
ATOM 3235 C CA . GLY C 1 62 ? -15.895 22.740 50.413 1.00 40.23 62 GLY C CA 1
ATOM 3236 C C . GLY C 1 62 ? -15.233 21.477 49.902 1.00 41.13 62 GLY C C 1
ATOM 3237 O O . GLY C 1 62 ? -14.357 20.905 50.558 1.00 41.89 62 GLY C O 1
ATOM 3238 N N . ARG C 1 63 ? -15.657 21.043 48.717 1.00 40.72 63 ARG C N 1
ATOM 3239 C CA . ARG C 1 63 ? -15.095 19.856 48.089 1.00 42.83 63 ARG C CA 1
ATOM 3240 C C . ARG C 1 63 ? -13.638 20.091 47.687 1.00 41.03 63 ARG C C 1
ATOM 3241 O O . ARG C 1 63 ? -12.815 19.183 47.771 1.00 40.94 63 ARG C O 1
ATOM 3249 N N . PHE C 1 64 ? -13.319 21.309 47.260 1.00 39.87 64 PHE C N 1
ATOM 3250 C CA . PHE C 1 64 ? -11.954 21.631 46.855 1.00 38.58 64 PHE C CA 1
ATOM 3251 C C . PHE C 1 64 ? -11.064 21.567 48.076 1.00 39.56 64 PHE C C 1
ATOM 3252 O O . PHE C 1 64 ? -9.957 21.040 48.028 1.00 39.36 64 PHE C O 1
ATOM 3260 N N . THR C 1 65 ? -11.565 22.120 49.172 1.00 40.72 65 THR C N 1
ATOM 3261 C CA . THR C 1 65 ? -10.843 22.128 50.433 1.00 42.76 65 THR C CA 1
ATOM 3262 C C . THR C 1 65 ? -10.546 20.693 50.874 1.00 42.77 65 THR C C 1
ATOM 3263 O O . 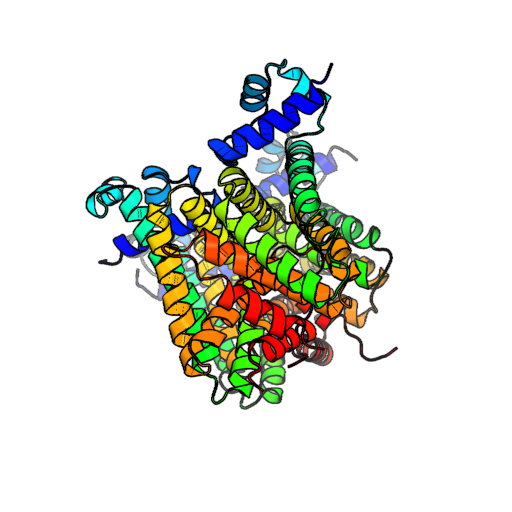THR C 1 65 ? -9.457 20.402 51.368 1.00 40.96 65 THR C O 1
ATOM 3267 N N . ASP C 1 66 ? -11.522 19.805 50.703 1.00 42.95 66 ASP C N 1
ATOM 3268 C CA . ASP C 1 66 ? -11.343 18.401 51.066 1.00 44.43 66 ASP C CA 1
ATOM 3269 C C . ASP C 1 66 ? -10.187 17.831 50.251 1.00 43.81 66 ASP C C 1
ATOM 3270 O O . ASP C 1 66 ? -9.432 16.986 50.725 1.00 45.45 66 ASP C O 1
ATOM 3275 N N . HIS C 1 67 ? -10.061 18.304 49.017 1.00 42.80 67 HIS C N 1
ATOM 3276 C CA . HIS C 1 67 ? -9.007 17.848 48.121 1.00 41.65 67 HIS C CA 1
ATOM 3277 C C . HIS C 1 67 ? -7.636 18.296 48.621 1.00 39.74 67 HIS C C 1
ATOM 3278 O O . HIS C 1 67 ? -6.689 17.511 48.657 1.00 39.23 67 HIS C O 1
ATOM 3285 N N . ILE C 1 68 ? -7.540 19.559 49.015 1.00 38.00 68 ILE C N 1
ATOM 3286 C CA . ILE C 1 68 ? -6.281 20.108 49.494 1.00 37.33 68 ILE C CA 1
ATOM 3287 C C . ILE C 1 68 ? -5.840 19.462 50.804 1.00 36.48 68 ILE C C 1
ATOM 3288 O O . ILE C 1 68 ? -4.664 19.161 50.984 1.00 36.61 68 ILE C O 1
ATOM 3293 N N . VAL C 1 69 ? -6.787 19.244 51.710 1.00 37.33 69 VAL C N 1
ATOM 3294 C CA . VAL C 1 69 ? -6.499 18.613 52.991 1.00 38.95 69 VAL C CA 1
ATOM 3295 C C . VAL C 1 69 ? -5.887 17.225 52.749 1.00 39.48 69 VAL C C 1
ATOM 3296 O O . VAL C 1 69 ? -4.967 16.803 53.459 1.00 39.82 69 VAL C O 1
ATOM 3300 N N . ALA C 1 70 ? -6.400 16.531 51.735 1.00 38.76 70 ALA C N 1
ATOM 3301 C CA . ALA C 1 70 ? -5.921 15.203 51.364 1.00 37.62 70 ALA C CA 1
ATOM 3302 C C . ALA C 1 70 ? -4.469 15.257 50.904 1.00 37.73 70 ALA C C 1
ATOM 3303 O O . ALA C 1 70 ? -3.661 14.409 51.279 1.00 38.22 70 ALA C O 1
ATOM 3305 N N . VAL C 1 71 ? -4.141 16.250 50.081 1.00 37.77 71 VAL C N 1
ATOM 3306 C CA . VAL C 1 71 ? -2.772 16.412 49.591 1.00 36.54 71 VAL C CA 1
ATOM 3307 C C . VAL C 1 71 ? -1.815 16.631 50.764 1.00 36.99 71 VAL C C 1
ATOM 3308 O O . VAL C 1 71 ? -0.680 16.154 50.750 1.00 37.79 71 VAL C O 1
ATOM 3312 N N . PHE C 1 72 ? -2.272 17.349 51.781 1.00 37.65 72 PHE C N 1
ATOM 3313 C CA . PHE C 1 72 ? -1.443 17.586 52.953 1.00 38.50 72 PHE C CA 1
ATOM 3314 C C . PHE C 1 72 ? -1.263 16.259 53.681 1.00 40.83 72 PHE C C 1
ATOM 3315 O O . PHE C 1 72 ? -0.168 15.925 54.136 1.00 38.38 72 PHE C O 1
ATOM 3323 N N . ASP C 1 73 ? -2.348 15.497 53.774 1.00 43.72 73 ASP C N 1
ATOM 3324 C CA . ASP C 1 73 ? -2.318 14.196 54.434 1.00 46.26 73 ASP C CA 1
ATOM 3325 C C . ASP C 1 73 ? -1.377 13.238 53.712 1.00 46.33 73 ASP C C 1
ATOM 3326 O O . ASP C 1 73 ? -0.493 12.632 54.326 1.00 45.01 73 ASP C O 1
ATOM 3331 N N . GLU C 1 74 ? -1.571 13.111 52.403 1.00 45.12 74 GLU C N 1
ATOM 3332 C CA . GLU C 1 74 ? -0.745 12.229 51.596 1.00 45.82 74 GLU C CA 1
ATOM 3333 C C . GLU C 1 74 ? 0.741 12.470 51.819 1.00 44.65 74 GLU C C 1
ATOM 3334 O O . GLU C 1 74 ? 1.498 11.524 52.022 1.00 44.60 74 GLU C O 1
ATOM 3340 N N . HIS C 1 75 ? 1.160 13.732 51.786 1.00 42.65 75 HIS C N 1
ATOM 3341 C CA . HIS C 1 75 ? 2.570 14.050 51.978 1.00 42.70 75 HIS C CA 1
ATOM 3342 C C . HIS C 1 75 ? 3.069 13.946 53.416 1.00 41.28 75 HIS C C 1
ATOM 3343 O O . HIS C 1 75 ? 4.003 13.206 53.697 1.00 42.03 75 HIS C O 1
ATOM 3350 N N . LEU C 1 76 ? 2.434 14.691 54.314 1.00 41.37 76 LEU C N 1
ATOM 3351 C CA . LEU C 1 76 ? 2.821 14.752 55.721 1.00 41.85 76 LEU C CA 1
ATOM 3352 C C . LEU C 1 76 ? 2.414 13.583 56.610 1.00 44.10 76 LEU C C 1
ATOM 3353 O O . LEU C 1 76 ? 3.032 13.355 57.650 1.00 43.29 76 LEU C O 1
ATOM 3358 N N . GLY C 1 77 ? 1.372 12.859 56.215 1.00 46.20 77 GLY C N 1
ATOM 3359 C CA . GLY C 1 77 ? 0.905 11.743 57.016 1.00 48.62 77 GLY C CA 1
ATOM 3360 C C . GLY C 1 77 ? 1.898 10.605 57.146 1.00 51.50 77 GLY C C 1
ATOM 3361 O O . GLY C 1 77 ? 1.935 9.925 58.173 1.00 50.71 77 GLY C O 1
ATOM 3362 N N . ALA C 1 78 ? 2.715 10.404 56.117 1.00 53.17 78 ALA C N 1
ATOM 3363 C CA . ALA C 1 78 ? 3.692 9.321 56.120 1.00 55.56 78 ALA C CA 1
ATOM 3364 C C . ALA C 1 78 ? 4.936 9.579 56.977 1.00 57.14 78 ALA C C 1
ATOM 3365 O O . ALA C 1 78 ? 5.476 8.650 57.577 1.00 58.84 78 ALA C O 1
ATOM 3367 N N . ALA C 1 79 ? 5.381 10.832 57.037 1.00 57.40 79 ALA C N 1
ATOM 3368 C CA . ALA C 1 79 ? 6.571 11.210 57.805 1.00 56.63 79 ALA C CA 1
ATOM 3369 C C . ALA C 1 79 ? 6.797 10.410 59.094 1.00 57.85 79 ALA C C 1
ATOM 3370 O O . ALA C 1 79 ? 5.934 10.359 59.975 1.00 57.15 79 ALA C O 1
ATOM 3372 N N . ALA C 1 80 ? 7.976 9.800 59.197 1.00 57.86 80 ALA C N 1
ATOM 3373 C CA . ALA C 1 80 ? 8.347 8.996 60.358 1.00 58.94 80 ALA C CA 1
ATOM 3374 C C . ALA C 1 80 ? 9.039 9.812 61.449 1.00 58.41 80 ALA C C 1
ATOM 3375 O O . ALA C 1 80 ? 8.858 9.546 62.636 1.00 59.08 80 ALA C O 1
ATOM 3377 N N . ASP C 1 81 ? 9.837 10.794 61.043 1.00 57.80 81 ASP C N 1
ATOM 3378 C CA . ASP C 1 81 ? 10.550 11.651 61.985 1.00 57.26 81 ASP C CA 1
ATOM 3379 C C . ASP C 1 81 ? 10.612 13.089 61.470 1.00 56.14 81 ASP C C 1
ATOM 3380 O O . ASP C 1 81 ? 10.001 13.418 60.456 1.00 55.77 81 ASP C O 1
ATOM 3385 N N . ARG C 1 82 ? 11.356 13.940 62.170 1.00 55.12 82 ARG C N 1
ATOM 3386 C CA . ARG C 1 82 ? 11.485 15.342 61.785 1.00 54.76 82 ARG C CA 1
ATOM 3387 C C . ARG C 1 82 ? 12.163 15.506 60.431 1.00 53.60 82 ARG C C 1
ATOM 3388 O O . ARG C 1 82 ? 11.741 16.323 59.614 1.00 51.65 82 ARG C O 1
ATOM 3396 N N . ASP C 1 83 ? 13.220 14.734 60.202 1.00 53.21 83 ASP C N 1
ATOM 3397 C CA . ASP C 1 83 ? 13.958 14.811 58.949 1.00 52.89 83 ASP C CA 1
ATOM 3398 C C . ASP C 1 83 ? 13.080 14.466 57.757 1.00 50.27 83 ASP C C 1
ATOM 3399 O O . ASP C 1 83 ? 13.177 15.099 56.710 1.00 48.84 83 ASP C O 1
ATOM 3404 N N . GLU C 1 84 ? 12.225 13.460 57.913 1.00 48.80 84 GLU C N 1
ATOM 3405 C CA . GLU C 1 84 ? 11.332 13.068 56.831 1.00 46.80 84 GLU C CA 1
ATOM 3406 C C . GLU C 1 84 ? 10.222 14.102 56.709 1.00 44.02 84 GLU C C 1
ATOM 3407 O O . GLU C 1 84 ? 9.701 14.347 55.625 1.00 43.87 84 GLU C O 1
ATOM 3413 N N . ALA C 1 85 ? 9.862 14.709 57.834 1.00 42.33 85 ALA C N 1
ATOM 3414 C CA . ALA C 1 85 ? 8.806 15.709 57.847 1.00 40.78 85 ALA C CA 1
ATOM 3415 C C . ALA C 1 85 ? 9.228 16.926 57.029 1.00 39.75 85 ALA C C 1
ATOM 3416 O O . ALA C 1 85 ? 8.443 17.446 56.238 1.00 39.88 85 ALA C O 1
ATOM 3418 N N . ARG C 1 86 ? 10.471 17.368 57.215 1.00 38.60 86 ARG C N 1
ATOM 3419 C CA . ARG C 1 86 ? 10.976 18.519 56.486 1.00 39.48 86 ARG C CA 1
ATOM 3420 C C . ARG C 1 86 ? 11.013 18.228 54.997 1.00 39.14 86 ARG C C 1
ATOM 3421 O O . ARG C 1 86 ? 10.598 19.055 54.186 1.00 37.21 86 ARG C O 1
ATOM 3429 N N . GLU C 1 87 ? 11.526 17.051 54.646 1.00 38.85 87 GLU C N 1
ATOM 3430 C CA . GLU C 1 87 ? 11.614 16.646 53.250 1.00 38.67 87 GLU C CA 1
ATOM 3431 C C . GLU C 1 87 ? 10.207 16.597 52.656 1.00 37.04 87 GLU C C 1
ATOM 3432 O O . GLU C 1 87 ? 9.972 17.079 51.551 1.00 36.67 87 GLU C O 1
ATOM 3438 N N . ALA C 1 88 ? 9.273 16.025 53.407 1.00 36.80 88 ALA C N 1
ATOM 3439 C CA . ALA C 1 88 ? 7.891 15.915 52.952 1.00 37.65 88 ALA C CA 1
ATOM 3440 C C . ALA C 1 88 ? 7.297 17.306 52.724 1.00 36.29 88 ALA C C 1
ATOM 3441 O O . ALA C 1 88 ? 6.636 17.547 51.722 1.00 36.24 88 ALA C O 1
ATOM 3443 N N . VAL C 1 89 ? 7.544 18.225 53.650 1.00 36.87 89 VAL C N 1
ATOM 3444 C CA . VAL C 1 89 ? 7.028 19.585 53.510 1.00 34.55 89 VAL C CA 1
ATOM 3445 C C . VAL C 1 89 ? 7.568 20.201 52.235 1.00 35.84 89 VAL C C 1
ATOM 3446 O O . VAL C 1 89 ? 6.837 20.864 51.497 1.00 36.33 89 VAL C O 1
ATOM 3450 N N . ALA C 1 90 ? 8.858 19.995 51.986 1.00 34.32 90 ALA C N 1
ATOM 3451 C CA . ALA C 1 90 ? 9.480 20.529 50.787 1.00 35.12 90 ALA C CA 1
ATOM 3452 C C . ALA C 1 90 ? 8.737 19.945 49.596 1.00 36.44 90 ALA C C 1
ATOM 3453 O O . ALA C 1 90 ? 8.401 20.658 48.654 1.00 33.62 90 ALA C O 1
ATOM 3455 N N . ASP C 1 91 ? 8.482 18.639 49.652 1.00 36.99 91 ASP C N 1
ATOM 3456 C CA . ASP C 1 91 ? 7.751 17.965 48.589 1.00 37.71 91 ASP C CA 1
ATOM 3457 C C . ASP C 1 91 ? 6.398 18.650 48.402 1.00 37.06 91 ASP C C 1
ATOM 3458 O O . ASP C 1 91 ? 6.046 19.069 47.299 1.00 37.80 91 ASP C O 1
ATOM 3463 N N . LEU C 1 92 ? 5.638 18.765 49.484 1.00 36.66 92 LEU C N 1
ATOM 3464 C CA . LEU C 1 92 ? 4.322 19.403 49.421 1.00 37.31 92 LEU C CA 1
ATOM 3465 C C . LEU C 1 92 ? 4.393 20.789 48.762 1.00 36.17 92 LEU C C 1
ATOM 3466 O O . LEU C 1 92 ? 3.658 21.080 47.821 1.00 37.90 92 LEU C O 1
ATOM 3471 N N . VAL C 1 93 ? 5.286 21.636 49.260 1.00 36.02 93 VAL C N 1
ATOM 3472 C CA . VAL C 1 93 ? 5.462 22.988 48.731 1.00 35.42 93 VAL C CA 1
ATOM 3473 C C . VAL C 1 93 ? 5.641 22.989 47.217 1.00 36.75 93 VAL C C 1
ATOM 3474 O O . VAL C 1 93 ? 4.976 23.733 46.500 1.00 34.86 93 VAL C O 1
ATOM 3478 N N . HIS C 1 94 ? 6.553 22.161 46.733 1.00 38.16 94 HIS C N 1
ATOM 3479 C CA . HIS C 1 94 ? 6.799 22.104 45.305 1.00 42.08 94 HIS C CA 1
ATOM 3480 C C . HIS C 1 94 ? 5.642 21.521 44.500 1.00 42.83 94 HIS C C 1
ATOM 3481 O O . HIS C 1 94 ? 5.383 21.968 43.381 1.00 43.88 94 HIS C O 1
ATOM 3488 N N . GLU C 1 95 ? 4.928 20.549 45.058 1.00 42.53 95 GLU C N 1
ATOM 3489 C CA . GLU C 1 95 ? 3.793 19.997 44.325 1.00 45.68 95 GLU C CA 1
ATOM 3490 C C . GLU C 1 95 ? 2.677 21.038 44.234 1.00 43.92 95 GLU C C 1
ATOM 3491 O O . GLU C 1 95 ? 2.121 21.273 43.164 1.00 43.39 95 GLU C O 1
ATOM 3497 N N . LEU C 1 96 ? 2.362 21.668 45.361 1.00 44.52 96 LEU C N 1
ATOM 3498 C CA . LEU C 1 96 ? 1.302 22.676 45.403 1.00 44.87 96 LEU C CA 1
ATOM 3499 C C . LEU C 1 96 ? 1.561 23.872 44.493 1.00 45.17 96 LEU C C 1
ATOM 3500 O O . LEU C 1 96 ? 0.616 24.485 43.986 1.00 43.17 96 LEU C O 1
ATOM 3505 N N . SER C 1 97 ? 2.834 24.203 44.279 1.00 45.15 97 SER C N 1
ATOM 3506 C CA . SER C 1 97 ? 3.166 25.358 43.450 1.00 47.76 97 SER C CA 1
ATOM 3507 C C . SER C 1 97 ? 3.501 25.079 41.988 1.00 49.70 97 SER C C 1
ATOM 3508 O O . SER C 1 97 ? 3.385 25.978 41.155 1.00 51.78 97 SER C O 1
ATOM 3511 N N . GLU C 1 98 ? 3.911 23.858 41.657 1.00 52.24 98 GLU C N 1
ATOM 3512 C CA . GLU C 1 98 ? 4.234 23.561 40.263 1.00 55.71 98 GLU C CA 1
ATOM 3513 C C . GLU C 1 98 ? 3.839 22.170 39.764 1.00 56.59 98 GLU C C 1
ATOM 3514 O O . GLU C 1 98 ? 4.686 21.409 39.294 1.00 59.70 98 GLU C O 1
ATOM 3520 N N . ASP C 1 99 ? 2.555 21.845 39.864 1.00 54.84 99 ASP C N 1
ATOM 3521 C CA . ASP C 1 99 ? 2.046 20.555 39.398 1.00 54.76 99 ASP C CA 1
ATOM 3522 C C . ASP C 1 99 ? 0.592 20.666 38.935 1.00 52.66 99 ASP C C 1
ATOM 3523 O O . ASP C 1 99 ? 0.132 19.859 38.126 1.00 51.61 99 ASP C O 1
ATOM 3528 N N . SER C 1 100 ? -0.125 21.666 39.442 1.00 49.96 100 SER C N 1
ATOM 3529 C CA . SER C 1 100 ? -1.523 21.862 39.058 1.00 48.05 100 SER C CA 1
ATOM 3530 C C . SER C 1 100 ? -1.955 23.328 39.040 1.00 47.27 100 SER C C 1
ATOM 3531 O O . SER C 1 100 ? -2.216 23.924 40.090 1.00 46.14 100 SER C O 1
ATOM 3534 N N . GLN C 1 101 ? -2.030 23.899 37.841 1.00 45.34 101 GLN C N 1
ATOM 3535 C CA . GLN C 1 101 ? -2.455 25.281 37.673 1.00 45.55 101 GLN C CA 1
ATOM 3536 C C . GLN C 1 101 ? -3.902 25.408 38.145 1.00 43.15 101 GLN C C 1
ATOM 3537 O O . GLN C 1 101 ? -4.285 26.418 38.727 1.00 39.74 101 GLN C O 1
ATOM 3543 N N . ARG C 1 102 ? -4.703 24.379 37.874 1.00 41.33 102 ARG C N 1
ATOM 3544 C CA . ARG C 1 102 ? -6.103 24.372 38.297 1.00 41.35 102 ARG C CA 1
ATOM 3545 C C . ARG C 1 102 ? -6.152 24.615 39.803 1.00 39.77 102 ARG C C 1
ATOM 3546 O O . ARG C 1 102 ? -6.779 25.571 40.273 1.00 38.88 102 ARG C O 1
ATOM 3554 N N . ASP C 1 103 ? -5.474 23.748 40.551 1.00 38.59 103 ASP C N 1
ATOM 3555 C CA . ASP C 1 103 ? -5.427 23.851 42.009 1.00 38.03 103 ASP C CA 1
ATOM 3556 C C . ASP C 1 103 ? -4.906 25.206 42.479 1.00 36.04 103 ASP C C 1
ATOM 3557 O O . ASP C 1 103 ? -5.410 25.759 43.449 1.00 36.16 103 ASP C O 1
ATOM 3562 N N . LEU C 1 104 ? -3.899 25.744 41.798 1.00 34.35 104 LEU C N 1
ATOM 3563 C CA . LEU C 1 104 ? -3.354 27.043 42.183 1.00 34.04 104 LEU C CA 1
ATOM 3564 C C . LEU C 1 104 ? -4.419 28.119 42.000 1.00 34.37 104 LEU C C 1
ATOM 3565 O O . LEU C 1 104 ? -4.631 28.964 42.873 1.00 34.20 104 LEU C O 1
ATOM 3570 N N . VAL C 1 105 ? -5.093 28.081 40.858 1.00 32.88 105 VAL C N 1
ATOM 3571 C CA . VAL C 1 105 ? -6.129 29.054 40.564 1.00 32.81 105 VAL C CA 1
ATOM 3572 C C . VAL C 1 105 ? -7.279 28.949 41.570 1.00 33.27 105 VAL C C 1
ATOM 3573 O O . VAL C 1 105 ? -7.675 29.951 42.172 1.00 32.42 105 VAL C O 1
ATOM 3577 N N . LEU C 1 106 ? -7.805 27.740 41.761 1.00 32.76 106 LEU C N 1
ATOM 3578 C CA . LEU C 1 106 ? -8.904 27.552 42.696 1.00 33.15 106 LEU C CA 1
ATOM 3579 C C . LEU C 1 106 ? -8.503 28.032 44.084 1.00 32.71 106 LEU C C 1
ATOM 3580 O O . LEU C 1 106 ? -9.305 28.649 44.777 1.00 33.73 106 LEU C O 1
ATOM 3585 N N . THR C 1 107 ? -7.261 27.757 44.483 1.00 32.21 107 THR C N 1
ATOM 3586 C CA . THR C 1 107 ? -6.772 28.206 45.784 1.00 31.58 107 THR C CA 1
ATOM 3587 C C . THR C 1 107 ? -6.811 29.739 45.845 1.00 28.93 107 THR C C 1
ATOM 3588 O O . THR C 1 107 ? -7.221 30.308 46.845 1.00 30.14 107 THR C O 1
ATOM 3592 N N . GLN C 1 108 ? -6.382 30.409 44.781 1.00 31.19 108 GLN C N 1
ATOM 3593 C CA . GLN C 1 108 ? -6.386 31.878 44.771 1.00 31.74 108 GLN C CA 1
ATOM 3594 C C . GLN C 1 108 ? -7.795 32.456 44.697 1.00 32.20 108 GLN C C 1
ATOM 3595 O O . GLN C 1 108 ? -8.076 33.509 45.269 1.00 33.95 108 GLN C O 1
ATOM 3601 N N . GLU C 1 109 ? -8.687 31.774 43.993 1.00 30.05 109 GLU C N 1
ATOM 3602 C CA . GLU C 1 109 ? -10.053 32.253 43.916 1.00 31.54 109 GLU C CA 1
ATOM 3603 C C . GLU C 1 109 ? -10.679 32.176 45.312 1.00 32.09 109 GLU C C 1
ATOM 3604 O O . GLU C 1 109 ? -11.386 33.092 45.744 1.00 31.95 109 GLU C O 1
ATOM 3610 N N . LEU C 1 110 ? -10.405 31.091 46.034 1.00 32.90 110 LEU C N 1
ATOM 3611 C CA . LEU C 1 110 ? -10.969 30.948 47.375 1.00 31.66 110 LEU C CA 1
ATOM 3612 C C . LEU C 1 110 ? -10.418 32.003 48.335 1.00 32.46 110 LEU C C 1
ATOM 3613 O O . LEU C 1 110 ? -11.147 32.517 49.173 1.00 33.51 110 LEU C O 1
ATOM 3618 N N . TYR C 1 111 ? -9.132 32.325 48.221 1.00 34.17 111 TYR C N 1
ATOM 3619 C CA . TYR C 1 111 ? -8.544 33.330 49.100 1.00 35.30 111 TYR C CA 1
ATOM 3620 C C . TYR C 1 111 ? -9.205 34.682 48.887 1.00 36.20 111 TYR C C 1
ATOM 3621 O O . TYR C 1 111 ? -9.483 35.409 49.849 1.00 33.39 111 TYR C O 1
ATOM 3630 N N . THR C 1 112 ? -9.467 35.012 47.625 1.00 36.09 112 THR C N 1
ATOM 3631 C CA . THR C 1 112 ? -10.110 36.278 47.301 1.00 35.72 112 THR C CA 1
ATOM 3632 C C . THR C 1 112 ? -11.524 36.299 47.864 1.00 36.29 112 THR C C 1
ATOM 3633 O O . THR C 1 112 ? -11.931 37.272 48.495 1.00 39.51 112 THR C O 1
ATOM 3637 N N . LEU C 1 113 ? -12.270 35.221 47.647 1.00 35.57 113 LEU C N 1
ATOM 3638 C CA . LEU C 1 113 ? -13.635 35.135 48.160 1.00 36.58 113 LEU C CA 1
ATOM 3639 C C . LEU C 1 113 ? -13.605 35.275 49.687 1.00 38.11 113 LEU C C 1
ATOM 3640 O O . LEU C 1 113 ? -14.337 36.082 50.270 1.00 36.33 113 LEU C O 1
ATOM 3645 N N . ALA C 1 114 ? -12.741 34.492 50.327 1.00 39.22 114 ALA C N 1
ATOM 3646 C CA . ALA C 1 114 ? -12.609 34.519 51.781 1.00 39.88 114 ALA C CA 1
ATOM 3647 C C . ALA C 1 114 ? -12.202 35.911 52.264 1.00 40.37 114 ALA C C 1
ATOM 3648 O O . ALA C 1 114 ? -12.566 36.330 53.362 1.00 40.66 114 ALA C O 1
ATOM 3650 N N . ALA C 1 115 ? -11.453 36.634 51.442 1.00 41.62 115 ALA C N 1
ATOM 3651 C CA . ALA C 1 115 ? -11.036 37.979 51.814 1.00 42.09 115 ALA C CA 1
ATOM 3652 C C . ALA C 1 115 ? -12.252 38.903 51.850 1.00 43.74 115 ALA C C 1
ATOM 3653 O O . ALA C 1 115 ? -12.456 39.647 52.812 1.00 43.54 115 ALA C O 1
ATOM 3655 N N . ARG C 1 116 ? -13.066 38.840 50.799 1.00 44.93 116 ARG C N 1
ATOM 3656 C CA . ARG C 1 116 ? -14.262 39.673 50.693 1.00 45.53 116 ARG C CA 1
ATOM 3657 C C . ARG C 1 116 ? -15.373 39.268 51.656 1.00 45.71 116 ARG C C 1
ATOM 3658 O O . ARG C 1 116 ? -15.992 40.118 52.293 1.00 47.22 116 ARG C O 1
ATOM 3666 N N . GLN C 1 117 ? -15.631 37.967 51.750 1.00 45.49 117 GLN C N 1
ATOM 3667 C CA . GLN C 1 117 ? -16.685 37.456 52.619 1.00 45.88 117 GLN C CA 1
ATOM 3668 C C . GLN C 1 117 ? -16.117 36.497 53.660 1.00 45.85 117 GLN C C 1
ATOM 3669 O O . GLN C 1 117 ? -15.926 35.309 53.391 1.00 46.95 117 GLN C O 1
ATOM 3675 N N . PRO C 1 118 ? -15.854 37.003 54.873 1.00 48.17 118 PRO C N 1
ATOM 3676 C CA . PRO C 1 118 ? -15.300 36.206 55.972 1.00 47.93 118 PRO C CA 1
ATOM 3677 C C . PRO C 1 118 ? -15.929 34.836 56.206 1.00 48.21 118 PRO C C 1
ATOM 3678 O O . PRO C 1 118 ? -15.324 33.971 56.841 1.00 49.47 118 PR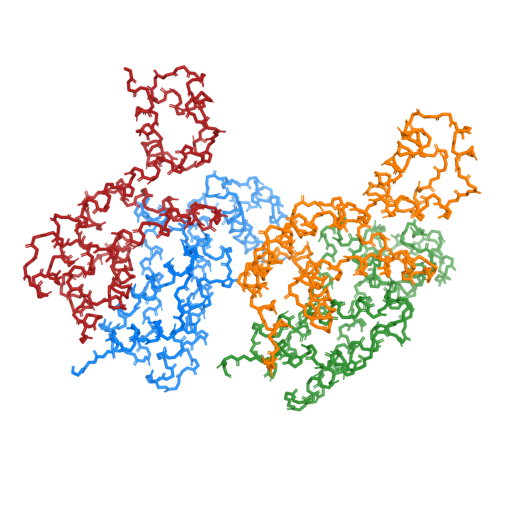O C O 1
ATOM 3682 N N . ALA C 1 119 ? -17.128 34.623 55.682 1.00 47.21 119 ALA C N 1
ATOM 3683 C CA . ALA C 1 119 ? -17.796 33.348 55.871 1.00 45.59 119 ALA C CA 1
ATOM 3684 C C . ALA C 1 119 ? -17.016 32.187 55.256 1.00 44.90 119 ALA C C 1
ATOM 3685 O O . ALA C 1 119 ? -17.101 31.057 55.729 1.00 43.33 119 ALA C O 1
ATOM 3687 N N . TYR C 1 120 ? -16.249 32.463 54.207 1.00 44.74 120 TYR C N 1
ATOM 3688 C CA . TYR C 1 120 ? -15.493 31.404 53.551 1.00 44.42 120 TYR C CA 1
ATOM 3689 C C . TYR C 1 120 ? -14.126 31.137 54.165 1.00 43.02 120 TYR C C 1
ATOM 3690 O O . TYR C 1 120 ? -13.457 30.175 53.803 1.00 42.02 120 TYR C O 1
ATOM 3699 N N . ARG C 1 121 ? -13.724 31.983 55.104 1.00 44.00 121 ARG C N 1
ATOM 3700 C CA . ARG C 1 121 ? -12.432 31.841 55.771 1.00 46.12 121 ARG C CA 1
ATOM 3701 C C . ARG C 1 121 ? -12.256 30.479 56.443 1.00 47.80 121 ARG C C 1
ATOM 3702 O O . ARG C 1 121 ? -11.173 29.884 56.397 1.00 46.57 121 ARG C O 1
ATOM 3710 N N . GLU C 1 122 ? -13.331 29.980 57.046 1.00 48.33 122 GLU C N 1
ATOM 3711 C CA . GLU C 1 122 ? -13.303 28.691 57.717 1.00 49.73 122 GLU C CA 1
ATOM 3712 C C . GLU C 1 122 ? -12.839 27.552 56.799 1.00 50.68 122 GLU C C 1
ATOM 3713 O O . GLU C 1 122 ? -12.224 26.587 57.257 1.00 50.06 122 GLU C O 1
ATOM 3719 N N . LEU C 1 123 ? -13.128 27.654 55.505 1.00 50.63 123 LEU C N 1
ATOM 3720 C CA . LEU C 1 123 ? -12.719 26.606 54.575 1.00 50.43 123 LEU C CA 1
ATOM 3721 C C . LEU C 1 123 ? -11.200 26.538 54.422 1.00 49.53 123 LEU C C 1
ATOM 3722 O O . LEU C 1 123 ? -10.628 25.453 54.285 1.00 49.38 123 LEU C O 1
ATOM 3727 N N . THR C 1 124 ? -10.545 27.692 54.453 1.00 47.76 124 THR C N 1
ATOM 3728 C CA . THR C 1 124 ? -9.093 27.727 54.315 1.00 46.46 124 THR C CA 1
ATOM 3729 C C . THR C 1 124 ? -8.445 27.134 55.564 1.00 45.36 124 THR C C 1
ATOM 3730 O O . THR C 1 124 ? -7.457 26.403 55.473 1.00 43.45 124 THR C O 1
ATOM 3734 N N . HIS C 1 125 ? -9.030 27.443 56.719 1.00 43.21 125 HIS C N 1
ATOM 3735 C CA . HIS C 1 125 ? -8.550 26.964 58.013 1.00 45.64 125 HIS C CA 1
ATOM 3736 C C . HIS C 1 125 ? -8.463 25.439 58.105 1.00 47.00 125 HIS C C 1
ATOM 3737 O O . HIS C 1 125 ? -7.741 24.905 58.950 1.00 47.50 125 HIS C O 1
ATOM 3744 N N . GLU C 1 126 ? -9.203 24.744 57.248 1.00 46.83 126 GLU C N 1
ATOM 3745 C CA . GLU C 1 126 ? -9.212 23.287 57.265 1.00 52.08 126 GLU C CA 1
ATOM 3746 C C . GLU C 1 126 ? -7.892 22.633 56.852 1.00 51.59 126 GLU C C 1
ATOM 3747 O O . GLU C 1 126 ? -7.463 21.662 57.485 1.00 51.60 126 GLU C O 1
ATOM 3753 N N . TRP C 1 127 ? -7.252 23.134 55.797 1.00 49.85 127 TRP C N 1
ATOM 3754 C CA . TRP C 1 127 ? -5.978 22.547 55.408 1.00 50.31 127 TRP C CA 1
ATOM 3755 C C . TRP C 1 127 ? -4.908 23.104 56.336 1.00 49.26 127 TRP C C 1
ATOM 3756 O O . TRP C 1 127 ? -3.860 22.481 56.553 1.00 47.70 127 TRP C O 1
ATOM 3767 N N . MET C 1 128 ? -5.190 24.271 56.908 1.00 47.16 128 MET C N 1
ATOM 3768 C CA . MET C 1 128 ? -4.261 24.878 57.857 1.00 47.08 128 MET C CA 1
ATOM 3769 C C . MET C 1 128 ? -4.242 23.977 59.093 1.00 44.60 128 MET C C 1
ATOM 3770 O O . MET C 1 128 ? -3.175 23.583 59.571 1.00 43.46 128 MET C O 1
ATOM 3775 N N . ARG C 1 129 ? -5.429 23.634 59.592 1.00 45.08 129 ARG C N 1
ATOM 3776 C CA . ARG C 1 129 ? -5.546 22.763 60.760 1.00 44.50 129 ARG C CA 1
ATOM 3777 C C . ARG C 1 129 ? -4.858 21.421 60.564 1.00 44.86 129 ARG C C 1
ATOM 3778 O O . ARG C 1 129 ? -4.080 20.991 61.419 1.00 45.23 129 ARG C O 1
ATOM 3786 N N . ARG C 1 130 ? -5.159 20.746 59.455 1.00 43.45 130 ARG C N 1
ATOM 3787 C CA . ARG C 1 130 ? -4.562 19.438 59.210 1.00 44.64 130 ARG C CA 1
ATOM 3788 C C . ARG C 1 130 ? -3.051 19.555 59.119 1.00 45.61 130 ARG C C 1
ATOM 3789 O O . ARG C 1 130 ? -2.315 18.712 59.650 1.00 46.18 130 ARG C O 1
ATOM 3797 N N . SER C 1 131 ? -2.593 20.615 58.458 1.00 44.15 131 SER C N 1
ATOM 3798 C CA . SER C 1 131 ? -1.173 20.853 58.304 1.00 44.47 131 SER C CA 1
ATOM 3799 C C . SER C 1 131 ? -0.529 20.820 59.678 1.00 44.80 131 SER C C 1
ATOM 3800 O O . SER C 1 131 ? 0.475 20.134 59.896 1.00 44.29 131 SER C O 1
ATOM 3803 N N . ARG C 1 132 ? -1.126 21.559 60.607 1.00 43.08 132 ARG C N 1
ATOM 3804 C CA . ARG C 1 132 ? -0.616 21.623 61.965 1.00 42.09 132 ARG C CA 1
ATOM 3805 C C . ARG C 1 132 ? -0.790 20.290 62.687 1.00 43.22 132 ARG C C 1
ATOM 3806 O O . ARG C 1 132 ? 0.089 19.863 63.440 1.00 43.68 132 ARG C O 1
ATOM 3814 N N . VAL C 1 133 ? -1.924 19.635 62.458 1.00 42.70 133 VAL C N 1
ATOM 3815 C CA . VAL C 1 133 ? -2.181 18.351 63.093 1.00 44.70 133 VAL C CA 1
ATOM 3816 C C . VAL C 1 133 ? -1.018 17.411 62.816 1.00 45.33 133 VAL C C 1
ATOM 3817 O O . VAL C 1 133 ? -0.512 16.757 63.723 1.00 46.38 133 VAL C O 1
ATOM 3821 N N . HIS C 1 134 ? -0.585 17.364 61.562 1.00 46.85 134 HIS C N 1
ATOM 3822 C CA . HIS C 1 134 ? 0.525 16.505 61.169 1.00 48.42 134 HIS C CA 1
ATOM 3823 C C . HIS C 1 134 ? 1.885 17.012 61.639 1.00 49.30 134 HIS C C 1
ATOM 3824 O O . HIS C 1 134 ? 2.708 16.238 62.126 1.00 48.90 134 HIS C O 1
ATOM 3831 N N . LEU C 1 135 ? 2.119 18.311 61.489 1.00 49.33 135 LEU C N 1
ATOM 3832 C CA . LEU C 1 135 ? 3.393 18.905 61.880 1.00 48.79 135 LEU C CA 1
ATOM 3833 C C . LEU C 1 135 ? 3.638 18.801 63.382 1.00 49.75 135 LEU C C 1
ATOM 3834 O O . LEU C 1 135 ? 4.782 18.658 63.827 1.00 49.46 135 LEU C O 1
ATOM 3839 N N . GLU C 1 136 ? 2.563 18.863 64.163 1.00 49.11 136 GLU C N 1
ATOM 3840 C CA . GLU C 1 136 ? 2.673 18.764 65.612 1.00 49.22 136 GLU C CA 1
ATOM 3841 C C . GLU C 1 136 ? 3.087 17.349 66.008 1.00 50.03 136 GLU C C 1
ATOM 3842 O O . GLU C 1 136 ? 3.400 17.084 67.164 1.00 50.16 136 GLU C O 1
ATOM 3848 N N . LYS C 1 137 ? 3.089 16.442 65.038 1.00 51.86 137 LYS C N 1
ATOM 3849 C CA . LYS C 1 137 ? 3.492 15.060 65.275 1.00 53.35 137 LYS C CA 1
ATOM 3850 C C . LYS C 1 137 ? 5.007 15.018 65.513 1.00 53.97 137 LYS C C 1
ATOM 3851 O O . LYS C 1 137 ? 5.523 14.094 66.150 1.00 54.14 137 LYS C O 1
ATOM 3857 N N . HIS C 1 138 ? 5.714 16.029 65.010 1.00 52.55 138 HIS C N 1
ATOM 3858 C CA . HIS C 1 138 ? 7.165 16.091 65.165 1.00 51.32 138 HIS C CA 1
ATOM 3859 C C . HIS C 1 138 ? 7.661 17.407 65.753 1.00 49.58 138 HIS C C 1
ATOM 3860 O O . HIS C 1 138 ? 8.707 17.446 66.395 1.00 48.70 138 HIS C O 1
ATOM 3867 N N . PHE C 1 139 ? 6.906 18.478 65.534 1.00 48.98 139 PHE C N 1
ATOM 3868 C CA . PHE C 1 139 ? 7.285 19.803 66.021 1.00 48.68 139 PHE C CA 1
ATOM 3869 C C . PHE C 1 139 ? 6.297 20.326 67.050 1.00 47.53 139 PHE C C 1
ATOM 3870 O O . PHE C 1 139 ? 5.119 19.980 67.022 1.00 48.16 139 PHE C O 1
ATOM 3878 N N . ASP C 1 140 ? 6.778 21.168 67.957 1.00 46.52 140 ASP C N 1
ATOM 3879 C CA . ASP C 1 140 ? 5.913 21.738 68.982 1.00 45.79 140 ASP C CA 1
ATOM 3880 C C . ASP C 1 140 ? 4.829 22.544 68.278 1.00 43.63 140 ASP C C 1
ATOM 3881 O O . ASP C 1 140 ? 4.994 22.934 67.129 1.00 45.93 140 ASP C O 1
ATOM 3886 N N . PRO C 1 141 ? 3.700 22.795 68.953 1.00 43.15 141 PRO C N 1
ATOM 3887 C CA . PRO C 1 141 ? 2.603 23.564 68.350 1.00 41.56 141 PRO C CA 1
ATOM 3888 C C . PRO C 1 141 ? 3.013 24.894 67.697 1.00 40.67 141 PRO C C 1
ATOM 3889 O O . PRO C 1 141 ? 2.559 25.217 66.596 1.00 36.84 141 PRO C O 1
ATOM 3893 N N . GLY C 1 142 ? 3.856 25.662 68.383 1.00 38.90 142 GLY C N 1
ATOM 3894 C CA . GLY C 1 142 ? 4.292 26.947 67.849 1.00 39.97 142 GLY C CA 1
ATOM 3895 C C . GLY C 1 142 ? 5.027 26.789 66.532 1.00 38.43 142 GLY C C 1
ATOM 3896 O O . GLY C 1 142 ? 4.714 27.426 65.523 1.00 36.58 142 GLY C O 1
ATOM 3897 N N . THR C 1 143 ? 6.027 25.925 66.552 1.00 39.20 143 THR C N 1
ATOM 3898 C CA . THR C 1 143 ? 6.811 25.640 65.372 1.00 38.18 143 THR C CA 1
ATOM 3899 C C . THR C 1 143 ? 5.887 25.241 64.213 1.00 38.33 143 THR C C 1
ATOM 3900 O O . THR C 1 143 ? 5.986 25.793 63.113 1.00 37.89 143 THR C O 1
ATOM 3904 N N . ALA C 1 144 ? 4.978 24.301 64.467 1.00 35.39 144 ALA C N 1
ATOM 3905 C CA . ALA C 1 144 ? 4.046 23.845 63.432 1.00 35.69 144 ALA C CA 1
ATOM 3906 C C . ALA C 1 144 ? 3.246 24.999 62.812 1.00 34.56 144 ALA C C 1
ATOM 3907 O O . ALA C 1 144 ? 3.008 25.022 61.606 1.00 34.70 144 ALA C O 1
ATOM 3909 N N . ARG C 1 145 ? 2.834 25.956 63.635 1.00 32.91 145 ARG C N 1
ATOM 3910 C CA . ARG C 1 145 ? 2.062 27.088 63.135 1.00 32.54 145 ARG C CA 1
ATOM 3911 C C . ARG C 1 145 ? 2.929 28.033 62.299 1.00 30.00 145 ARG C C 1
ATOM 3912 O O . ARG C 1 145 ? 2.490 28.542 61.274 1.00 31.74 145 ARG C O 1
ATOM 3920 N N . GLN C 1 146 ? 4.159 28.271 62.733 1.00 30.25 146 GLN C N 1
ATOM 3921 C CA . GLN C 1 146 ? 5.056 29.149 61.981 1.00 30.33 146 GLN C CA 1
ATOM 3922 C C . GLN C 1 146 ? 5.362 28.513 60.631 1.00 30.29 146 GLN C C 1
ATOM 3923 O O . GLN C 1 146 ? 5.363 29.182 59.594 1.00 30.06 146 GLN C O 1
ATOM 3929 N N . LEU C 1 147 ? 5.608 27.209 60.659 1.00 30.01 147 LEU C N 1
ATOM 3930 C CA . LEU C 1 147 ? 5.924 26.447 59.463 1.00 30.20 147 LEU C CA 1
ATOM 3931 C C . LEU C 1 147 ? 4.775 26.460 58.456 1.00 31.29 147 LEU C C 1
ATOM 3932 O O . LEU C 1 147 ? 4.999 26.552 57.249 1.00 31.26 147 LEU C O 1
ATOM 3937 N N . ASP C 1 148 ? 3.542 26.370 58.941 1.00 31.18 148 ASP C N 1
ATOM 3938 C CA . ASP C 1 148 ? 2.406 26.379 58.028 1.00 32.56 148 ASP C CA 1
ATOM 3939 C C . ASP C 1 148 ? 2.327 27.713 57.279 1.00 30.41 148 ASP C C 1
ATOM 3940 O O . ASP C 1 148 ? 2.009 27.754 56.087 1.00 33.44 148 ASP C O 1
ATOM 3945 N N . ALA C 1 149 ? 2.628 28.801 57.978 1.00 30.59 149 ALA C N 1
ATOM 3946 C CA . ALA C 1 149 ? 2.635 30.130 57.371 1.00 28.51 149 ALA C CA 1
ATOM 3947 C C . ALA C 1 149 ? 3.744 30.206 56.318 1.00 30.03 149 ALA C C 1
ATOM 3948 O O . ALA C 1 149 ? 3.587 30.851 55.285 1.00 31.25 149 ALA C O 1
ATOM 3950 N N . LEU C 1 150 ? 4.869 29.548 56.587 1.00 28.69 150 LEU C N 1
ATOM 3951 C CA . LEU C 1 150 ? 5.982 29.539 55.644 1.00 31.21 150 LEU C CA 1
ATOM 3952 C C . LEU C 1 150 ? 5.598 28.722 54.416 1.00 29.98 150 LEU C C 1
ATOM 3953 O O . LEU C 1 150 ? 5.837 29.138 53.285 1.00 30.00 150 LEU C O 1
ATOM 3958 N N . ILE C 1 151 ? 5.021 27.546 54.645 1.00 31.46 151 ILE C N 1
ATOM 3959 C CA . ILE C 1 151 ? 4.578 26.690 53.547 1.00 31.13 151 ILE C CA 1
ATOM 3960 C C . ILE C 1 151 ? 3.741 27.554 52.620 1.00 30.68 151 ILE C C 1
ATOM 3961 O O . ILE C 1 151 ? 3.929 27.548 51.405 1.00 32.61 151 ILE C O 1
ATOM 3966 N N . GLU C 1 152 ? 2.835 28.317 53.223 1.00 29.86 152 GLU C N 1
ATOM 3967 C CA . GLU C 1 152 ? 1.932 29.204 52.495 1.00 32.95 152 GLU C CA 1
ATOM 3968 C C . GLU C 1 152 ? 2.675 30.229 51.634 1.00 31.89 152 GLU C C 1
ATOM 3969 O O . GLU C 1 152 ? 2.393 30.375 50.443 1.00 30.33 152 GLU C O 1
ATOM 3975 N N . GLY C 1 153 ? 3.616 30.942 52.247 1.00 30.03 153 GLY C N 1
ATOM 3976 C CA . GLY C 1 153 ? 4.375 31.948 51.525 1.00 29.83 153 GLY C CA 1
ATOM 3977 C C . GLY C 1 153 ? 5.307 31.394 50.461 1.00 30.14 153 GLY C C 1
ATOM 3978 O O . GLY C 1 153 ? 5.467 31.994 49.397 1.00 28.41 153 GLY C O 1
ATOM 3979 N N . LEU C 1 154 ? 5.933 30.256 50.748 1.00 31.16 154 LEU C N 1
ATOM 3980 C CA . LEU C 1 154 ? 6.853 29.633 49.797 1.00 30.84 154 LEU C CA 1
ATOM 3981 C C . LEU C 1 154 ? 6.112 29.146 48.567 1.00 30.37 154 LEU C C 1
ATOM 3982 O O . LEU C 1 154 ? 6.595 29.274 47.449 1.00 29.04 154 LEU C O 1
ATOM 3987 N N . THR C 1 155 ? 4.937 28.572 48.787 1.00 33.12 155 THR C N 1
ATOM 3988 C CA . THR C 1 155 ? 4.125 28.067 47.694 1.00 33.22 155 THR C CA 1
ATOM 3989 C C . THR C 1 155 ? 3.703 29.229 46.820 1.00 34.46 155 THR C C 1
ATOM 3990 O O . THR C 1 155 ? 3.747 29.144 45.599 1.00 34.95 155 THR C O 1
ATOM 3994 N N . LEU C 1 156 ? 3.312 30.324 47.458 1.00 36.10 156 LEU C N 1
ATOM 3995 C CA . LEU C 1 156 ? 2.882 31.510 46.739 1.00 38.54 156 LEU C CA 1
ATOM 3996 C C . LEU C 1 156 ? 4.022 32.084 45.897 1.00 38.52 156 LEU C C 1
ATOM 3997 O O . LEU C 1 156 ? 3.868 32.282 44.691 1.00 39.00 156 LEU C O 1
ATOM 4002 N N . HIS C 1 157 ? 5.169 32.336 46.521 1.00 37.70 157 HIS C N 1
ATOM 4003 C CA . HIS C 1 157 ? 6.290 32.899 45.785 1.00 36.46 157 HIS C CA 1
ATOM 4004 C C . HIS C 1 157 ? 6.758 31.987 44.665 1.00 37.00 157 HIS C C 1
ATOM 4005 O O . HIS C 1 157 ? 7.039 32.458 43.568 1.00 36.60 157 HIS C O 1
ATOM 4012 N N . ARG C 1 158 ? 6.826 30.685 44.917 1.00 37.46 158 ARG C N 1
ATOM 4013 C CA . ARG C 1 158 ? 7.235 29.767 43.862 1.00 39.42 158 ARG C CA 1
ATOM 4014 C C . ARG C 1 158 ? 6.235 29.792 42.709 1.00 42.71 158 ARG C C 1
ATOM 4015 O O . ARG C 1 158 ? 6.622 29.844 41.546 1.00 43.63 158 ARG C O 1
ATOM 4023 N N . ALA C 1 159 ? 4.947 29.756 43.040 1.00 44.66 159 ALA C N 1
ATOM 4024 C CA . ALA C 1 159 ? 3.892 29.739 42.028 1.00 48.18 159 ALA C CA 1
ATOM 4025 C C . ALA C 1 159 ? 3.839 30.966 41.120 1.00 50.68 159 ALA C C 1
ATOM 4026 O O . ALA C 1 159 ? 3.748 30.828 39.901 1.00 51.93 159 ALA C O 1
ATOM 4028 N N . LEU C 1 160 ? 3.900 32.158 41.708 1.00 54.03 160 LEU C N 1
ATOM 4029 C CA . LEU C 1 160 ? 3.825 33.398 40.938 1.00 57.43 160 LEU C CA 1
ATOM 4030 C C . LEU C 1 160 ? 5.162 34.069 40.656 1.00 60.45 160 LEU C C 1
ATOM 4031 O O . LEU C 1 160 ? 5.205 35.271 40.381 1.00 62.91 160 LEU C O 1
ATOM 4036 N N . ALA C 1 161 ? 6.251 33.312 40.727 1.00 61.70 161 ALA C N 1
ATOM 4037 C CA . ALA C 1 161 ? 7.570 33.876 40.459 1.00 63.06 161 ALA C CA 1
ATOM 4038 C C . ALA C 1 161 ? 7.905 33.692 38.986 1.00 63.78 161 ALA C C 1
ATOM 4039 O O . ALA C 1 161 ? 7.532 32.679 38.388 1.00 64.22 161 ALA C O 1
ATOM 4041 N N . ARG C 1 162 ? 8.597 34.669 38.401 1.00 64.05 162 ARG C N 1
ATOM 4042 C CA . ARG C 1 162 ? 8.984 34.585 36.997 1.00 65.25 162 ARG C CA 1
ATOM 4043 C C . ARG C 1 162 ? 9.545 33.178 36.795 1.00 64.93 162 ARG C C 1
ATOM 4044 O O . ARG C 1 162 ? 9.184 32.477 35.845 1.00 65.59 162 ARG C O 1
ATOM 4052 N N . GLU C 1 163 ? 10.418 32.772 37.712 1.00 63.46 163 GLU C N 1
ATOM 4053 C CA . GLU C 1 163 ? 11.005 31.435 37.704 1.00 62.11 163 GLU C CA 1
ATOM 4054 C C . GLU C 1 163 ? 11.060 31.010 39.166 1.00 59.15 163 GLU C C 1
ATOM 4055 O O . GLU C 1 163 ? 11.842 31.551 39.946 1.00 59.64 163 GLU C O 1
ATOM 4061 N N . PRO C 1 164 ? 10.227 30.037 39.559 1.00 56.52 164 PRO C N 1
ATOM 4062 C CA . PRO C 1 164 ? 10.226 29.581 40.954 1.00 53.66 164 PRO C CA 1
ATOM 4063 C C . PRO C 1 164 ? 11.630 29.263 41.473 1.00 49.99 164 PRO C C 1
ATOM 4064 O O . PRO C 1 164 ? 12.514 28.914 40.696 1.00 50.11 164 PRO C O 1
ATOM 4068 N N . HIS C 1 165 ? 11.842 29.406 42.778 1.00 46.31 165 HIS C N 1
ATOM 4069 C CA . HIS C 1 165 ? 13.150 29.101 43.349 1.00 42.68 165 HIS C CA 1
ATOM 4070 C C . HIS C 1 165 ? 13.257 27.592 43.556 1.00 39.74 165 HIS C C 1
ATOM 4071 O O . HIS C 1 165 ? 12.258 26.883 43.456 1.00 38.78 165 HIS C O 1
ATOM 4078 N N . GLY C 1 166 ? 14.458 27.100 43.843 1.00 37.85 166 GLY C N 1
ATOM 4079 C CA . GLY C 1 166 ? 14.646 25.666 44.000 1.00 35.14 166 GLY C CA 1
ATOM 4080 C C . GLY C 1 166 ? 14.373 25.009 45.342 1.00 35.95 166 GLY C C 1
ATOM 4081 O O . GLY C 1 166 ? 14.098 25.674 46.348 1.00 36.22 166 GLY C O 1
ATOM 4082 N N . ARG C 1 167 ? 14.465 23.680 45.346 1.00 33.96 167 ARG C N 1
ATOM 4083 C CA . ARG C 1 167 ? 14.237 22.874 46.536 1.00 33.38 167 ARG C CA 1
ATOM 4084 C C . ARG C 1 167 ? 15.205 23.152 47.693 1.00 32.79 167 ARG C C 1
ATOM 4085 O O . ARG C 1 167 ? 14.803 23.149 48.851 1.00 33.41 167 ARG C O 1
ATOM 4093 N N . ALA C 1 168 ? 16.481 23.376 47.387 1.00 32.79 168 ALA C N 1
ATOM 4094 C CA . ALA C 1 168 ? 17.471 23.624 48.436 1.00 33.85 168 ALA C CA 1
ATOM 4095 C C . ALA C 1 168 ? 17.130 24.861 49.264 1.00 33.72 168 ALA C C 1
ATOM 4096 O O . ALA C 1 168 ? 17.334 24.884 50.474 1.00 35.68 168 ALA C O 1
ATOM 4098 N N . LEU C 1 169 ? 16.596 25.884 48.619 1.00 34.86 169 LEU C N 1
ATOM 4099 C CA . LEU C 1 169 ? 16.258 27.096 49.343 1.00 37.26 169 LEU C CA 1
ATOM 4100 C C . LEU C 1 169 ? 15.039 26.882 50.242 1.00 35.53 169 LEU C C 1
ATOM 4101 O O . LEU C 1 169 ? 15.036 27.315 51.385 1.00 34.78 169 LEU C O 1
ATOM 4106 N N . THR C 1 170 ? 14.010 26.207 49.744 1.00 33.99 170 THR C N 1
ATOM 4107 C CA . THR C 1 170 ? 12.837 25.999 50.583 1.00 35.58 170 THR C CA 1
ATOM 4108 C C . THR C 1 170 ? 13.202 25.094 51.748 1.00 33.72 170 THR C C 1
ATOM 4109 O O . THR C 1 170 ? 12.785 25.327 52.879 1.00 33.22 170 THR C O 1
ATOM 4113 N N . LEU C 1 171 ? 13.993 24.066 51.464 1.00 33.95 171 LEU C N 1
ATOM 4114 C CA . LEU C 1 171 ? 14.436 23.126 52.487 1.00 34.17 171 LEU C CA 1
ATOM 4115 C C . LEU C 1 171 ? 15.225 23.920 53.526 1.00 33.93 171 LEU C C 1
ATOM 4116 O O . LEU C 1 171 ? 15.145 23.672 54.727 1.00 34.01 171 LEU C O 1
ATOM 4121 N N . GLU C 1 172 ? 15.989 24.889 53.043 1.00 34.06 172 GLU C N 1
ATOM 4122 C CA . GLU C 1 172 ? 16.787 25.752 53.911 1.00 36.64 172 GLU C CA 1
ATOM 4123 C C . GLU C 1 172 ? 15.886 26.530 54.874 1.00 34.90 172 GLU C C 1
ATOM 4124 O O . GLU C 1 172 ? 16.139 26.575 56.079 1.00 32.70 172 GLU C O 1
ATOM 4130 N N . ALA C 1 173 ? 14.835 27.143 54.331 1.00 32.17 173 ALA C N 1
ATOM 4131 C CA . ALA C 1 173 ? 13.912 27.930 55.137 1.00 31.92 173 ALA C CA 1
ATOM 4132 C C . ALA C 1 173 ? 13.138 27.051 56.105 1.00 30.55 173 ALA C C 1
ATOM 4133 O O . ALA C 1 173 ? 12.844 27.445 57.231 1.00 29.68 173 ALA C O 1
ATOM 4135 N N . ILE C 1 174 ? 12.812 25.845 55.670 1.00 31.95 174 ILE C N 1
ATOM 4136 C CA . ILE C 1 174 ? 12.084 24.935 56.528 1.00 31.08 174 ILE C CA 1
ATOM 4137 C C . ILE C 1 174 ? 12.944 24.605 57.740 1.00 31.90 174 ILE C C 1
ATOM 4138 O O . ILE C 1 174 ? 12.450 24.559 58.871 1.00 32.55 174 ILE C O 1
ATOM 4143 N N . ALA C 1 175 ? 14.234 24.392 57.506 1.00 31.00 175 ALA C N 1
ATOM 4144 C CA . ALA C 1 175 ? 15.150 24.055 58.590 1.00 33.47 175 ALA C CA 1
ATOM 4145 C C . ALA C 1 175 ? 15.315 25.191 59.598 1.00 33.87 175 ALA C C 1
ATOM 4146 O O . ALA C 1 175 ? 15.345 24.950 60.809 1.00 33.54 175 ALA C O 1
ATOM 4148 N N . ARG C 1 176 ? 15.422 26.424 59.112 1.00 34.20 176 ARG C N 1
ATOM 4149 C CA . ARG C 1 176 ? 15.584 27.561 60.016 1.00 36.06 176 ARG C CA 1
ATOM 4150 C C . ARG C 1 176 ? 14.312 27.739 60.873 1.00 37.42 176 ARG C C 1
ATOM 4151 O O . ARG C 1 176 ? 14.384 27.859 62.105 1.00 33.73 176 ARG C O 1
ATOM 4159 N N . ILE C 1 177 ? 13.148 27.706 60.225 1.00 35.74 177 ILE C N 1
ATOM 4160 C CA . ILE C 1 177 ? 11.881 27.883 60.930 1.00 35.70 177 ILE C CA 1
ATOM 4161 C C . ILE C 1 177 ? 11.618 26.760 61.946 1.00 37.67 177 ILE C C 1
ATOM 4162 O O . ILE C 1 177 ? 10.889 26.952 62.924 1.00 36.86 177 ILE C O 1
ATOM 4167 N N . THR C 1 178 ? 12.218 25.593 61.733 1.00 38.37 178 THR C N 1
ATOM 4168 C CA . THR C 1 178 ? 12.005 24.485 62.652 1.00 39.96 178 THR C CA 1
ATOM 4169 C C . THR C 1 178 ? 13.141 24.269 63.648 1.00 41.81 178 THR C C 1
ATOM 4170 O O . THR C 1 178 ? 13.255 23.203 64.248 1.00 43.24 178 THR C O 1
ATOM 4174 N N . THR C 1 179 ? 13.986 25.280 63.815 1.00 43.25 179 THR C N 1
ATOM 4175 C CA . THR C 1 179 ? 15.086 25.211 64.773 1.00 44.23 179 THR C CA 1
ATOM 4176 C C . THR C 1 179 ? 14.622 25.993 66.003 1.00 45.27 179 THR C C 1
ATOM 4177 O O . THR C 1 179 ? 14.246 27.158 65.899 1.00 44.80 179 THR C O 1
ATOM 4181 N N . THR C 1 180 ? 14.634 25.344 67.162 1.00 47.17 180 THR C N 1
ATOM 4182 C CA . THR C 1 180 ? 14.183 25.981 68.396 1.00 49.69 180 THR C CA 1
ATOM 4183 C C . THR C 1 180 ? 15.208 25.845 69.513 1.00 50.74 180 THR C C 1
ATOM 4184 O O . THR C 1 180 ? 16.244 25.202 69.342 1.00 50.24 180 THR C O 1
ATOM 4188 N N . ASP C 1 181 ? 14.912 26.458 70.656 1.00 52.83 181 ASP C N 1
ATOM 4189 C CA . ASP C 1 181 ? 15.788 26.369 71.821 1.00 55.53 181 ASP C CA 1
ATOM 4190 C C . ASP C 1 181 ? 15.401 25.105 72.589 1.00 57.36 181 ASP C C 1
ATOM 4191 O O . ASP C 1 181 ? 16.093 24.684 73.514 1.00 58.06 181 ASP C O 1
ATOM 4196 N N . ARG C 1 182 ? 14.281 24.510 72.186 1.00 61.37 182 ARG C N 1
ATOM 4197 C CA . ARG C 1 182 ? 13.761 23.289 72.799 1.00 64.45 182 ARG C CA 1
ATOM 4198 C C . ARG C 1 182 ? 14.549 22.064 72.324 1.00 66.57 182 ARG C C 1
ATOM 4199 O O . ARG C 1 182 ? 13.932 21.154 71.726 1.00 68.12 182 ARG C O 1
ATOM 4207 N N . PRO D 1 8 ? -4.297 78.491 87.352 1.00 78.25 8 PRO D N 1
ATOM 4208 C CA . PRO D 1 8 ? -5.318 77.592 86.768 1.00 78.30 8 PRO D CA 1
ATOM 4209 C C . PRO D 1 8 ? -4.842 76.142 86.635 1.00 77.06 8 PRO D C 1
ATOM 4210 O O . PRO D 1 8 ? -4.074 75.789 85.732 1.00 77.62 8 PRO D O 1
ATOM 4214 N N . GLN D 1 9 ? -5.320 75.313 87.557 1.00 73.93 9 GLN D N 1
ATOM 4215 C CA . GLN D 1 9 ? -4.983 73.898 87.608 1.00 69.98 9 GLN D CA 1
ATOM 4216 C C . GLN D 1 9 ? -5.945 73.059 86.769 1.00 66.83 9 GLN D C 1
ATOM 4217 O O . GLN D 1 9 ? -6.256 71.925 87.128 1.00 65.94 9 GLN D O 1
ATOM 4223 N N . ARG D 1 10 ? -6.423 73.609 85.661 1.00 63.32 10 ARG D N 1
ATOM 4224 C CA . ARG D 1 10 ? -7.350 72.867 84.818 1.00 61.45 10 ARG D CA 1
ATOM 4225 C C . ARG D 1 10 ? -6.770 71.523 84.395 1.00 59.50 10 ARG D C 1
ATOM 4226 O O . ARG D 1 10 ? -7.433 70.493 84.509 1.00 56.83 10 ARG D O 1
ATOM 4234 N N . ARG D 1 11 ? -5.527 71.537 83.923 1.00 58.41 11 ARG D N 1
ATOM 4235 C CA . ARG D 1 11 ? -4.865 70.311 83.489 1.00 58.55 11 ARG D CA 1
ATOM 4236 C C . ARG D 1 11 ? -4.903 69.258 84.589 1.00 57.50 11 ARG D C 1
ATOM 4237 O O . ARG D 1 11 ? -5.238 68.098 84.348 1.00 56.84 11 ARG D O 1
ATOM 4245 N N . GLU D 1 12 ? -4.557 69.677 85.802 1.00 56.63 12 GLU D N 1
ATOM 4246 C CA . GLU D 1 12 ? -4.540 68.783 86.949 1.00 55.78 12 GLU D CA 1
ATOM 4247 C C . GLU D 1 12 ? -5.926 68.239 87.255 1.00 53.98 12 GLU D C 1
ATOM 4248 O O . GLU D 1 12 ? -6.093 67.044 87.501 1.00 54.01 12 GLU D O 1
ATOM 4254 N N . ARG D 1 13 ? -6.921 69.120 87.246 1.00 52.25 13 ARG D N 1
ATOM 4255 C CA . ARG D 1 13 ? -8.294 68.712 87.521 1.00 50.22 13 ARG D CA 1
ATOM 4256 C C . ARG D 1 13 ? -8.771 67.694 86.490 1.00 47.18 13 ARG D C 1
ATOM 4257 O O . ARG D 1 13 ? -9.481 66.747 86.823 1.00 47.15 13 ARG D O 1
ATOM 4265 N N . ILE D 1 14 ? -8.385 67.897 85.234 1.00 44.35 14 ILE D N 1
ATOM 4266 C CA . ILE D 1 14 ? -8.780 66.983 84.170 1.00 42.37 14 ILE D CA 1
ATOM 4267 C C . ILE D 1 14 ? -8.192 65.605 84.415 1.00 41.08 14 ILE D C 1
ATOM 4268 O O . ILE D 1 14 ? -8.894 64.603 84.321 1.00 40.86 14 ILE D O 1
ATOM 4273 N N . LEU D 1 15 ? -6.901 65.564 84.725 1.00 41.85 15 LEU D N 1
ATOM 4274 C CA . LEU D 1 15 ? -6.211 64.305 84.993 1.00 41.97 15 LEU D CA 1
ATOM 4275 C C . LEU D 1 15 ? -6.856 63.619 86.184 1.00 41.44 15 LEU D C 1
ATOM 4276 O O . LEU D 1 15 ? -7.039 62.399 86.192 1.00 38.98 15 LEU D O 1
ATOM 4281 N N . ALA D 1 16 ? -7.206 64.420 87.186 1.00 42.26 16 ALA D N 1
ATOM 4282 C CA . ALA D 1 16 ? -7.839 63.911 88.395 1.00 43.71 16 ALA D CA 1
ATOM 4283 C C . ALA D 1 16 ? -9.221 63.351 88.083 1.00 44.69 16 ALA D C 1
ATOM 4284 O O . ALA D 1 16 ? -9.568 62.247 88.510 1.00 46.19 16 ALA D O 1
ATOM 4286 N N . ALA D 1 17 ? -10.009 64.117 87.335 1.00 43.76 17 ALA D N 1
ATOM 4287 C CA . ALA D 1 17 ? -11.351 63.687 86.979 1.00 43.04 17 ALA D CA 1
ATOM 4288 C C . ALA D 1 17 ? -11.298 62.415 86.138 1.00 41.20 17 ALA D C 1
ATOM 4289 O O . ALA D 1 17 ? -12.178 61.565 86.239 1.00 41.62 17 ALA D O 1
ATOM 4291 N N . THR D 1 18 ? -10.264 62.281 85.312 1.00 39.45 18 THR D N 1
ATOM 4292 C CA . THR D 1 18 ? -10.141 61.093 84.473 1.00 40.03 18 THR D CA 1
ATOM 4293 C C . THR D 1 18 ? -10.022 59.824 85.314 1.00 39.35 18 THR D C 1
ATOM 4294 O O . THR D 1 18 ? -10.745 58.852 85.088 1.00 37.84 18 THR D O 1
ATOM 4298 N N . LEU D 1 19 ? -9.107 59.835 86.278 1.00 39.04 19 LEU D N 1
ATOM 4299 C CA . LEU D 1 19 ? -8.916 58.686 87.155 1.00 40.48 19 LEU D CA 1
ATOM 4300 C C . LEU D 1 19 ? -10.187 58.410 87.942 1.00 41.92 19 LEU D C 1
ATOM 4301 O O . LEU D 1 19 ? -10.573 57.253 88.129 1.00 41.66 19 LEU D O 1
ATOM 4306 N N . ASP D 1 20 ? -10.835 59.479 88.403 1.00 42.78 20 ASP D N 1
ATOM 4307 C CA . ASP D 1 20 ? -12.084 59.364 89.157 1.00 43.18 20 ASP D CA 1
ATOM 4308 C C . ASP D 1 20 ? -13.171 58.670 88.337 1.00 42.37 20 ASP D C 1
ATOM 4309 O O . ASP D 1 20 ? -13.867 57.778 88.832 1.00 40.38 20 ASP D O 1
ATOM 4314 N N . LEU D 1 21 ? -13.325 59.104 87.089 1.00 40.58 21 LEU D N 1
ATOM 4315 C CA . LEU D 1 21 ? -14.331 58.543 86.196 1.00 39.23 21 LEU D CA 1
ATOM 4316 C C . LEU D 1 21 ? -14.042 57.070 85.938 1.00 38.63 21 LEU D C 1
ATOM 4317 O O . LEU D 1 21 ? -14.931 56.227 86.026 1.00 37.58 21 LEU D O 1
ATOM 4322 N N . ILE D 1 22 ? -12.791 56.770 85.614 1.00 39.03 22 ILE D N 1
ATOM 4323 C CA . ILE D 1 22 ? -12.382 55.398 85.344 1.00 39.09 22 ILE D CA 1
ATOM 4324 C C . ILE D 1 22 ? -12.642 54.558 86.594 1.00 39.15 22 ILE D C 1
ATOM 4325 O O . ILE D 1 22 ? -13.251 53.498 86.523 1.00 39.40 22 ILE D O 1
ATOM 4330 N N . ALA D 1 23 ? -12.206 55.059 87.744 1.00 40.96 23 ALA D N 1
ATOM 4331 C CA . ALA D 1 23 ? -12.375 54.348 89.009 1.00 42.92 23 ALA D CA 1
ATOM 4332 C C . ALA D 1 23 ? -13.814 53.991 89.371 1.00 43.91 23 ALA D C 1
ATOM 4333 O O . ALA D 1 23 ? -14.085 52.878 89.829 1.00 45.30 23 ALA D O 1
ATOM 4335 N N . GLU D 1 24 ? -14.744 54.916 89.175 1.00 45.24 24 GLU D N 1
ATOM 4336 C CA . GLU D 1 24 ? -16.130 54.624 89.534 1.00 46.66 24 GLU D CA 1
ATOM 4337 C C . GLU D 1 24 ? -17.069 54.219 88.404 1.00 46.65 24 GLU D C 1
ATOM 4338 O O . GLU D 1 24 ? -18.031 53.490 88.640 1.00 47.52 24 GLU D O 1
ATOM 4344 N N . GLU D 1 25 ? -16.795 54.656 87.181 1.00 46.16 25 GLU D N 1
ATOM 4345 C CA . GLU D 1 25 ? -17.684 54.323 86.074 1.00 46.16 25 GLU D CA 1
ATOM 4346 C C . GLU D 1 25 ? -17.142 53.349 85.035 1.00 45.35 25 GLU D C 1
ATOM 4347 O O . GLU D 1 25 ? -17.915 52.741 84.290 1.00 44.77 25 GLU D O 1
ATOM 4353 N N . GLY D 1 26 ? -15.825 53.189 84.980 1.00 43.88 26 GLY D N 1
ATOM 4354 C CA . GLY D 1 26 ? -15.257 52.270 84.010 1.00 41.52 26 GLY D CA 1
ATOM 4355 C C . GLY D 1 26 ? -14.632 52.969 82.820 1.00 41.23 26 GLY D C 1
ATOM 4356 O O . GLY D 1 26 ? -15.067 54.051 82.415 1.00 40.56 26 GLY D O 1
ATOM 4357 N N . ILE D 1 27 ? -13.617 52.326 82.251 1.00 39.76 27 ILE D N 1
ATOM 4358 C CA . ILE D 1 27 ? -12.870 52.857 81.121 1.00 39.93 27 ILE D CA 1
ATOM 4359 C C . ILE D 1 27 ? -13.728 53.235 79.898 1.00 40.53 27 ILE D C 1
ATOM 4360 O O . ILE D 1 27 ? -13.461 54.237 79.230 1.00 41.51 27 ILE D O 1
ATOM 4365 N N . ALA D 1 28 ? -14.762 52.454 79.607 1.00 39.70 28 ALA D N 1
ATOM 4366 C CA . ALA D 1 28 ? -15.610 52.748 78.452 1.00 41.37 28 ALA D CA 1
ATOM 4367 C C . ALA D 1 28 ? -16.373 54.077 78.585 1.00 40.83 28 ALA D C 1
ATOM 4368 O O . ALA D 1 28 ? -16.856 54.624 77.597 1.00 41.07 28 ALA D O 1
ATOM 4370 N N . ARG D 1 29 ? -16.472 54.598 79.800 1.00 40.64 29 ARG D N 1
ATOM 4371 C CA . ARG D 1 29 ? -17.191 55.844 80.016 1.00 41.42 29 ARG D CA 1
ATOM 4372 C C . ARG D 1 29 ? -16.342 57.092 79.792 1.00 41.91 29 ARG D C 1
ATOM 4373 O O . ARG D 1 29 ? -16.836 58.214 79.919 1.00 40.80 29 ARG D O 1
ATOM 4381 N N . VAL D 1 30 ? -15.071 56.905 79.446 1.00 41.91 30 VAL D N 1
ATOM 4382 C CA . VAL D 1 30 ? -14.202 58.047 79.213 1.00 42.87 30 VAL D CA 1
ATOM 4383 C C . VAL D 1 30 ? -14.429 58.648 77.838 1.00 43.55 30 VAL D C 1
ATOM 4384 O O . VAL D 1 30 ? -14.371 57.960 76.823 1.00 44.30 30 VAL D O 1
ATOM 4388 N N . SER D 1 31 ? -14.718 59.941 77.830 1.00 42.73 31 SER D N 1
ATOM 4389 C CA . SER D 1 31 ? -14.931 60.697 76.606 1.00 41.79 31 SER D CA 1
ATOM 4390 C C . SER D 1 31 ? -14.576 62.113 77.011 1.00 41.40 31 SER D C 1
ATOM 4391 O O . SER D 1 31 ? -14.606 62.444 78.202 1.00 41.68 31 SER D O 1
ATOM 4394 N N . HIS D 1 32 ? -14.221 62.944 76.040 1.00 41.74 32 HIS D N 1
ATOM 4395 C CA . HIS D 1 32 ? -13.872 64.323 76.347 1.00 42.65 32 HIS D CA 1
ATOM 4396 C C . HIS D 1 32 ? -15.019 65.031 77.040 1.00 40.63 32 HIS D C 1
ATOM 4397 O O . HIS D 1 32 ? -14.807 65.702 78.047 1.00 38.19 32 HIS D O 1
ATOM 4404 N N . ARG D 1 33 ? -16.228 64.858 76.506 1.00 41.06 33 ARG D N 1
ATOM 4405 C CA . ARG D 1 33 ? -17.434 65.473 77.056 1.00 42.84 33 ARG D CA 1
ATOM 4406 C C . ARG D 1 33 ? -17.655 65.165 78.525 1.00 42.60 33 ARG D C 1
ATOM 4407 O O . ARG D 1 33 ? -17.761 66.071 79.352 1.00 43.41 33 ARG D O 1
ATOM 4415 N N . ARG D 1 34 ? -17.736 63.878 78.843 1.00 41.64 34 ARG D N 1
ATOM 4416 C CA . ARG D 1 34 ? -17.973 63.446 80.215 1.00 41.96 34 ARG D CA 1
ATOM 4417 C C . ARG D 1 34 ? -16.868 63.921 81.170 1.00 40.55 34 ARG D C 1
ATOM 4418 O O . ARG D 1 34 ? -17.156 64.416 82.256 1.00 40.11 34 ARG D O 1
ATOM 4426 N N . ILE D 1 35 ? -15.608 63.777 80.764 1.00 39.50 35 ILE D N 1
ATOM 4427 C CA . ILE D 1 35 ? -14.493 64.210 81.604 1.00 37.73 35 ILE D CA 1
ATOM 4428 C C . ILE D 1 35 ? -14.504 65.727 81.782 1.00 38.34 35 ILE D C 1
ATOM 4429 O O . ILE D 1 35 ? -14.273 66.226 82.880 1.00 38.85 35 ILE D O 1
ATOM 4434 N N . ALA D 1 36 ? -14.772 66.460 80.705 1.00 38.04 36 ALA D N 1
ATOM 4435 C CA . ALA D 1 36 ? -14.842 67.916 80.797 1.00 39.47 36 ALA D CA 1
ATOM 4436 C C . ALA D 1 36 ? -15.888 68.270 81.859 1.00 39.51 36 ALA D C 1
ATOM 4437 O O . ALA D 1 36 ? -15.681 69.168 82.677 1.00 40.07 36 ALA D O 1
ATOM 4439 N N . GLN D 1 37 ? -17.003 67.542 81.838 1.00 40.35 37 GLN D N 1
ATOM 4440 C CA . GLN D 1 37 ? -18.094 67.738 82.788 1.00 43.18 37 GLN D CA 1
ATOM 4441 C C . GLN D 1 37 ? -17.607 67.517 84.215 1.00 44.69 37 GLN D C 1
ATOM 4442 O O . GLN D 1 37 ? -17.774 68.379 85.083 1.00 44.99 37 GLN D O 1
ATOM 4448 N N . ARG D 1 38 ? -17.013 66.350 84.446 1.00 44.56 38 ARG D N 1
ATOM 4449 C CA . ARG D 1 38 ? -16.492 65.979 85.753 1.00 45.31 38 ARG D CA 1
ATOM 4450 C C . ARG D 1 38 ? -15.515 66.990 86.315 1.00 43.50 38 ARG D C 1
ATOM 4451 O O . ARG D 1 38 ? -15.575 67.340 87.488 1.00 42.89 38 ARG D O 1
ATOM 4459 N N . ALA D 1 39 ? -14.611 67.455 85.464 1.00 42.51 39 ALA D N 1
ATOM 4460 C CA . ALA D 1 39 ? -13.593 68.410 85.869 1.00 39.73 39 ALA D CA 1
ATOM 4461 C C . ALA D 1 39 ? -14.111 69.842 85.944 1.00 39.40 39 ALA D C 1
ATOM 4462 O O . ALA D 1 39 ? -13.454 70.712 86.519 1.00 38.63 39 ALA D O 1
ATOM 4464 N N . GLY D 1 40 ? -15.286 70.083 85.368 1.00 39.38 40 GLY D N 1
ATOM 4465 C CA . GLY D 1 40 ? -15.853 71.419 85.382 1.00 40.24 40 GLY D CA 1
ATOM 4466 C C . GLY D 1 40 ? -15.061 72.384 84.517 1.00 42.05 40 GLY D C 1
ATOM 4467 O O . GLY D 1 40 ? -14.840 73.527 84.898 1.00 42.51 40 GLY D O 1
ATOM 4468 N N . VAL D 1 41 ? -14.623 71.923 83.350 1.00 42.01 41 VAL D N 1
ATOM 4469 C CA . VAL D 1 41 ? -13.857 72.763 82.439 1.00 42.98 41 VAL D CA 1
ATOM 4470 C C . VAL D 1 41 ? -14.564 72.802 81.097 1.00 42.72 41 VAL D C 1
ATOM 4471 O O . VAL D 1 41 ? -15.402 71.946 80.810 1.00 43.39 41 VAL D O 1
ATOM 4475 N N . PRO D 1 42 ? -14.248 73.804 80.259 1.00 42.90 42 PRO D N 1
ATOM 4476 C CA . PRO D 1 42 ? -14.891 73.897 78.940 1.00 42.88 42 PRO D CA 1
ATOM 4477 C C . PRO D 1 42 ? -14.385 72.790 78.011 1.00 42.48 42 PRO D C 1
ATOM 4478 O O . PRO D 1 42 ? -13.203 72.443 78.045 1.00 42.45 42 PRO D O 1
ATOM 4482 N N . LEU D 1 43 ? -15.286 72.239 77.196 1.00 40.85 43 LEU D N 1
ATOM 4483 C CA . LEU D 1 43 ? -14.959 71.157 76.270 1.00 39.97 43 LEU D CA 1
ATOM 4484 C C . LEU D 1 43 ? -13.663 71.415 75.520 1.00 41.06 43 LEU D C 1
ATOM 4485 O O . LEU D 1 43 ? -12.913 70.479 75.217 1.00 40.24 43 LEU D O 1
ATOM 4490 N N . GLY D 1 44 ? -13.399 72.685 75.230 1.00 38.70 44 GLY D N 1
ATOM 4491 C CA . GLY D 1 44 ? -12.191 73.039 74.510 1.00 39.30 44 GLY D CA 1
ATOM 4492 C C . GLY D 1 44 ? -10.905 72.758 75.267 1.00 39.44 44 GLY D C 1
ATOM 4493 O O . GLY D 1 44 ? -9.855 72.553 74.651 1.00 38.43 44 GLY D O 1
ATOM 4494 N N . SER D 1 45 ? -10.971 72.759 76.595 1.00 37.43 45 SER D N 1
ATOM 4495 C CA . SER D 1 45 ? -9.779 72.489 77.403 1.00 40.63 45 SER D CA 1
ATOM 4496 C C . SER D 1 45 ? -9.239 71.084 77.117 1.00 40.58 45 SER D C 1
ATOM 4497 O O . SER D 1 45 ? -8.030 70.873 77.077 1.00 42.45 45 SER D O 1
ATOM 4500 N N . MET D 1 46 ? -10.145 70.129 76.923 1.00 40.89 46 MET D N 1
ATOM 4501 C CA . MET D 1 46 ? -9.757 68.753 76.652 1.00 41.22 46 MET D CA 1
ATOM 4502 C C . MET D 1 46 ? -8.910 68.634 75.390 1.00 42.05 46 MET D C 1
ATOM 4503 O O . MET D 1 46 ? -7.900 67.933 75.378 1.00 42.71 46 MET D O 1
ATOM 4508 N N . THR D 1 47 ? -9.327 69.320 74.331 1.00 42.02 47 THR D N 1
ATOM 4509 C CA . THR D 1 47 ? -8.620 69.272 73.053 1.00 42.66 47 THR D CA 1
ATOM 4510 C C . THR D 1 47 ? -7.392 70.170 73.030 1.00 42.71 47 THR D C 1
ATOM 4511 O O . THR D 1 47 ? -6.485 69.975 72.218 1.00 39.86 47 THR D O 1
ATOM 4515 N N . TYR D 1 48 ? -7.367 71.158 73.920 1.00 44.34 48 TYR D N 1
ATOM 4516 C CA . TYR D 1 48 ? -6.245 72.087 73.982 1.00 45.91 48 TYR D CA 1
ATOM 4517 C C . TYR D 1 48 ? -5.054 71.558 74.772 1.00 46.02 48 TYR D C 1
ATOM 4518 O O . TYR D 1 48 ? -3.914 71.658 74.325 1.00 45.11 48 TYR D O 1
ATOM 4527 N N . HIS D 1 49 ? -5.316 71.003 75.950 1.00 46.55 49 HIS D N 1
ATOM 4528 C CA . HIS D 1 49 ? -4.236 70.496 76.785 1.00 47.42 49 HIS D CA 1
ATOM 4529 C C . HIS D 1 49 ? -3.721 69.123 76.375 1.00 48.14 49 HIS D C 1
ATOM 4530 O O . HIS D 1 49 ? -2.579 68.774 76.671 1.00 48.72 49 HIS D O 1
ATOM 4537 N N . PHE D 1 50 ? -4.549 68.351 75.682 1.00 48.19 50 PHE D N 1
ATOM 4538 C CA . PHE D 1 50 ? -4.142 67.015 75.263 1.00 49.23 50 PHE D CA 1
ATOM 4539 C C . PHE D 1 50 ? -4.321 66.798 73.760 1.00 49.95 50 PHE D C 1
ATOM 4540 O O . PHE D 1 50 ? -5.237 67.353 73.146 1.00 48.65 50 PHE D O 1
ATOM 4548 N N . THR D 1 51 ? -3.442 65.983 73.178 1.00 49.34 51 THR D N 1
ATOM 4549 C CA . THR D 1 51 ? -3.497 65.677 71.754 1.00 49.00 51 THR D CA 1
ATOM 4550 C C . THR D 1 51 ? -4.592 64.661 71.438 1.00 49.35 51 THR D C 1
ATOM 4551 O O . THR D 1 51 ? -4.860 64.375 70.270 1.00 51.06 51 THR D O 1
ATOM 4555 N N . GLY D 1 52 ? -5.222 64.120 72.477 1.00 47.83 52 GLY D N 1
ATOM 4556 C CA . GLY D 1 52 ? -6.282 63.145 72.277 1.00 46.62 52 GLY D CA 1
ATOM 4557 C C . GLY D 1 52 ? -6.501 62.275 73.503 1.00 45.55 52 GLY D C 1
ATOM 4558 O O . GLY D 1 52 ? -5.840 62.457 74.524 1.00 41.63 52 GLY D O 1
ATOM 4559 N N . ILE D 1 53 ? -7.423 61.323 73.407 1.00 45.72 53 ILE D N 1
ATOM 4560 C CA . ILE D 1 53 ? -7.701 60.443 74.533 1.00 47.55 53 ILE D CA 1
ATOM 4561 C C . ILE D 1 53 ? -6.496 59.584 74.923 1.00 47.12 53 ILE D C 1
ATOM 4562 O O . ILE D 1 53 ? -6.316 59.255 76.102 1.00 45.83 53 ILE D O 1
ATOM 4567 N N . GLU D 1 54 ? -5.667 59.232 73.943 1.00 46.35 54 GLU D N 1
ATOM 4568 C CA . GLU D 1 54 ? -4.491 58.416 74.223 1.00 46.94 54 GLU D CA 1
ATOM 4569 C C . GLU D 1 54 ? -3.520 59.130 75.157 1.00 45.84 54 GLU D C 1
ATOM 4570 O O . GLU D 1 54 ? -3.153 58.594 76.201 1.00 44.29 54 GLU D O 1
ATOM 4576 N N . GLN D 1 55 ? -3.099 60.335 74.780 1.00 45.58 55 GLN D N 1
ATOM 4577 C CA . GLN D 1 55 ? -2.172 61.101 75.608 1.00 46.40 55 GLN D CA 1
ATOM 4578 C C . GLN D 1 55 ? -2.763 61.371 76.992 1.00 44.75 55 GLN D C 1
ATOM 4579 O O . GLN D 1 55 ? -2.041 61.422 77.993 1.00 45.06 55 GLN D O 1
ATOM 4585 N N . LEU D 1 56 ? -4.079 61.538 77.046 1.00 42.37 56 LEU D N 1
ATOM 4586 C CA . LEU D 1 56 ? -4.754 61.806 78.306 1.00 42.02 56 LEU D CA 1
ATOM 4587 C C . LEU D 1 56 ? -4.738 60.610 79.257 1.00 39.87 56 LEU D C 1
ATOM 4588 O O . LEU D 1 56 ? -4.458 60.761 80.442 1.00 38.49 56 LEU D O 1
ATOM 4593 N N . LEU D 1 57 ? -5.050 59.430 78.736 1.00 38.83 57 LEU D N 1
ATOM 4594 C CA . LEU D 1 57 ? -5.056 58.214 79.544 1.00 39.24 57 LEU D CA 1
ATOM 4595 C C . LEU D 1 57 ? -3.627 57.904 79.962 1.00 39.31 57 LEU D C 1
ATOM 4596 O O . LEU D 1 57 ? -3.366 57.436 81.068 1.00 40.15 57 LEU D O 1
ATOM 4601 N N . ARG D 1 58 ? -2.707 58.172 79.048 1.00 39.51 58 ARG D N 1
ATOM 4602 C CA . ARG D 1 58 ? -1.296 57.941 79.283 1.00 42.02 58 ARG D CA 1
ATOM 4603 C C . ARG D 1 58 ? -0.846 58.766 80.495 1.00 42.01 58 ARG D C 1
ATOM 4604 O O . ARG D 1 58 ? -0.187 58.245 81.393 1.00 41.02 58 ARG D O 1
ATOM 4612 N N . GLU D 1 59 ? -1.219 60.044 80.534 1.00 42.39 59 GLU D N 1
ATOM 4613 C CA . GLU D 1 59 ? -0.826 60.896 81.660 1.00 42.01 59 GLU D CA 1
ATOM 4614 C C . GLU D 1 59 ? -1.644 60.629 82.917 1.00 39.23 59 GLU D C 1
ATOM 4615 O O . GLU D 1 59 ? -1.111 60.679 84.023 1.00 40.84 59 GLU D O 1
ATOM 4621 N N . ALA D 1 60 ? -2.930 60.340 82.757 1.00 37.05 60 ALA D N 1
ATOM 4622 C CA . ALA D 1 60 ? -3.770 60.063 83.916 1.00 37.66 60 ALA D CA 1
ATOM 4623 C C . ALA D 1 60 ? -3.233 58.835 84.642 1.00 38.28 60 ALA D C 1
ATOM 4624 O O . ALA D 1 60 ? -2.921 58.891 85.835 1.00 40.61 60 ALA D O 1
ATOM 4626 N N . PHE D 1 61 ? -3.126 57.721 83.925 1.00 37.23 61 PHE D N 1
ATOM 4627 C CA . PHE D 1 61 ? -2.593 56.495 84.519 1.00 37.37 61 PHE D CA 1
ATOM 4628 C C . PHE D 1 61 ? -1.139 56.695 84.956 1.00 37.07 61 PHE D C 1
ATOM 4629 O O . PHE D 1 61 ? -0.671 56.060 85.897 1.00 35.00 61 PHE D O 1
ATOM 4637 N N . GLY D 1 62 ? -0.425 57.581 84.268 1.00 36.86 62 GLY D N 1
ATOM 4638 C CA . GLY D 1 62 ? 0.946 57.858 84.653 1.00 38.25 62 GLY D CA 1
ATOM 4639 C C . GLY D 1 62 ? 0.968 58.430 86.063 1.00 39.75 62 GLY D C 1
ATOM 4640 O O . GLY D 1 62 ? 1.892 58.161 86.832 1.00 41.44 62 GLY D O 1
ATOM 4641 N N . ARG D 1 63 ? -0.051 59.219 86.407 1.00 39.65 63 ARG D N 1
ATOM 4642 C CA . ARG D 1 63 ? -0.139 59.807 87.740 1.00 41.59 63 ARG D CA 1
ATOM 4643 C C . ARG D 1 63 ? -0.464 58.730 88.754 1.00 39.65 63 ARG D C 1
ATOM 4644 O O . ARG D 1 63 ? 0.086 58.718 89.849 1.00 40.36 63 ARG D O 1
ATOM 4652 N N . PHE D 1 64 ? -1.365 57.829 88.388 1.00 39.11 64 PHE D N 1
ATOM 4653 C CA . PHE D 1 64 ? -1.735 56.732 89.276 1.00 40.23 64 PHE D CA 1
ATOM 4654 C C . PHE D 1 64 ? -0.520 55.879 89.641 1.00 40.46 64 PHE D C 1
ATOM 4655 O O . PHE D 1 64 ? -0.348 55.503 90.800 1.00 40.32 64 PHE D O 1
ATOM 4663 N N . THR D 1 65 ? 0.317 55.567 88.655 1.00 41.46 65 THR D N 1
ATOM 4664 C CA . THR D 1 65 ? 1.486 54.747 88.924 1.00 43.34 65 THR D CA 1
ATOM 4665 C C . THR D 1 65 ? 2.478 55.494 89.804 1.00 45.60 65 THR D C 1
ATOM 4666 O O . THR D 1 65 ? 3.225 54.870 90.557 1.00 44.50 65 THR D O 1
ATOM 4670 N N . ASP D 1 66 ? 2.482 56.825 89.718 1.00 46.08 66 ASP D N 1
ATOM 4671 C CA . ASP D 1 66 ? 3.365 57.631 90.563 1.00 46.11 66 ASP D CA 1
ATOM 4672 C C . ASP D 1 66 ? 2.898 57.385 91.995 1.00 45.73 66 ASP D C 1
ATOM 4673 O O . ASP D 1 66 ? 3.695 57.210 92.916 1.00 44.50 66 ASP D O 1
ATOM 4678 N N . HIS D 1 67 ? 1.582 57.385 92.162 1.00 45.05 67 HIS D N 1
ATOM 4679 C CA . HIS D 1 67 ? 0.964 57.167 93.456 1.00 45.66 67 HIS D CA 1
ATOM 4680 C C . HIS D 1 67 ? 1.379 55.823 94.052 1.00 44.55 67 HIS D C 1
ATOM 4681 O O . HIS D 1 67 ? 1.729 55.742 95.228 1.00 44.88 67 HIS D O 1
ATOM 4688 N N . ILE D 1 68 ? 1.335 54.770 93.241 1.00 43.25 68 ILE D N 1
ATOM 4689 C CA . ILE D 1 68 ? 1.698 53.440 93.721 1.00 41.86 68 ILE D CA 1
ATOM 4690 C C . ILE D 1 68 ? 3.201 53.306 93.946 1.00 41.12 68 ILE D C 1
ATOM 4691 O O . ILE D 1 68 ? 3.628 52.706 94.924 1.00 42.04 68 ILE D O 1
ATOM 4696 N N . VAL D 1 69 ? 4.002 53.864 93.048 1.00 41.17 69 VAL D N 1
ATOM 4697 C CA . VAL D 1 69 ? 5.447 53.790 93.208 1.00 43.29 69 VAL D CA 1
ATOM 4698 C C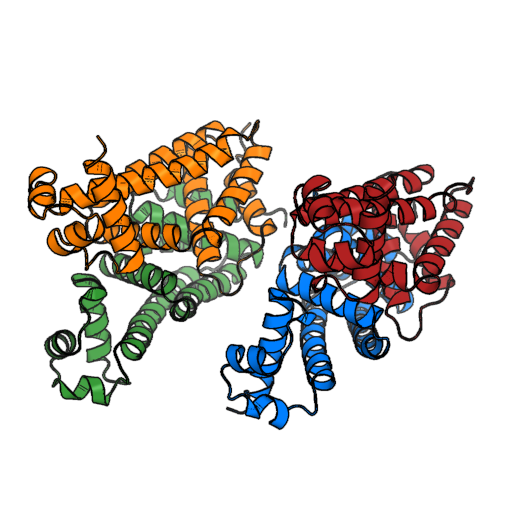 . VAL D 1 69 ? 5.818 54.495 94.507 1.00 45.87 69 VAL D C 1
ATOM 4699 O O . VAL D 1 69 ? 6.766 54.107 95.194 1.00 47.13 69 VAL D O 1
ATOM 4703 N N . ALA D 1 70 ? 5.052 55.529 94.839 1.00 46.21 70 ALA D N 1
ATOM 4704 C CA . ALA D 1 70 ? 5.278 56.287 96.059 1.00 48.07 70 ALA D CA 1
ATOM 4705 C C . ALA D 1 70 ? 5.043 55.355 97.240 1.00 48.00 70 ALA D C 1
ATOM 4706 O O . ALA D 1 70 ? 5.740 55.432 98.247 1.00 49.94 70 ALA D O 1
ATOM 4708 N N . VAL D 1 71 ? 4.061 54.470 97.111 1.00 48.34 71 VAL D N 1
ATOM 4709 C CA . VAL D 1 71 ? 3.765 53.526 98.179 1.00 49.41 71 VAL D CA 1
ATOM 4710 C C . VAL D 1 71 ? 4.914 52.535 98.341 1.00 50.96 71 VAL D C 1
ATOM 4711 O O . VAL D 1 71 ? 5.290 52.204 99.463 1.00 53.11 71 VAL D O 1
ATOM 4715 N N . PHE D 1 72 ? 5.465 52.054 97.228 1.00 51.90 72 PHE D N 1
ATOM 4716 C CA . PHE D 1 72 ? 6.587 51.125 97.300 1.00 53.35 72 PHE D CA 1
ATOM 4717 C C . PHE D 1 72 ? 7.667 51.810 98.118 1.00 55.72 72 PHE D C 1
ATOM 4718 O O . PHE D 1 72 ? 8.278 51.206 98.998 1.00 55.17 72 PHE D O 1
ATOM 4726 N N . ASP D 1 73 ? 7.903 53.080 97.811 1.00 58.18 73 ASP D N 1
ATOM 4727 C CA . ASP D 1 73 ? 8.879 53.861 98.551 1.00 59.50 73 ASP D CA 1
ATOM 4728 C C . ASP D 1 73 ? 8.147 54.114 99.860 1.00 61.17 73 ASP D C 1
ATOM 4729 O O . ASP D 1 73 ? 6.932 53.939 99.923 1.00 62.61 73 ASP D O 1
ATOM 4734 N N . GLU D 1 74 ? 8.858 54.518 100.904 1.00 62.88 74 GLU D N 1
ATOM 4735 C CA . GLU D 1 74 ? 8.206 54.756 102.188 1.00 64.93 74 GLU D CA 1
ATOM 4736 C C . GLU D 1 74 ? 7.786 53.417 102.779 1.00 63.99 74 GLU D C 1
ATOM 4737 O O . GLU D 1 74 ? 7.121 53.356 103.811 1.00 65.62 74 GLU D O 1
ATOM 4743 N N . HIS D 1 75 ? 8.141 52.347 102.078 1.00 61.46 75 HIS D N 1
ATOM 4744 C CA . HIS D 1 75 ? 7.853 50.992 102.529 1.00 58.03 75 HIS D CA 1
ATOM 4745 C C . HIS D 1 75 ? 9.169 50.271 102.481 1.00 56.88 75 HIS D C 1
ATOM 4746 O O . HIS D 1 75 ? 9.644 49.741 103.478 1.00 56.16 75 HIS D O 1
ATOM 4753 N N . LEU D 1 76 ? 9.771 50.255 101.307 1.00 55.80 76 LEU D N 1
ATOM 4754 C CA . LEU D 1 76 ? 11.063 49.619 101.163 1.00 56.50 76 LEU D CA 1
ATOM 4755 C C . LEU D 1 76 ? 12.015 50.749 101.556 1.00 56.68 76 LEU D C 1
ATOM 4756 O O . LEU D 1 76 ? 13.186 50.525 101.887 1.00 54.68 76 LEU D O 1
ATOM 4761 N N . GLY D 1 77 ? 11.465 51.964 101.536 1.00 58.49 77 GLY D N 1
ATOM 4762 C CA . GLY D 1 77 ? 12.232 53.159 101.827 1.00 60.05 77 GLY D CA 1
ATOM 4763 C C . GLY D 1 77 ? 13.055 53.176 103.086 1.00 60.87 77 GLY D C 1
ATOM 4764 O O . GLY D 1 77 ? 14.219 53.606 103.105 1.00 61.20 77 GLY D O 1
ATOM 4765 N N . ALA D 1 78 ? 12.447 52.690 104.151 1.00 60.28 78 ALA D N 1
ATOM 4766 C CA . ALA D 1 78 ? 13.144 52.733 105.409 1.00 60.95 78 ALA D CA 1
ATOM 4767 C C . ALA D 1 78 ? 13.580 51.391 105.957 1.00 61.29 78 ALA D C 1
ATOM 4768 O O . ALA D 1 78 ? 13.767 51.230 107.163 1.00 61.80 78 ALA D O 1
ATOM 4770 N N . ALA D 1 79 ? 13.684 50.389 105.097 1.00 58.23 79 ALA D N 1
ATOM 4771 C CA . ALA D 1 79 ? 14.126 49.100 105.611 1.00 55.98 79 ALA D CA 1
ATOM 4772 C C . ALA D 1 79 ? 15.638 49.311 105.593 1.00 55.08 79 ALA D C 1
ATOM 4773 O O . ALA D 1 79 ? 16.153 49.931 104.661 1.00 53.27 79 ALA D O 1
ATOM 4775 N N . ALA D 1 80 ? 16.365 48.840 106.600 1.00 53.08 80 ALA D N 1
ATOM 4776 C CA . ALA D 1 80 ? 17.819 49.035 106.584 1.00 53.26 80 ALA D CA 1
ATOM 4777 C C . ALA D 1 80 ? 18.491 47.697 106.432 1.00 53.21 80 ALA D C 1
ATOM 4778 O O . ALA D 1 80 ? 19.711 47.571 106.459 1.00 52.94 80 ALA D O 1
ATOM 4780 N N . ASP D 1 81 ? 17.647 46.702 106.235 1.00 53.73 81 ASP D N 1
ATOM 4781 C CA . ASP D 1 81 ? 18.066 45.322 106.148 1.00 53.08 81 ASP D CA 1
ATOM 4782 C C . ASP D 1 81 ? 17.390 44.566 105.028 1.00 52.25 81 ASP D C 1
ATOM 4783 O O . ASP D 1 81 ? 16.373 45.003 104.493 1.00 52.38 81 ASP D O 1
ATOM 4788 N N . ARG D 1 82 ? 17.951 43.406 104.709 1.00 50.84 82 ARG D N 1
ATOM 4789 C CA . ARG D 1 82 ? 17.393 42.538 103.701 1.00 51.43 82 ARG D CA 1
ATOM 4790 C C . ARG D 1 82 ? 16.143 41.944 104.353 1.00 50.81 82 ARG D C 1
ATOM 4791 O O . ARG D 1 82 ? 15.081 41.882 103.742 1.00 49.76 82 ARG D O 1
ATOM 4799 N N . ASP D 1 83 ? 16.277 41.511 105.605 1.00 50.35 83 ASP D N 1
ATOM 4800 C CA . ASP D 1 83 ? 15.148 40.939 106.327 1.00 50.31 83 ASP D CA 1
ATOM 4801 C C . ASP D 1 83 ? 14.089 42.002 106.636 1.00 49.34 83 ASP D C 1
ATOM 4802 O O . ASP D 1 83 ? 12.892 41.728 106.566 1.00 47.53 83 ASP D O 1
ATOM 4807 N N . GLU D 1 84 ? 14.519 43.213 106.981 1.00 47.43 84 GLU D N 1
ATOM 4808 C CA . GLU D 1 84 ? 13.552 44.277 107.234 1.00 48.10 84 GLU D CA 1
ATOM 4809 C C . GLU D 1 84 ? 12.875 44.589 105.898 1.00 46.20 84 GLU D C 1
ATOM 4810 O O . GLU D 1 84 ? 11.706 44.972 105.854 1.00 45.78 84 GLU D O 1
ATOM 4816 N N . ALA D 1 85 ? 13.620 44.416 104.811 1.00 43.73 85 ALA D N 1
ATOM 4817 C CA . ALA D 1 85 ? 13.090 44.661 103.473 1.00 44.24 85 ALA D CA 1
ATOM 4818 C C . ALA D 1 85 ? 11.983 43.652 103.175 1.00 43.58 85 ALA D C 1
ATOM 4819 O O . ALA D 1 85 ? 10.935 44.014 102.648 1.00 42.64 85 ALA D O 1
ATOM 4821 N N . ARG D 1 86 ? 12.225 42.392 103.530 1.00 42.20 86 ARG D N 1
ATOM 4822 C CA . ARG D 1 86 ? 11.259 41.321 103.316 1.00 42.54 86 ARG D CA 1
ATOM 4823 C C . ARG D 1 86 ? 9.941 41.593 104.036 1.00 42.75 86 ARG D C 1
ATOM 4824 O O . ARG D 1 86 ? 8.870 41.484 103.439 1.00 42.32 86 ARG D O 1
ATOM 4832 N N . GLU D 1 87 ? 10.022 41.939 105.318 1.00 42.88 87 GLU D N 1
ATOM 4833 C CA . GLU D 1 87 ? 8.833 42.242 106.110 1.00 43.44 87 GLU D CA 1
ATOM 4834 C C . GLU D 1 87 ? 8.101 43.458 105.532 1.00 42.09 87 GLU D C 1
ATOM 4835 O O . GLU D 1 87 ? 6.874 43.532 105.578 1.00 43.79 87 GLU D O 1
ATOM 4841 N N . ALA D 1 88 ? 8.856 44.408 104.989 1.00 40.78 88 ALA D N 1
ATOM 4842 C CA . ALA D 1 88 ? 8.265 45.607 104.399 1.00 41.72 88 ALA D CA 1
ATOM 4843 C C . ALA D 1 88 ? 7.514 45.249 103.122 1.00 41.00 88 ALA D C 1
ATOM 4844 O O . ALA D 1 88 ? 6.451 45.803 102.841 1.00 42.08 88 ALA D O 1
ATOM 4846 N N . VAL D 1 89 ? 8.069 44.320 102.348 1.00 41.88 89 VAL D N 1
ATOM 4847 C CA . VAL D 1 89 ? 7.425 43.879 101.114 1.00 38.69 89 VAL D CA 1
ATOM 4848 C C . VAL D 1 89 ? 6.132 43.167 101.473 1.00 38.34 89 VAL D C 1
ATOM 4849 O O . VAL D 1 89 ? 5.128 43.306 100.781 1.00 38.93 89 VAL D O 1
ATOM 4853 N N . ALA D 1 90 ? 6.155 42.406 102.562 1.00 39.10 90 ALA D N 1
ATOM 4854 C CA . ALA D 1 90 ? 4.961 41.688 102.998 1.00 39.67 90 ALA D CA 1
ATOM 4855 C C . ALA D 1 90 ? 3.883 42.702 103.352 1.00 40.06 90 ALA D C 1
ATOM 4856 O O . ALA D 1 90 ? 2.732 42.570 102.939 1.00 42.22 90 ALA D O 1
ATOM 4858 N N . ASP D 1 91 ? 4.270 43.714 104.122 1.00 41.06 91 ASP D N 1
ATOM 4859 C CA . ASP D 1 91 ? 3.355 44.770 104.539 1.00 41.71 91 ASP D CA 1
ATOM 4860 C C . ASP D 1 91 ? 2.803 45.462 103.298 1.00 40.94 91 ASP D C 1
ATOM 4861 O O . ASP D 1 91 ? 1.623 45.784 103.229 1.00 40.44 91 ASP D O 1
ATOM 4866 N N . LEU D 1 92 ? 3.677 45.687 102.322 1.00 40.30 92 LEU D N 1
ATOM 4867 C CA . LEU D 1 92 ? 3.293 46.332 101.072 1.00 40.71 92 LEU D CA 1
ATOM 4868 C C . LEU D 1 92 ? 2.208 45.510 100.388 1.00 39.49 92 LEU D C 1
ATOM 4869 O O . LEU D 1 92 ? 1.174 46.038 99.989 1.00 39.09 92 LEU D O 1
ATOM 4874 N N . VAL D 1 93 ? 2.450 44.210 100.272 1.00 39.77 93 VAL D N 1
ATOM 4875 C CA . VAL D 1 93 ? 1.504 43.295 99.644 1.00 40.44 93 VAL D CA 1
ATOM 4876 C C . VAL D 1 93 ? 0.120 43.340 100.282 1.00 42.76 93 VAL D C 1
ATOM 4877 O O . VAL D 1 93 ? -0.889 43.443 99.582 1.00 42.57 93 VAL D O 1
ATOM 4881 N N . HIS D 1 94 ? 0.067 43.267 101.606 1.00 44.38 94 HIS D N 1
ATOM 4882 C CA . HIS D 1 94 ? -1.215 43.281 102.290 1.00 46.61 94 HIS D CA 1
ATOM 4883 C C . HIS D 1 94 ? -1.920 44.630 102.211 1.00 48.20 94 HIS D C 1
ATOM 4884 O O . HIS D 1 94 ? -3.139 44.682 102.036 1.00 50.99 94 HIS D O 1
ATOM 4891 N N . GLU D 1 95 ? -1.165 45.716 102.317 1.00 47.19 95 GLU D N 1
ATOM 4892 C CA . GLU D 1 95 ? -1.754 47.045 102.223 1.00 49.15 95 GLU D CA 1
ATOM 4893 C C . GLU D 1 95 ? -2.292 47.271 100.804 1.00 49.09 95 GLU D C 1
ATOM 4894 O O . GLU D 1 95 ? -3.370 47.834 100.607 1.00 47.65 95 GLU D O 1
ATOM 4900 N N . LEU D 1 96 ? -1.527 46.807 99.822 1.00 48.68 96 LEU D N 1
ATOM 4901 C CA . LEU D 1 96 ? -1.871 46.948 98.414 1.00 48.60 96 LEU D CA 1
ATOM 4902 C C . LEU D 1 96 ? -3.101 46.137 98.011 1.00 49.13 96 LEU D C 1
ATOM 4903 O O . LEU D 1 96 ? -3.691 46.380 96.960 1.00 49.68 96 LEU D O 1
ATOM 4908 N N . SER D 1 97 ? -3.494 45.185 98.852 1.00 49.16 97 SER D N 1
ATOM 4909 C CA . SER D 1 97 ? -4.636 44.333 98.550 1.00 48.09 97 SER D CA 1
ATOM 4910 C C . SER D 1 97 ? -5.873 44.556 99.422 1.00 49.87 97 SER D C 1
ATOM 4911 O O . SER D 1 97 ? -6.926 43.973 99.155 1.00 47.12 97 SER D O 1
ATOM 4914 N N . GLU D 1 98 ? -5.761 45.395 100.449 1.00 51.92 98 GLU D N 1
ATOM 4915 C CA . GLU D 1 98 ? -6.895 45.624 101.346 1.00 55.52 98 GLU D CA 1
ATOM 4916 C C . GLU D 1 98 ? -7.347 47.070 101.546 1.00 54.57 98 GLU D C 1
ATOM 4917 O O . GLU D 1 98 ? -8.539 47.350 101.620 1.00 55.22 98 GLU D O 1
ATOM 4923 N N . ASP D 1 99 ? -6.391 47.981 101.641 1.00 55.69 99 ASP D N 1
ATOM 4924 C CA . ASP D 1 99 ? -6.691 49.376 101.921 1.00 56.39 99 ASP D CA 1
ATOM 4925 C C . ASP D 1 99 ? -7.517 50.233 100.966 1.00 55.40 99 ASP D C 1
ATOM 4926 O O . ASP D 1 99 ? -8.336 51.034 101.423 1.00 53.79 99 ASP D O 1
ATOM 4931 N N . SER D 1 100 ? -7.325 50.081 99.659 1.00 53.29 100 SER D N 1
ATOM 4932 C CA . SER D 1 100 ? -8.076 50.907 98.716 1.00 51.86 100 SER D CA 1
ATOM 4933 C C . SER D 1 100 ? -8.647 50.169 97.510 1.00 50.65 100 SER D C 1
ATOM 4934 O O . SER D 1 100 ? -7.898 49.699 96.651 1.00 50.53 100 SER D O 1
ATOM 4937 N N . GLN D 1 101 ? -9.974 50.082 97.438 1.00 49.16 101 GLN D N 1
ATOM 4938 C CA . GLN D 1 101 ? -10.614 49.406 96.316 1.00 48.29 101 GLN D CA 1
ATOM 4939 C C . GLN D 1 101 ? -10.425 50.255 95.066 1.00 46.28 101 GLN D C 1
ATOM 4940 O O . GLN D 1 101 ? -10.403 49.729 93.954 1.00 46.08 101 GLN D O 1
ATOM 4946 N N . ARG D 1 102 ? -10.288 51.567 95.263 1.00 45.02 102 ARG D N 1
ATOM 4947 C CA . ARG D 1 102 ? -10.077 52.505 94.165 1.00 44.04 102 ARG D CA 1
ATOM 4948 C C . ARG D 1 102 ? -8.792 52.113 93.453 1.00 43.56 102 ARG D C 1
ATOM 4949 O O . ARG D 1 102 ? -8.774 51.922 92.238 1.00 44.33 102 ARG D O 1
ATOM 4957 N N . ASP D 1 103 ? -7.714 51.991 94.223 1.00 42.97 103 ASP D N 1
ATOM 4958 C CA . ASP D 1 103 ? -6.426 51.619 93.668 1.00 41.56 103 ASP D CA 1
ATOM 4959 C C . ASP D 1 103 ? -6.470 50.235 93.036 1.00 40.86 103 ASP D C 1
ATOM 4960 O O . ASP D 1 103 ? -5.802 49.998 92.040 1.00 40.25 103 ASP D O 1
ATOM 4965 N N . LEU D 1 104 ? -7.262 49.328 93.606 1.00 40.27 104 LEU D N 1
ATOM 4966 C CA . LEU D 1 104 ? -7.394 47.985 93.043 1.00 40.26 104 LEU D CA 1
ATOM 4967 C C . LEU D 1 104 ? -8.056 48.073 91.670 1.00 38.51 104 LEU D C 1
ATOM 4968 O O . LEU D 1 104 ? -7.597 47.470 90.701 1.00 38.20 104 LEU D O 1
ATOM 4973 N N . VAL D 1 105 ? -9.143 48.830 91.599 1.00 38.32 105 VAL D N 1
ATOM 4974 C CA . VAL D 1 105 ? -9.869 48.995 90.349 1.00 35.96 105 VAL D CA 1
ATOM 4975 C C . VAL D 1 105 ? -9.007 49.704 89.303 1.00 35.43 105 VAL D C 1
ATOM 4976 O O . VAL D 1 105 ? -8.963 49.296 88.143 1.00 35.59 105 VAL D O 1
ATOM 4980 N N . LEU D 1 106 ? -8.310 50.757 89.713 1.00 34.71 106 LEU D N 1
ATOM 4981 C CA . LEU D 1 106 ? -7.478 51.481 88.773 1.00 34.24 106 LEU D CA 1
ATOM 4982 C C . LEU D 1 106 ? -6.344 50.625 88.225 1.00 35.57 106 LEU D C 1
ATOM 4983 O O . LEU D 1 106 ? -6.003 50.735 87.040 1.00 32.09 106 LEU D O 1
ATOM 4988 N N . THR D 1 107 ? -5.763 49.761 89.062 1.00 35.96 107 THR D N 1
ATOM 4989 C CA . THR D 1 107 ? -4.675 48.921 88.570 1.00 37.75 107 THR D CA 1
ATOM 4990 C C . THR D 1 107 ? -5.255 47.943 87.562 1.00 35.76 107 THR D C 1
ATOM 4991 O O . THR D 1 107 ? -4.649 47.682 86.522 1.00 35.42 107 THR D O 1
ATOM 4995 N N . GLN D 1 108 ? -6.438 47.413 87.862 1.00 35.56 108 GLN D N 1
ATOM 4996 C CA . GLN D 1 108 ? -7.071 46.459 86.951 1.00 36.44 108 GLN D CA 1
ATOM 4997 C C . GLN D 1 108 ? -7.475 47.122 85.641 1.00 34.19 108 GLN D C 1
ATOM 4998 O O . GLN D 1 108 ? -7.326 46.532 84.578 1.00 36.19 108 GLN D O 1
ATOM 5004 N N . GLU D 1 109 ? -7.994 48.342 85.710 1.00 35.33 109 GLU D N 1
ATOM 5005 C CA . GLU D 1 109 ? -8.379 49.045 84.491 1.00 35.37 109 GLU D CA 1
ATOM 5006 C C . GLU D 1 109 ? -7.128 49.256 83.618 1.00 35.13 109 GLU D C 1
ATOM 5007 O O . GLU D 1 109 ? -7.174 49.064 82.396 1.00 36.00 109 GLU D O 1
ATOM 5013 N N . LEU D 1 110 ? -6.012 49.638 84.240 1.00 32.45 110 LEU D N 1
ATOM 5014 C CA . LEU D 1 110 ? -4.773 49.838 83.493 1.00 32.64 110 LEU D CA 1
ATOM 5015 C C . LEU D 1 110 ? -4.327 48.517 82.859 1.00 31.89 110 LEU D C 1
ATOM 5016 O O . LEU D 1 110 ? -3.903 48.484 81.708 1.00 32.13 110 LEU D O 1
ATOM 5021 N N . TYR D 1 111 ? -4.435 47.425 83.607 1.00 29.70 111 TYR D N 1
ATOM 5022 C CA . TYR D 1 111 ? -4.045 46.124 83.079 1.00 32.64 111 TYR D CA 1
ATOM 5023 C C . TYR D 1 111 ? -4.874 45.709 81.862 1.00 33.21 111 TYR D C 1
ATOM 5024 O O . TYR D 1 111 ? -4.346 45.145 80.906 1.00 31.51 111 TYR D O 1
ATOM 5033 N N . THR D 1 112 ? -6.170 45.997 81.890 1.00 33.27 112 THR D N 1
ATOM 5034 C CA . THR D 1 112 ? -7.033 45.654 80.765 1.00 33.08 112 THR D CA 1
ATOM 5035 C C . THR D 1 112 ? -6.693 46.491 79.534 1.00 32.89 112 THR D C 1
ATOM 5036 O O . THR D 1 112 ? -6.650 45.975 78.417 1.00 33.62 112 THR D O 1
ATOM 5040 N N . LEU D 1 113 ? -6.446 47.782 79.742 1.00 34.75 113 LEU D N 1
ATOM 5041 C CA . LEU D 1 113 ? -6.111 48.688 78.642 1.00 34.12 113 LEU D CA 1
ATOM 5042 C C . LEU D 1 113 ? -4.806 48.262 77.974 1.00 34.85 113 LEU D C 1
ATOM 5043 O O . LEU D 1 113 ? -4.709 48.232 76.746 1.00 37.95 113 LEU D O 1
ATOM 5048 N N . ALA D 1 114 ? -3.799 47.935 78.779 1.00 32.65 114 ALA D N 1
ATOM 5049 C CA . ALA D 1 114 ? -2.512 47.512 78.233 1.00 31.22 114 ALA D CA 1
ATOM 5050 C C . ALA D 1 114 ? -2.625 46.162 77.513 1.00 32.29 114 ALA D C 1
ATOM 5051 O O . ALA D 1 114 ? -1.926 45.915 76.522 1.00 33.20 114 ALA D O 1
ATOM 5053 N N . ALA D 1 115 ? -3.501 45.288 77.999 1.00 32.40 115 ALA D N 1
ATOM 5054 C CA . ALA D 1 115 ? -3.689 43.992 77.346 1.00 33.18 115 ALA D CA 1
ATOM 5055 C C . ALA D 1 115 ? -4.293 44.204 75.954 1.00 34.91 115 ALA D C 1
ATOM 5056 O O . ALA D 1 115 ? -3.887 43.561 74.976 1.00 32.79 115 ALA D O 1
ATOM 5058 N N . ARG D 1 116 ? -5.261 45.117 75.878 1.00 37.10 116 ARG D N 1
ATOM 5059 C CA . ARG D 1 116 ? -5.956 45.443 74.626 1.00 38.30 116 ARG D CA 1
ATOM 5060 C C . ARG D 1 116 ? -5.144 46.267 73.642 1.00 37.66 116 ARG D C 1
ATOM 5061 O O . ARG D 1 116 ? -5.188 46.015 72.445 1.00 39.22 116 ARG D O 1
ATOM 5069 N N . GLN D 1 117 ? -4.433 47.270 74.151 1.00 39.37 117 GLN D N 1
ATOM 5070 C CA . GLN D 1 117 ? -3.647 48.169 73.312 1.00 39.22 117 GLN D CA 1
ATOM 5071 C C . GLN D 1 117 ? -2.172 48.268 73.714 1.00 39.58 117 GLN D C 1
ATOM 5072 O O . GLN D 1 117 ? -1.792 49.101 74.535 1.00 38.06 117 GLN D O 1
ATOM 5078 N N . PRO D 1 118 ? -1.322 47.419 73.113 1.00 39.48 118 PRO D N 1
ATOM 5079 C CA . PRO D 1 118 ? 0.120 47.348 73.356 1.00 40.05 118 PRO D CA 1
ATOM 5080 C C . PRO D 1 118 ? 0.803 48.690 73.539 1.00 42.12 118 PRO D C 1
ATOM 5081 O O . PRO D 1 118 ? 1.828 48.776 74.204 1.00 43.21 118 PRO D O 1
ATOM 5085 N N . ALA D 1 119 ? 0.242 49.738 72.944 1.00 43.04 119 ALA D N 1
ATOM 5086 C CA . ALA D 1 119 ? 0.834 51.067 73.057 1.00 42.80 119 ALA D CA 1
ATOM 5087 C C . ALA D 1 119 ? 0.947 51.463 74.523 1.00 43.43 119 ALA D C 1
ATOM 5088 O O . ALA D 1 119 ? 1.941 52.059 74.950 1.00 43.13 119 ALA D O 1
ATOM 5090 N N . TYR D 1 120 ? -0.076 51.121 75.297 1.00 41.92 120 TYR D N 1
ATOM 5091 C CA . TYR D 1 120 ? -0.081 51.448 76.710 1.00 40.64 120 TYR D CA 1
ATOM 5092 C C . TYR D 1 120 ? 0.862 50.584 77.530 1.00 39.99 120 TYR D C 1
ATOM 5093 O O . TYR D 1 120 ? 1.083 50.863 78.708 1.00 39.08 120 TYR D O 1
ATOM 5102 N N . ARG D 1 121 ? 1.433 49.546 76.918 1.00 39.02 121 ARG D N 1
ATOM 5103 C CA . ARG D 1 121 ? 2.354 48.684 77.649 1.00 39.45 121 ARG D CA 1
ATOM 5104 C C . ARG D 1 121 ? 3.644 49.426 77.960 1.00 41.75 121 ARG D C 1
ATOM 5105 O O . ARG D 1 121 ? 4.528 48.904 78.639 1.00 40.15 121 ARG D O 1
ATOM 5113 N N . GLU D 1 122 ? 3.730 50.656 77.464 1.00 42.45 122 GLU D N 1
ATOM 5114 C CA . GLU D 1 122 ? 4.882 51.517 77.677 1.00 46.18 122 GLU D CA 1
ATOM 5115 C C . GLU D 1 122 ? 4.901 51.985 79.130 1.00 47.42 122 GLU D C 1
ATOM 5116 O O . GLU D 1 122 ? 5.954 52.042 79.769 1.00 48.11 122 GLU D O 1
ATOM 5122 N N . LEU D 1 123 ? 3.730 52.324 79.652 1.00 46.57 123 LEU D N 1
ATOM 5123 C CA . LEU D 1 123 ? 3.637 52.791 81.024 1.00 46.83 123 LEU D CA 1
ATOM 5124 C C . LEU D 1 123 ? 3.604 51.632 82.016 1.00 45.73 123 LEU D C 1
ATOM 5125 O O . LEU D 1 123 ? 4.111 51.748 83.129 1.00 46.20 123 LEU D O 1
ATOM 5130 N N . THR D 1 124 ? 3.023 50.508 81.618 1.00 45.04 124 THR D N 1
ATOM 5131 C CA . THR D 1 124 ? 2.995 49.355 82.504 1.00 43.73 124 THR D CA 1
ATOM 5132 C C . THR D 1 124 ? 4.451 48.866 82.594 1.00 42.88 124 THR D C 1
ATOM 5133 O O . THR D 1 124 ? 4.902 48.371 83.622 1.00 42.02 124 THR D O 1
ATOM 5137 N N . HIS D 1 125 ? 5.194 49.053 81.511 1.00 41.53 125 HIS D N 1
ATOM 5138 C CA . HIS D 1 125 ? 6.605 48.687 81.473 1.00 43.29 125 HIS D CA 1
ATOM 5139 C C . HIS D 1 125 ? 7.384 49.612 82.413 1.00 42.94 125 HIS D C 1
ATOM 5140 O O . HIS D 1 125 ? 8.206 49.161 83.214 1.00 40.82 125 HIS D O 1
ATOM 5147 N N . GLU D 1 126 ? 7.125 50.913 82.297 1.00 43.35 126 GLU D N 1
ATOM 5148 C CA . GLU D 1 126 ? 7.799 51.911 83.123 1.00 45.86 126 GLU D CA 1
ATOM 5149 C C . GLU D 1 126 ? 7.440 51.741 84.597 1.00 45.49 126 GLU D C 1
ATOM 5150 O O . GLU D 1 126 ? 8.238 52.051 85.480 1.00 47.37 126 GLU D O 1
ATOM 5156 N N . TRP D 1 127 ? 6.234 51.253 84.859 1.00 44.01 127 TRP D N 1
ATOM 5157 C CA . TRP D 1 127 ? 5.786 51.036 86.223 1.00 42.80 127 TRP D CA 1
ATOM 5158 C C . TRP D 1 127 ? 6.643 49.934 86.852 1.00 42.48 127 TRP D C 1
ATOM 5159 O O . TRP D 1 127 ? 7.178 50.096 87.953 1.00 40.14 127 TRP D O 1
ATOM 5170 N N . MET D 1 128 ? 6.762 48.817 86.137 1.00 40.08 128 MET D N 1
ATOM 5171 C CA . MET D 1 128 ? 7.556 47.689 86.595 1.00 39.51 128 MET D CA 1
ATOM 5172 C C . MET D 1 128 ? 8.997 48.119 86.829 1.00 39.50 128 MET D C 1
ATOM 5173 O O . MET D 1 128 ? 9.618 47.739 87.821 1.00 37.63 128 MET D O 1
ATOM 5178 N N . ARG D 1 129 ? 9.518 48.930 85.915 1.00 40.67 129 ARG D N 1
ATOM 5179 C CA . ARG D 1 129 ? 10.881 49.426 86.026 1.00 41.94 129 A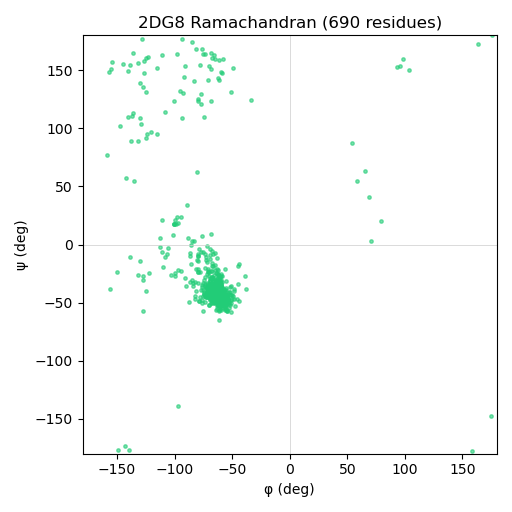RG D CA 1
ATOM 5180 C C . ARG D 1 129 ? 11.050 50.231 87.313 1.00 41.77 129 ARG D C 1
ATOM 5181 O O . ARG D 1 129 ? 11.947 49.960 88.105 1.00 41.65 129 ARG D O 1
ATOM 5189 N N . ARG D 1 130 ? 10.179 51.214 87.521 1.00 42.25 130 ARG D N 1
ATOM 5190 C CA . ARG D 1 130 ? 10.252 52.050 88.715 1.00 42.91 130 ARG D CA 1
ATOM 5191 C C . ARG D 1 130 ? 10.033 51.251 89.993 1.00 43.03 130 ARG D C 1
ATOM 5192 O O . ARG D 1 130 ? 10.476 51.657 91.066 1.00 43.30 130 ARG D O 1
ATOM 5200 N N . SER D 1 131 ? 9.343 50.119 89.886 1.00 43.89 131 SER D N 1
ATOM 5201 C CA . SER D 1 131 ? 9.111 49.286 91.057 1.00 43.04 131 SER D CA 1
ATOM 5202 C C . SER D 1 131 ? 10.388 48.540 91.407 1.00 42.67 131 SER D C 1
ATOM 5203 O O . SER D 1 131 ? 10.777 48.469 92.571 1.00 41.49 131 SER D O 1
ATOM 5206 N N . ARG D 1 132 ? 11.045 47.998 90.388 1.00 43.24 132 ARG D N 1
ATOM 5207 C CA . ARG D 1 132 ? 12.282 47.263 90.591 1.00 43.55 132 ARG D CA 1
ATOM 5208 C C . ARG D 1 132 ? 13.365 48.166 91.161 1.00 44.25 132 ARG D C 1
ATOM 5209 O O . ARG D 1 132 ? 14.220 47.711 91.912 1.00 42.21 132 ARG D O 1
ATOM 5217 N N . VAL D 1 133 ? 13.329 49.444 90.790 1.00 45.35 133 VAL D N 1
ATOM 5218 C CA . VAL D 1 133 ? 14.308 50.412 91.272 1.00 45.93 133 VAL D CA 1
ATOM 5219 C C . VAL D 1 133 ? 14.342 50.428 92.800 1.00 45.41 133 VAL D C 1
ATOM 5220 O O . VAL D 1 133 ? 15.410 50.352 93.404 1.00 43.44 133 VAL D O 1
ATOM 5224 N N . HIS D 1 134 ? 13.173 50.528 93.421 1.00 46.12 134 HIS D N 1
ATOM 5225 C CA . HIS D 1 134 ? 13.101 50.538 94.874 1.00 47.10 134 HIS D CA 1
ATOM 5226 C C . HIS D 1 134 ? 13.511 49.190 95.465 1.00 46.55 134 HIS D C 1
ATOM 5227 O O . HIS D 1 134 ? 14.168 49.134 96.503 1.00 47.10 134 HIS D O 1
ATOM 5234 N N . LEU D 1 135 ? 13.121 48.108 94.801 1.00 44.72 135 LEU D N 1
ATOM 5235 C CA . LEU D 1 135 ? 13.448 46.763 95.261 1.00 44.31 135 LEU D CA 1
ATOM 5236 C C . LEU D 1 135 ? 14.941 46.472 95.154 1.00 43.19 135 LEU D C 1
ATOM 5237 O O . LEU D 1 135 ? 15.506 45.778 95.997 1.00 42.26 135 LEU D O 1
ATOM 5242 N N . GLU D 1 136 ? 15.571 47.004 94.110 1.00 42.11 136 GLU D N 1
ATOM 5243 C CA . GLU D 1 136 ? 16.992 46.797 93.881 1.00 43.17 136 GLU D CA 1
ATOM 5244 C C . GLU D 1 136 ? 17.857 47.457 94.947 1.00 44.17 136 GLU D C 1
ATOM 5245 O O . GLU D 1 136 ? 19.072 47.261 94.981 1.00 44.65 136 GLU D O 1
ATOM 5251 N N . LYS D 1 137 ? 17.227 48.243 95.811 1.00 46.18 137 LYS D N 1
ATOM 5252 C CA . LYS D 1 137 ? 17.938 48.905 96.896 1.00 48.21 137 LYS D CA 1
ATOM 5253 C C . LYS D 1 137 ? 18.341 47.852 97.917 1.00 47.71 137 LYS D C 1
ATOM 5254 O O . LYS D 1 137 ? 19.267 48.055 98.708 1.00 48.22 137 LYS D O 1
ATOM 5260 N N . HIS D 1 138 ? 17.646 46.721 97.889 1.00 46.74 138 HIS D N 1
ATOM 5261 C CA . HIS D 1 138 ? 17.913 45.651 98.839 1.00 47.20 138 HIS D CA 1
ATOM 5262 C C . HIS D 1 138 ? 18.272 44.317 98.212 1.00 46.28 138 HIS D C 1
ATOM 5263 O O . HIS D 1 138 ? 18.932 43.489 98.843 1.00 47.49 138 HIS D O 1
ATOM 5270 N N . PHE D 1 139 ? 17.841 44.093 96.978 1.00 45.02 139 PHE D N 1
ATOM 5271 C CA . PHE D 1 139 ? 18.129 42.822 96.326 1.00 43.19 139 PHE D CA 1
ATOM 5272 C C . PHE D 1 139 ? 18.823 43.007 94.996 1.00 42.52 139 PHE D C 1
ATOM 5273 O O . PHE D 1 139 ? 18.763 44.085 94.405 1.00 43.29 139 PHE D O 1
ATOM 5281 N N . ASP D 1 140 ? 19.474 41.944 94.528 1.00 42.93 140 ASP D N 1
ATOM 5282 C CA . ASP D 1 140 ? 20.168 41.965 93.246 1.00 42.39 140 ASP D CA 1
ATOM 5283 C C . ASP D 1 140 ? 19.102 42.126 92.152 1.00 41.30 140 ASP D C 1
ATOM 5284 O O . ASP D 1 140 ? 17.920 41.904 92.404 1.00 40.03 140 ASP D O 1
ATOM 5289 N N . PRO D 1 141 ? 19.513 42.511 90.928 1.00 40.74 141 PRO D N 1
ATOM 5290 C CA . PRO D 1 141 ? 18.600 42.711 89.793 1.00 39.15 141 PRO D CA 1
ATOM 5291 C C . PRO D 1 141 ? 17.668 41.545 89.470 1.00 38.18 141 PRO D C 1
ATOM 5292 O O . PRO D 1 141 ? 16.452 41.720 89.396 1.00 36.77 141 PRO D O 1
ATOM 5296 N N . GLY D 1 142 ? 18.236 40.362 89.258 1.00 37.08 142 GLY D N 1
ATOM 5297 C CA . GLY D 1 142 ? 17.412 39.211 88.946 1.00 34.49 142 GLY D CA 1
ATOM 5298 C C . GLY D 1 142 ? 16.354 38.950 90.003 1.00 35.16 142 GLY D C 1
ATOM 5299 O O . GLY D 1 142 ? 15.190 38.682 89.685 1.00 34.24 142 GLY D O 1
ATOM 5300 N N . THR D 1 143 ? 16.760 39.033 91.266 1.00 33.34 143 THR D N 1
ATOM 5301 C CA . THR D 1 143 ? 15.862 38.789 92.382 1.00 34.04 143 THR D CA 1
ATOM 5302 C C . THR D 1 143 ? 14.780 39.859 92.456 1.00 34.74 143 THR D C 1
ATOM 5303 O O . THR D 1 143 ? 13.608 39.552 92.681 1.00 34.35 143 THR D O 1
ATOM 5307 N N . ALA D 1 144 ? 15.183 41.111 92.257 1.00 33.85 144 ALA D N 1
ATOM 5308 C CA . ALA D 1 144 ? 14.260 42.238 92.274 1.00 34.21 144 ALA D CA 1
ATOM 5309 C C . ALA D 1 144 ? 13.138 41.999 91.270 1.00 32.75 144 ALA D C 1
ATOM 5310 O O . ALA D 1 144 ? 11.973 42.234 91.565 1.00 32.67 144 ALA D O 1
ATOM 5312 N N . ARG D 1 145 ? 13.504 41.534 90.080 1.00 32.76 145 ARG D N 1
ATOM 5313 C CA . ARG D 1 145 ? 12.533 41.271 89.021 1.00 33.31 145 ARG D CA 1
ATOM 5314 C C . ARG D 1 145 ? 11.560 40.145 89.380 1.00 32.22 145 ARG D C 1
ATOM 5315 O O . ARG D 1 145 ? 10.349 40.294 89.211 1.00 32.77 145 ARG D O 1
ATOM 5323 N N . GLN D 1 146 ? 12.087 39.030 89.878 1.00 28.98 146 GLN D N 1
ATOM 5324 C CA . GLN D 1 146 ? 11.258 37.888 90.269 1.00 30.87 146 GLN D CA 1
ATOM 5325 C C . GLN D 1 146 ? 10.320 38.299 91.399 1.00 31.11 146 GLN D C 1
ATOM 5326 O O . GLN D 1 146 ? 9.153 37.909 91.444 1.00 31.67 146 GLN D O 1
ATOM 5332 N N . LEU D 1 147 ? 10.848 39.096 92.315 1.00 32.92 147 LEU D N 1
ATOM 5333 C CA . LEU D 1 147 ? 10.079 39.552 93.456 1.00 31.98 147 LEU D CA 1
ATOM 5334 C C . LEU D 1 147 ? 8.929 40.462 93.045 1.00 31.76 147 LEU D C 1
ATOM 5335 O O . LEU D 1 147 ? 7.825 40.358 93.580 1.00 32.01 147 LEU D O 1
ATOM 5340 N N . ASP D 1 148 ? 9.190 41.352 92.093 1.00 32.98 148 ASP D N 1
ATOM 5341 C CA . ASP D 1 148 ? 8.170 42.282 91.622 1.00 33.62 148 ASP D CA 1
ATOM 5342 C C . ASP D 1 148 ? 6.975 41.502 91.077 1.00 32.59 148 ASP D C 1
ATOM 5343 O O . ASP D 1 148 ? 5.819 41.877 91.298 1.00 32.35 148 ASP D O 1
ATOM 5348 N N . ALA D 1 149 ? 7.266 40.416 90.365 1.00 32.09 149 ALA D N 1
ATOM 5349 C CA . ALA D 1 149 ? 6.229 39.558 89.800 1.00 30.42 149 ALA D CA 1
ATOM 5350 C C . ALA D 1 149 ? 5.468 38.850 90.917 1.00 31.83 149 ALA D C 1
ATOM 5351 O O . ALA D 1 149 ? 4.236 38.746 90.859 1.00 32.60 149 ALA D O 1
ATOM 5353 N N . LEU D 1 150 ? 6.193 38.348 91.920 1.00 29.63 150 LEU D N 1
ATOM 5354 C CA . LEU D 1 150 ? 5.545 37.677 93.041 1.00 32.46 150 LEU D CA 1
ATOM 5355 C C . LEU D 1 150 ? 4.657 38.694 93.762 1.00 30.29 150 LEU D C 1
ATOM 5356 O O . LEU D 1 150 ? 3.512 38.409 94.092 1.00 31.54 150 LEU D O 1
ATOM 5361 N N . ILE D 1 151 ? 5.183 39.887 94.002 1.00 31.25 151 ILE D N 1
ATOM 5362 C CA . ILE D 1 151 ? 4.392 40.919 94.663 1.00 30.32 151 ILE D CA 1
ATOM 5363 C C . ILE D 1 151 ? 3.094 41.125 93.905 1.00 31.00 151 ILE D C 1
ATOM 5364 O O . ILE D 1 151 ? 2.014 41.227 94.504 1.00 32.55 151 ILE D O 1
ATOM 5369 N N . GLU D 1 152 ? 3.201 41.176 92.583 1.00 30.00 152 GLU D N 1
ATOM 5370 C CA . GLU D 1 152 ? 2.037 41.363 91.723 1.00 30.43 152 GLU D CA 1
ATOM 5371 C C . GLU D 1 152 ? 1.039 40.226 91.930 1.00 29.90 152 GLU D C 1
ATOM 5372 O O . GLU D 1 152 ? -0.123 40.458 92.250 1.00 31.15 152 GLU D O 1
ATOM 5378 N N . GLY D 1 153 ? 1.502 38.992 91.750 1.00 28.92 153 GLY D N 1
ATOM 5379 C CA . GLY D 1 153 ? 0.629 37.846 91.916 1.00 29.37 153 GLY D CA 1
ATOM 5380 C C . GLY D 1 153 ? -0.002 37.705 93.293 1.00 32.41 153 GLY D C 1
ATOM 5381 O O . GLY D 1 153 ? -1.198 37.443 93.402 1.00 31.68 153 GLY D O 1
ATOM 5382 N N . LEU D 1 154 ? 0.788 37.863 94.352 1.00 31.59 154 LEU D N 1
ATOM 5383 C CA . LEU D 1 154 ? 0.238 37.742 95.705 1.00 32.97 154 LEU D CA 1
ATOM 5384 C C . LEU D 1 154 ? -0.839 38.806 95.953 1.00 33.66 154 LEU D C 1
ATOM 5385 O O . LEU D 1 154 ? -1.894 38.518 96.516 1.00 34.48 154 LEU D O 1
ATOM 5390 N N . THR D 1 155 ? -0.563 40.038 95.539 1.00 33.63 155 THR D N 1
ATOM 5391 C CA . THR D 1 155 ? -1.508 41.127 95.729 1.00 34.92 155 THR D CA 1
ATOM 5392 C C . THR D 1 155 ? -2.842 40.822 95.054 1.00 35.45 155 THR D C 1
ATOM 5393 O O . THR D 1 155 ? -3.890 40.943 95.673 1.00 35.82 155 THR D O 1
ATOM 5397 N N . LEU D 1 156 ? -2.792 40.412 93.790 1.00 36.84 156 LEU D N 1
ATOM 5398 C CA . LEU D 1 156 ? -4.000 40.078 93.040 1.00 37.59 156 LEU D CA 1
ATOM 5399 C C . LEU D 1 156 ? -4.745 38.901 93.679 1.00 36.95 156 LEU D C 1
ATOM 5400 O O . LEU D 1 156 ? -5.969 38.940 93.827 1.00 35.19 156 LEU D O 1
ATOM 5405 N N . HIS D 1 157 ? -4.019 37.860 94.074 1.00 35.88 157 HIS D N 1
ATOM 5406 C CA . HIS D 1 157 ? -4.679 36.716 94.697 1.00 36.76 157 HIS D CA 1
ATOM 5407 C C . HIS D 1 157 ? -5.341 37.048 96.039 1.00 37.78 157 HIS D C 1
ATOM 5408 O O . HIS D 1 157 ? -6.394 36.497 96.361 1.00 36.69 157 HIS D O 1
ATOM 5415 N N . ARG D 1 158 ? -4.741 37.943 96.821 1.00 37.04 158 ARG D N 1
ATOM 5416 C CA . ARG D 1 158 ? -5.355 38.322 98.087 1.00 39.95 158 ARG D CA 1
ATOM 5417 C C . ARG D 1 158 ? -6.609 39.148 97.816 1.00 40.73 158 ARG D C 1
ATOM 5418 O O . ARG D 1 158 ? -7.644 38.939 98.447 1.00 42.02 158 ARG D O 1
ATOM 5426 N N . ALA D 1 159 ? -6.515 40.071 96.862 1.00 41.20 159 ALA D N 1
ATOM 5427 C CA . ALA D 1 159 ? -7.631 40.961 96.524 1.00 43.36 159 ALA D CA 1
ATOM 5428 C C . ALA D 1 159 ? -8.867 40.319 95.895 1.00 42.92 159 ALA D C 1
ATOM 5429 O O . ALA D 1 159 ? -9.989 40.711 96.204 1.00 45.07 159 ALA D O 1
ATOM 5431 N N . LEU D 1 160 ? -8.671 39.345 95.017 1.00 43.72 160 LEU D N 1
ATOM 5432 C CA . LEU D 1 160 ? -9.801 38.711 94.344 1.00 45.36 160 LEU D CA 1
ATOM 5433 C C . LEU D 1 160 ? -10.246 37.383 94.941 1.00 47.29 160 LEU D C 1
ATOM 5434 O O . LEU D 1 160 ? -10.959 36.603 94.300 1.00 47.92 160 LEU D O 1
ATOM 5439 N N . ALA D 1 161 ? -9.829 37.120 96.171 1.00 49.95 161 ALA D N 1
ATOM 5440 C CA . ALA D 1 161 ? -10.210 35.883 96.837 1.00 51.65 161 ALA D CA 1
ATOM 5441 C C . ALA D 1 161 ? -11.390 36.191 97.735 1.00 52.30 161 ALA D C 1
ATOM 5442 O O . ALA D 1 161 ? -11.676 37.355 98.012 1.00 52.40 161 ALA D O 1
ATOM 5444 N N . ARG D 1 162 ? -12.085 35.151 98.176 1.00 53.45 162 ARG D N 1
ATOM 5445 C CA . ARG D 1 162 ? -13.204 35.346 99.080 1.00 55.38 162 ARG D CA 1
ATOM 5446 C C . ARG D 1 162 ? -12.559 35.499 100.448 1.00 55.91 162 ARG D C 1
ATOM 5447 O O . ARG D 1 162 ? -12.970 36.332 101.253 1.00 56.73 162 ARG D O 1
ATOM 5455 N N . GLU D 1 163 ? -11.528 34.696 100.693 1.00 56.04 163 GLU D N 1
ATOM 5456 C CA . GLU D 1 163 ? -10.780 34.771 101.942 1.00 57.28 163 GLU D CA 1
ATOM 5457 C C . GLU D 1 163 ? -9.292 34.868 101.618 1.00 55.56 163 GLU D C 1
ATOM 5458 O O . GLU D 1 163 ? -8.653 33.885 101.245 1.00 56.30 163 GLU D O 1
ATOM 5464 N N . PRO D 1 164 ? -8.724 36.072 101.739 1.00 53.93 164 PRO D N 1
ATOM 5465 C CA . PRO D 1 164 ? -7.301 36.266 101.454 1.00 52.67 164 PRO D CA 1
ATOM 5466 C C . PRO D 1 164 ? -6.414 35.449 102.392 1.00 51.64 164 PRO D C 1
ATOM 5467 O O . PRO D 1 164 ? -6.734 35.290 103.571 1.00 49.82 164 PRO D O 1
ATOM 5471 N N . HIS D 1 165 ? -5.306 34.927 101.867 1.00 48.62 165 HIS D N 1
ATOM 5472 C CA . HIS D 1 165 ? -4.392 34.138 102.685 1.00 46.51 165 HIS D CA 1
ATOM 5473 C C . HIS D 1 165 ? -3.720 35.022 103.728 1.00 44.37 165 HIS D C 1
ATOM 5474 O O . HIS D 1 165 ? -3.689 36.251 103.587 1.00 43.36 165 HIS D O 1
ATOM 5481 N N . GLY D 1 166 ? -3.187 34.383 104.770 1.00 42.71 166 GLY D N 1
ATOM 5482 C CA . GLY D 1 166 ? -2.530 35.092 105.856 1.00 38.97 166 GLY D CA 1
ATOM 5483 C C . GLY D 1 166 ? -1.139 35.611 105.547 1.00 39.34 166 GLY D C 1
ATOM 5484 O O . GLY D 1 166 ? -0.536 35.247 104.533 1.00 35.80 166 GLY D O 1
ATOM 5485 N N . ARG D 1 167 ? -0.635 36.468 106.435 1.00 39.19 167 ARG D N 1
ATOM 5486 C CA . ARG D 1 167 ? 0.679 37.082 106.282 1.00 39.48 167 ARG D CA 1
ATOM 5487 C C . ARG D 1 167 ? 1.786 36.047 106.208 1.00 39.99 167 ARG D C 1
ATOM 5488 O O . ARG D 1 167 ? 2.796 36.261 105.534 1.00 38.24 167 ARG D O 1
ATOM 5496 N N . ALA D 1 168 ? 1.592 34.930 106.903 1.00 39.29 168 ALA D N 1
ATOM 5497 C CA . ALA D 1 168 ? 2.569 33.851 106.915 1.00 40.92 168 ALA D CA 1
ATOM 5498 C C . ALA D 1 168 ? 2.892 33.370 105.502 1.00 40.25 168 ALA D C 1
ATOM 5499 O O . ALA D 1 168 ? 4.056 33.277 105.121 1.00 42.81 168 ALA D O 1
ATOM 5501 N N . LEU D 1 169 ? 1.855 33.053 104.737 1.00 40.17 169 LEU D N 1
ATOM 5502 C CA . LEU D 1 169 ? 2.013 32.580 103.364 1.00 40.77 169 LEU D CA 1
ATOM 5503 C C . LEU D 1 169 ? 2.775 33.622 102.546 1.00 40.45 169 LEU D C 1
ATOM 5504 O O . LEU D 1 169 ? 3.696 33.299 101.808 1.00 39.45 169 LEU D O 1
ATOM 5509 N N . THR D 1 170 ? 2.372 34.878 102.684 1.00 40.84 170 THR D N 1
ATOM 5510 C CA . THR D 1 170 ? 3.001 35.972 101.957 1.00 39.66 170 THR D CA 1
ATOM 5511 C C . THR D 1 170 ? 4.499 36.085 102.244 1.00 40.06 170 THR D C 1
ATOM 5512 O O . THR D 1 170 ? 5.317 36.210 101.324 1.00 38.94 170 THR D O 1
ATOM 5516 N N . LEU D 1 171 ? 4.858 36.027 103.521 1.00 40.07 171 LEU D N 1
ATOM 5517 C CA . LEU D 1 171 ? 6.255 36.141 103.923 1.00 40.27 171 LEU D CA 1
ATOM 5518 C C . LEU D 1 171 ? 7.099 34.941 103.469 1.00 39.07 171 LEU D C 1
ATOM 5519 O O . LEU D 1 171 ? 8.231 35.104 103.011 1.00 39.41 171 LEU D O 1
ATOM 5524 N N . GLU D 1 172 ? 6.554 33.737 103.587 1.00 37.26 172 GLU D N 1
ATOM 5525 C CA . GLU D 1 172 ? 7.281 32.549 103.155 1.00 35.85 172 GLU D CA 1
ATOM 5526 C C . GLU D 1 172 ? 7.576 32.602 101.652 1.00 36.59 172 GLU D C 1
ATOM 5527 O O . GLU D 1 172 ? 8.674 32.258 101.212 1.00 36.77 172 GLU D O 1
ATOM 5533 N N . ALA D 1 173 ? 6.599 33.034 100.858 1.00 35.63 173 ALA D N 1
ATOM 5534 C CA . ALA D 1 173 ? 6.806 33.118 99.415 1.00 33.95 173 ALA D CA 1
ATOM 5535 C C . ALA D 1 173 ? 7.944 34.093 99.116 1.00 31.92 173 ALA D C 1
ATOM 5536 O O . ALA D 1 173 ? 8.819 33.822 98.300 1.00 32.88 173 ALA D O 1
ATOM 5538 N N . ILE D 1 174 ? 7.914 35.232 99.791 1.00 32.52 174 ILE D N 1
ATOM 5539 C CA . ILE D 1 174 ? 8.923 36.267 99.626 1.00 34.08 174 ILE D CA 1
ATOM 5540 C C . ILE D 1 174 ? 10.293 35.740 100.051 1.00 33.51 174 ILE D C 1
ATOM 5541 O O . ILE D 1 174 ? 11.301 35.974 99.383 1.00 33.77 174 ILE D O 1
ATOM 5546 N N . ALA D 1 175 ? 10.317 35.001 101.151 1.00 32.82 175 ALA D N 1
ATOM 5547 C CA . ALA D 1 175 ? 11.558 34.437 101.663 1.00 34.25 175 ALA D CA 1
ATOM 5548 C C . ALA D 1 175 ? 12.195 33.489 100.653 1.00 33.56 175 ALA D C 1
ATOM 5549 O O . ALA D 1 175 ? 13.416 33.454 100.500 1.00 33.14 175 ALA D O 1
ATOM 5551 N N . ARG D 1 176 ? 11.367 32.724 99.955 1.00 34.47 176 ARG D N 1
ATOM 5552 C CA . ARG D 1 176 ? 11.881 31.781 98.974 1.00 34.87 176 ARG D CA 1
ATOM 5553 C C . ARG D 1 176 ? 12.388 32.450 97.699 1.00 34.82 176 ARG D C 1
ATOM 5554 O O . ARG D 1 176 ? 13.455 32.107 97.191 1.00 36.81 176 ARG D O 1
ATOM 5562 N N . ILE D 1 177 ? 11.621 33.404 97.188 1.00 33.74 177 ILE D N 1
ATOM 5563 C CA . ILE D 1 177 ? 11.983 34.099 95.962 1.00 34.19 177 ILE D CA 1
ATOM 5564 C C . ILE D 1 177 ? 13.225 34.976 96.156 1.00 33.51 177 ILE D C 1
ATOM 5565 O O . ILE D 1 177 ? 13.975 35.207 95.212 1.00 34.12 177 ILE D O 1
ATOM 5570 N N . THR D 1 178 ? 13.446 35.454 97.377 1.00 34.11 178 THR D N 1
ATOM 5571 C CA . THR D 1 178 ? 14.615 36.279 97.660 1.00 37.46 178 THR D CA 1
ATOM 5572 C C . THR D 1 178 ? 15.744 35.442 98.265 1.00 40.81 178 THR D C 1
ATOM 5573 O O . THR D 1 178 ? 16.662 35.981 98.881 1.00 41.35 178 THR D O 1
ATOM 5577 N N . THR D 1 179 ? 15.676 34.126 98.089 1.00 43.51 179 THR D N 1
ATOM 5578 C CA . THR D 1 179 ? 16.718 33.251 98.613 1.00 48.72 179 THR D CA 1
ATOM 5579 C C . THR D 1 179 ? 17.916 33.290 97.678 1.00 51.62 179 THR D C 1
ATOM 5580 O O . THR D 1 179 ? 17.790 33.013 96.483 1.00 52.77 179 THR D O 1
ATOM 5584 N N . THR D 1 180 ? 19.068 33.649 98.240 1.00 54.89 180 THR D N 1
ATOM 5585 C CA . THR D 1 180 ? 20.318 33.766 97.500 1.00 58.81 180 THR D CA 1
ATOM 5586 C C . THR D 1 180 ? 20.267 34.932 96.523 1.00 60.96 180 THR D C 1
ATOM 5587 O O . THR D 1 180 ? 21.136 35.818 96.636 1.00 62.19 180 THR D O 1
#

CATH classification: 1.10.357.10